Protein AF-A0AA88L7V8-F1 (afdb_monomer_lite)

Foldseek 3Di:
DPDPFKDKDKDKDFDDPVFQQFEAEAEAEFEDCLAPVPDDHDDQDPVRVVLRVLLCLQCPVLPQFGRNVQRDDGRGIGMYMYIYGYRRHAFDPSNQVSNLRSQLVLQLDFAFDWDDDPPDIDTDPVVGGLTHHTDGPWRKGKWKWFADDQRPDIDTGDTPVSVVPGQWMWIWIAILVLDTSDIDIGHDGDYDPVVVVVVSVVVNVVSVVSVVVSVVVSVVVCLVVCSPPQPPVRDDQEDWAWWDWDAAQAFLWIWIDRPQWIKIKHKDKDKDFDDPVFQQFEAEAEAEFEDCLQPVPDDHPDQDPVRVVLSVLLCLQCPVVPQFGRNVQRDDGRGIGMYMYMYMYTRYAFAPVNQRRNLNRQLSLQRHFAFDWDDDPPDIDTDPVVGGPTHHTDGPWRKGKWKWFADPQALGIGTGDTPVSCVHGQWMWIWIAILVLDTRDTDTGHDGDHDPVVVVVVSVVVNVVSVVSVVVSVVNSVVCVVCVVVVHGDHPVVVPDDDDDDPDDDDDDPDPPDPPPPDPDDSPPDDDDDDDDDDDDDDDDDDDDDDDDDDDDDDDDDDDDDDDDDDDDDDDDDDDDDDDDDDDDDDDDDDDDDDDDDDDDDDDDDDDDDDDDDDDDDDDDDDDDDDDDDDDDDDDDDDDDDDDDDDPDDDPPDDPDPQPPPDQCPHPPDDDDDDDDDDDDDDDDDDDDDDYDDDD

Sequence (696 aa):
MSPSGIQVSWEIVKPRSFRPNEGDLFINVELTPIAAPHYEVGRLGEFGTELNRLVERCLKESKSVDVESLCIIRGEMAFRIRCDVHVLNDDGNLVDACCLAAHTALCHFRRPDFTVAGKDVTIHPIDEGNPVPLCIFHHPLAVTYAFFNNGKQAILDPTYLEQAFCDGQLVVGMNTYKEICTWHLGGRMSISKAKLIRLTDMTYSIVTSLVNLMEKALSKDAEIRGYLRKRVDGRTSFEFRKISIHFGISFGSCHVSFGHTRVFAQVSWEIVKPRSFRPNEGDLFINVELTPIAAPHYEVGRLGEFGTELNRLVERCLKESKSVDVESLCIIRGEMAFRIRCDVHVLNDDGNLVDACCLAAHSALCHFRRPDFTVAGKDVTIHPIDEGNPVPLCIFHHPLAVTYAFFNNGKQAILDPTYLEQAFCDGQLVVGMNTYKEICTWHLGGRMSISKAKLIRLTDMTYSIVTSLVNLMEKALSKDAEIRASGDVPGLLSIVRPPALKSGSVESDLDMAGLKIQMEGEDKDEEGEVEEIESAAVEEAEDEESESESESSEVEMVTEISAEEKRKLAEVELSGDSEEEETVQLQSEMTSGTTWANHKLQRGSDEVSCWPASVAGLDAVIATTPGLDLIKNKRKRKPRKRWNRLPKNYDPKYVPDPERWIPKRERAGYKKRKDRKARGGIGKGTQGSAEGSQVL

pLDDT: mean 71.33, std 26.36, range [20.59, 96.06]

InterPro domains:
  IPR001247 Exoribonuclease, phosphorolytic domain 1 [PF01138] (8-112)
  IPR001247 Exoribonuclease, phosphorolytic domain 1 [PF01138] (239-371)
  IPR013699 Signal recognition particle, SRP72 subunit, RNA-binding [PF08492] (624-672)
  IPR015847 Exoribonuclease, phosphorolytic domain 2 [PF03725] (140-202)
  IPR015847 Exoribonuclease, phosphorolytic domain 2 [PF03725] (399-461)
  IPR020568 Ribosomal protein uS5 domain 2-type superfamily [SSF54211] (7-163)
  IPR020568 Ribosomal protein uS5 domain 2-type superfamily [SSF54211] (230-422)
  IPR027408 PNPase/RNase PH domain superfamily [G3DSA:3.30.230.70] (6-227)
  IPR027408 PNPase/RNase PH domain superfamily [G3DSA:3.30.230.70] (228-488)
  IPR033100 Exosome complex component RRP45 [cd11368] (7-213)
  IPR033100 Exosome complex component RRP45 [cd11368] (230-472)
  IPR036345 Exoribonuclease, PH domain 2 superfamily [SSF55666] (134-225)
  IPR036345 Exoribonuclease, PH domain 2 superfamily [SSF55666] (393-497)
  IPR050590 Exosome complex component Rrp42 subfamily [PTHR11097] (230-480)

Secondary structure (DSSP, 8-state):
----SEEEEEEEEPPPTT-TT--EEEEEEE--TTT-TTPPSSS--HHHHHHHHHHHIIIIITT-B-SSTTEEETTTEEEEEEEEEE----SB-HHHHHHHHHHHHHHH-EEPPEEEETTEEEEPPTTTS-PEEP-B----EEEEEEEETTTTEEEES-BHHHHHH-SEEEEEEE-TTS-EEEEEEEES----HHHHHHHHHHHHHHHHHHHHHHHHHHHHHHHHHTTTT--TTS--TT-PPPEEEEE-SSTTEEEEEETTEEEEEEEEEEEEPPPTT-TT--EEEEEEEE-TTT-TTPPSS---HHHHHHHHHHHIIIIITT-B-SSTTEEETTTEEEEEEEEEEEEE-SS-HHHHHHHHHHHHHHH-EEPPEEEETTEEEEPPTTTSPPEEP-B----EEEEEEEETTTTEEEES--HHHHHT-SEEEEEEE-TTS-EEEEEEEES----HHHHHHHHHHHHHHHHHHHHHHHHHHHHHHHHHHTT----HHHHS------SS-----------------------------------------------------------------------------------------------------------------------------------PPPPPPPPPPPPTT--TTSPPPGGGGS-TTSSTT-PPPPP---------------------

Radius of gyration: 41.2 Å; chains: 1; bounding box: 127×121×117 Å

Organism: Artemia franciscana (NCBI:txid6661)

Structure (mmCIF, N/CA/C/O backbone):
data_AF-A0AA88L7V8-F1
#
_entry.id   AF-A0AA88L7V8-F1
#
loop_
_atom_site.group_PDB
_atom_site.id
_atom_site.type_symbol
_atom_site.label_atom_id
_atom_site.label_alt_id
_atom_site.label_comp_id
_atom_site.label_asym_id
_atom_site.label_entity_id
_atom_site.label_seq_id
_atom_site.pdbx_PDB_ins_code
_atom_site.Cartn_x
_atom_site.Cartn_y
_atom_site.Cartn_z
_atom_site.occupancy
_atom_site.B_iso_or_equiv
_atom_site.auth_seq_id
_atom_site.auth_comp_id
_atom_site.auth_asym_id
_atom_site.auth_atom_id
_atom_site.pdbx_PDB_model_num
ATOM 1 N N . MET A 1 1 ? -22.735 -26.214 22.120 1.00 34.53 1 MET A N 1
ATOM 2 C CA . MET A 1 1 ? -21.720 -25.628 23.010 1.00 34.53 1 MET A CA 1
ATOM 3 C C . MET A 1 1 ? -22.201 -24.222 23.266 1.00 34.53 1 MET A C 1
ATOM 5 O O . MET A 1 1 ? -22.284 -23.470 22.303 1.00 34.53 1 MET A O 1
ATOM 9 N N . SER A 1 2 ? -22.682 -23.931 24.474 1.00 34.38 2 SER A N 1
ATOM 10 C CA . SER A 1 2 ? -22.898 -22.542 24.883 1.00 34.38 2 SER A CA 1
ATOM 11 C C . SER A 1 2 ? -21.563 -21.808 24.711 1.00 34.38 2 SER A C 1
ATOM 13 O O . SER A 1 2 ? -20.527 -22.395 25.040 1.00 34.38 2 SER A O 1
ATOM 15 N N . PRO A 1 3 ? -21.543 -20.616 24.104 1.00 45.62 3 PRO A N 1
ATOM 16 C CA . PRO A 1 3 ? -20.309 -19.858 23.975 1.00 45.62 3 PRO A CA 1
ATOM 17 C C . PRO A 1 3 ? -19.786 -19.548 25.384 1.00 45.62 3 PRO A C 1
ATOM 19 O O . PRO A 1 3 ? -20.482 -18.957 26.199 1.00 45.62 3 PRO A O 1
ATOM 22 N N . SER A 1 4 ? -18.588 -20.031 25.698 1.00 48.28 4 SER A N 1
ATOM 23 C CA . SER A 1 4 ? -17.892 -19.760 26.955 1.00 48.28 4 SER A CA 1
ATOM 24 C C . SER A 1 4 ? -17.159 -18.422 26.829 1.00 48.28 4 SER A C 1
ATOM 26 O O . SER A 1 4 ? -16.191 -18.349 26.071 1.00 48.28 4 SER A O 1
ATOM 28 N N . GLY A 1 5 ? -17.619 -17.373 27.517 1.00 72.56 5 GLY A N 1
ATOM 29 C CA . GLY A 1 5 ? -16.989 -16.045 27.506 1.00 72.56 5 GLY A CA 1
ATOM 30 C C . GLY A 1 5 ? -17.996 -14.907 27.674 1.00 72.56 5 GLY A C 1
ATOM 31 O O . GLY A 1 5 ? -19.009 -15.081 28.334 1.00 7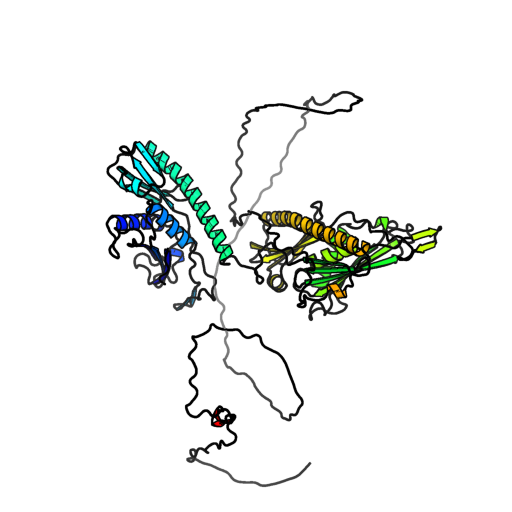2.56 5 GLY A O 1
ATOM 32 N N . ILE A 1 6 ? -17.731 -13.750 27.068 1.00 81.25 6 ILE A N 1
ATOM 33 C CA . ILE A 1 6 ? -18.681 -12.627 27.019 1.00 81.25 6 ILE A CA 1
ATOM 34 C C . ILE A 1 6 ? -19.528 -12.729 25.759 1.00 81.25 6 ILE A C 1
ATOM 36 O O . ILE A 1 6 ? -19.000 -12.947 24.665 1.00 81.25 6 ILE A O 1
ATOM 40 N N . GLN A 1 7 ? -20.835 -12.535 25.904 1.00 85.69 7 GLN A N 1
ATOM 41 C CA . GLN A 1 7 ? -21.774 -12.547 24.796 1.00 85.69 7 GLN A CA 1
ATOM 42 C C . GLN A 1 7 ? -22.508 -11.210 24.704 1.00 85.69 7 GLN A C 1
ATOM 44 O O . GLN A 1 7 ? -23.238 -10.821 25.608 1.00 85.69 7 GLN A O 1
ATOM 49 N N . VAL A 1 8 ? -22.368 -10.535 23.562 1.00 88.62 8 VAL A N 1
ATOM 50 C CA . VAL A 1 8 ? -23.197 -9.374 23.224 1.00 88.62 8 VAL A CA 1
ATOM 51 C C . VAL A 1 8 ? -24.283 -9.818 22.251 1.00 88.62 8 VAL A C 1
ATOM 53 O O . VAL A 1 8 ? -23.997 -10.336 21.170 1.00 88.62 8 VAL A O 1
ATOM 56 N N . SER A 1 9 ? -25.538 -9.648 22.649 1.00 89.88 9 SER A N 1
ATOM 57 C CA . SER A 1 9 ? -26.722 -9.955 21.849 1.00 89.88 9 SER A CA 1
ATOM 58 C C . SER A 1 9 ? -27.584 -8.712 21.663 1.00 89.88 9 SER A C 1
ATOM 60 O O . SER A 1 9 ? -27.474 -7.740 22.411 1.00 89.88 9 SER A O 1
ATOM 62 N N . TRP A 1 10 ? -28.436 -8.726 20.642 1.00 90.31 10 TRP A N 1
ATOM 63 C CA . TRP A 1 10 ? -29.341 -7.624 20.348 1.00 90.31 10 TRP A CA 1
ATOM 64 C C . TRP A 1 10 ? -30.761 -8.136 20.111 1.00 90.31 10 TRP A C 1
ATOM 66 O O . TRP A 1 10 ? -30.965 -9.222 19.568 1.00 90.31 10 TRP A O 1
ATOM 76 N N . GLU A 1 11 ? -31.742 -7.340 20.520 1.00 90.56 11 GLU A N 1
ATOM 77 C CA . GLU A 1 11 ? -33.167 -7.561 20.271 1.00 90.56 11 GLU A CA 1
ATOM 78 C C . GLU A 1 11 ? -33.835 -6.224 19.909 1.00 90.56 11 GLU A C 1
ATOM 80 O O . GLU A 1 11 ? -33.398 -5.165 20.358 1.00 90.56 11 GLU A O 1
ATOM 85 N N . ILE A 1 12 ? -34.881 -6.246 19.079 1.00 90.00 12 ILE A N 1
ATOM 86 C CA . ILE A 1 12 ? -35.681 -5.044 18.794 1.00 90.00 12 ILE A CA 1
ATOM 87 C C . ILE A 1 12 ? -36.823 -4.988 19.790 1.00 90.00 12 ILE A C 1
ATOM 89 O O . ILE A 1 12 ? -37.589 -5.946 19.926 1.00 90.00 12 ILE A O 1
ATOM 93 N N . VAL A 1 13 ? -36.942 -3.859 20.480 1.00 90.31 13 VAL A N 1
ATOM 94 C CA . VAL A 1 13 ? -37.951 -3.672 21.520 1.00 90.31 13 VAL A CA 1
ATOM 95 C C . VAL A 1 13 ? -38.557 -2.285 21.407 1.00 90.31 13 VAL A C 1
ATOM 97 O O . VAL A 1 13 ? -37.961 -1.355 20.865 1.00 90.31 13 VAL A O 1
ATOM 100 N N . LYS A 1 14 ? -39.769 -2.142 21.941 1.00 88.62 14 LYS A N 1
ATOM 101 C CA . LYS A 1 14 ? -40.380 -0.833 22.110 1.00 88.62 14 LYS A CA 1
ATOM 102 C C . LYS A 1 14 ? -39.580 -0.019 23.143 1.00 88.62 14 LYS A C 1
ATOM 104 O O . LYS A 1 14 ? -39.372 -0.526 24.252 1.00 88.62 14 LYS A O 1
ATOM 109 N N . PRO A 1 15 ? -39.151 1.214 22.816 1.00 88.69 15 PRO A N 1
ATOM 110 C CA . PRO A 1 15 ? -38.430 2.069 23.754 1.00 88.69 15 PRO A CA 1
ATOM 111 C C . PRO A 1 15 ? -39.303 2.429 24.965 1.00 88.69 15 PRO A C 1
ATOM 113 O O . PRO A 1 15 ? -40.537 2.332 24.935 1.00 88.69 15 PRO A O 1
ATOM 116 N N . ARG A 1 16 ? -38.660 2.831 26.067 1.00 85.38 16 ARG A N 1
ATOM 117 C CA . ARG A 1 16 ? -39.357 3.162 27.321 1.00 85.38 16 ARG A CA 1
ATOM 118 C C . ARG A 1 16 ? -40.244 4.393 27.115 1.00 85.38 16 ARG A C 1
ATOM 120 O O . ARG A 1 16 ? -39.835 5.357 26.479 1.00 85.38 16 ARG A O 1
ATOM 127 N N . SER A 1 17 ? -41.437 4.404 27.715 1.00 81.62 17 SER A N 1
ATOM 128 C CA . SER A 1 17 ? -42.412 5.498 27.540 1.00 81.62 17 SER A CA 1
ATOM 129 C C . SER A 1 17 ? -41.870 6.876 27.934 1.00 81.62 17 SER A C 1
ATOM 131 O O . SER A 1 17 ? -42.233 7.871 27.318 1.00 81.62 17 SER A O 1
ATOM 133 N N . PHE A 1 18 ? -40.986 6.934 28.932 1.00 85.94 18 PHE A N 1
ATOM 134 C CA . PHE A 1 18 ? -40.359 8.171 29.401 1.00 85.94 18 PHE A CA 1
ATOM 135 C C . PHE A 1 18 ? -39.208 8.658 28.499 1.00 85.94 18 PHE A C 1
ATOM 137 O O . PHE A 1 18 ? -38.859 9.833 28.545 1.00 85.94 18 PHE A O 1
ATOM 144 N N . ARG A 1 19 ? -38.624 7.777 27.674 1.00 85.31 19 ARG A N 1
ATOM 145 C CA . ARG A 1 19 ? -37.494 8.085 26.783 1.00 85.31 19 ARG A CA 1
ATOM 146 C C . ARG A 1 19 ? -37.700 7.436 25.407 1.00 85.31 19 ARG A C 1
ATOM 148 O O . ARG A 1 19 ? -37.144 6.376 25.134 1.00 85.31 19 ARG A O 1
ATOM 155 N N . PRO A 1 20 ? -38.521 8.048 24.533 1.00 87.50 20 PRO A N 1
ATOM 156 C CA . PRO A 1 20 ? -38.888 7.460 23.243 1.00 87.50 20 PRO A CA 1
ATOM 157 C C . PRO A 1 20 ? -37.778 7.527 22.182 1.00 87.50 20 PRO A C 1
ATOM 159 O O . PRO A 1 20 ? -37.925 6.904 21.132 1.00 87.50 20 PRO A O 1
ATOM 162 N N . ASN A 1 21 ? -36.716 8.300 22.429 1.00 87.75 21 ASN A N 1
ATOM 163 C CA . ASN A 1 21 ? -35.610 8.521 21.492 1.00 87.75 21 ASN A CA 1
ATOM 164 C C . ASN A 1 21 ? -34.389 7.635 21.780 1.00 87.75 21 ASN A C 1
ATOM 166 O O . ASN A 1 21 ? -33.424 7.701 21.034 1.00 87.75 21 ASN A O 1
ATOM 170 N N . GLU A 1 22 ? -34.410 6.838 22.847 1.00 87.56 22 GLU A N 1
ATOM 171 C CA . GLU A 1 22 ? -33.251 6.068 23.298 1.00 87.56 22 GLU A CA 1
ATOM 172 C C . GLU A 1 22 ? -33.496 4.564 23.115 1.00 87.56 22 GLU A C 1
ATOM 174 O O . GLU A 1 22 ? -34.598 4.056 23.358 1.00 87.56 22 GLU A O 1
ATOM 179 N N . GLY A 1 23 ? -32.450 3.845 22.709 1.00 88.12 23 GLY A N 1
ATOM 180 C CA . GLY A 1 23 ? -32.341 2.399 22.875 1.00 88.12 23 GLY A CA 1
ATOM 181 C C . GLY A 1 23 ? -32.093 2.001 24.329 1.00 88.12 23 GLY A C 1
ATOM 182 O O . GLY A 1 23 ? -32.133 2.824 25.243 1.00 88.12 23 GLY A O 1
ATOM 183 N N . ASP A 1 24 ? -31.853 0.712 24.563 1.00 89.06 24 ASP A N 1
ATOM 184 C CA . ASP A 1 24 ? -31.627 0.190 25.917 1.00 89.06 24 ASP A CA 1
ATOM 185 C C . ASP A 1 24 ? -30.348 -0.654 25.952 1.00 89.06 24 ASP A C 1
ATOM 187 O O . ASP A 1 24 ? -30.158 -1.545 25.123 1.00 89.06 24 ASP A O 1
ATOM 191 N N . LEU A 1 25 ? -29.473 -0.377 26.917 1.00 90.88 25 LEU A N 1
ATOM 192 C CA . LEU A 1 25 ? -28.253 -1.141 27.167 1.00 90.88 25 LEU A CA 1
ATOM 193 C C . LEU A 1 25 ? -28.402 -1.883 28.498 1.00 90.88 25 LEU A C 1
ATOM 195 O O . LEU A 1 25 ? -28.607 -1.274 29.557 1.00 90.88 25 LEU A O 1
ATOM 199 N N . PHE A 1 26 ? -28.292 -3.206 28.434 1.00 90.75 26 PHE A N 1
ATOM 200 C CA . PHE A 1 26 ? -28.260 -4.090 29.592 1.00 90.75 26 PHE A CA 1
ATOM 201 C C . PHE A 1 26 ? -26.894 -4.745 29.696 1.00 90.75 26 PHE A C 1
ATOM 203 O O . PHE A 1 26 ? -26.406 -5.322 28.728 1.00 90.75 26 PHE A O 1
ATOM 210 N N . ILE A 1 27 ? -26.306 -4.673 30.883 1.00 90.88 27 ILE A N 1
ATOM 211 C CA . ILE A 1 27 ? -25.080 -5.380 31.226 1.00 90.88 27 ILE A CA 1
ATOM 212 C C . ILE A 1 27 ? -25.429 -6.317 32.371 1.00 90.88 27 ILE A C 1
ATOM 214 O O . ILE A 1 27 ? -26.122 -5.915 33.307 1.00 90.88 27 ILE A O 1
ATOM 218 N N . ASN A 1 28 ? -25.014 -7.569 32.257 1.00 90.75 28 ASN A N 1
ATOM 219 C CA . ASN A 1 28 ? -25.278 -8.589 33.252 1.00 90.75 28 ASN A CA 1
ATOM 220 C C . ASN A 1 28 ? -23.998 -9.374 33.507 1.00 90.75 28 ASN A C 1
ATOM 222 O O . ASN A 1 28 ? -23.416 -9.927 32.578 1.00 90.75 28 ASN A O 1
ATOM 226 N N . VAL A 1 29 ? -23.567 -9.426 34.762 1.00 89.56 29 VAL A N 1
ATOM 227 C CA . VAL A 1 29 ? -22.421 -10.236 35.179 1.00 89.56 29 VAL A CA 1
ATOM 228 C C . VAL A 1 29 ? -22.932 -11.508 35.837 1.00 89.56 29 VAL A C 1
ATOM 230 O O . VAL A 1 29 ? -23.610 -11.455 36.862 1.00 89.56 29 VAL A O 1
ATOM 233 N N . GLU A 1 30 ? -22.598 -12.656 35.256 1.00 86.44 30 GLU A N 1
ATOM 234 C CA . GLU A 1 30 ? -22.955 -13.968 35.780 1.00 86.44 30 GLU A CA 1
ATOM 235 C C . GLU A 1 30 ? -21.745 -14.645 36.425 1.00 86.44 30 GLU A C 1
ATOM 237 O O . GLU A 1 30 ? -20.745 -14.961 35.773 1.00 86.44 30 GLU A O 1
ATOM 242 N N . LEU A 1 31 ? -21.876 -14.912 37.724 1.00 85.25 31 LEU A N 1
ATOM 243 C CA . LEU A 1 31 ? -20.937 -15.720 38.491 1.00 85.25 31 LEU A CA 1
ATOM 244 C C . LEU A 1 31 ? -21.406 -17.171 38.449 1.00 85.25 31 LEU A C 1
ATOM 246 O O . LEU A 1 31 ? -22.539 -17.482 38.817 1.00 85.25 31 LEU A O 1
ATOM 250 N N . THR A 1 32 ? -20.541 -18.064 37.977 1.00 81.06 32 THR A N 1
ATOM 251 C CA . THR A 1 32 ? -20.847 -19.494 37.875 1.00 81.06 32 THR A CA 1
ATOM 252 C C . THR A 1 32 ? -19.898 -20.306 38.760 1.00 81.06 32 THR A C 1
ATOM 254 O O . THR A 1 32 ? -18.772 -19.864 38.989 1.00 81.06 32 THR A O 1
ATOM 257 N N . PRO A 1 33 ? -20.279 -21.522 39.205 1.00 81.38 33 PRO A N 1
ATOM 258 C CA . PRO A 1 33 ? -19.388 -22.415 39.951 1.00 81.38 33 PRO A CA 1
ATOM 259 C C . PRO A 1 33 ? -18.106 -22.798 39.196 1.00 81.38 33 PRO A C 1
ATOM 261 O O . PRO A 1 33 ? -17.198 -23.379 39.781 1.00 81.38 33 PRO A O 1
ATOM 264 N N . ILE A 1 34 ? -18.052 -22.518 37.886 1.00 82.75 34 ILE A N 1
ATOM 265 C CA . ILE A 1 34 ? -16.851 -22.682 37.062 1.00 82.75 34 ILE A CA 1
ATOM 266 C C . ILE A 1 34 ? -15.776 -21.679 37.499 1.00 82.75 34 ILE A C 1
ATOM 268 O O . ILE A 1 34 ? -14.613 -22.057 37.557 1.00 82.75 34 ILE A O 1
ATOM 272 N N . ALA A 1 35 ? -16.170 -20.448 37.850 1.00 80.88 35 ALA A N 1
ATOM 273 C CA . ALA A 1 35 ? -15.254 -19.412 38.317 1.00 80.88 35 ALA A CA 1
ATOM 274 C C . ALA A 1 35 ? -14.659 -19.739 39.687 1.00 80.88 35 ALA A C 1
ATOM 276 O O . ALA A 1 35 ? -13.450 -19.652 39.868 1.00 80.88 35 ALA A O 1
ATOM 277 N N . ALA A 1 36 ? -15.505 -20.141 40.637 1.00 80.56 36 ALA A N 1
ATOM 278 C CA . ALA A 1 36 ? -15.077 -20.628 41.938 1.00 80.56 36 ALA A CA 1
ATOM 279 C C . ALA A 1 36 ? -16.159 -21.519 42.576 1.00 80.56 36 ALA A C 1
ATOM 281 O O . ALA A 1 36 ? -17.351 -21.261 42.386 1.00 80.56 36 ALA A O 1
ATOM 282 N N . PRO A 1 37 ? -15.789 -22.522 43.400 1.00 80.88 37 PRO A N 1
ATOM 283 C CA . PRO A 1 37 ? -16.742 -23.485 43.968 1.00 80.88 37 PRO A CA 1
ATOM 284 C C . PRO A 1 37 ? -17.813 -22.878 44.884 1.00 80.88 37 PRO A C 1
ATOM 286 O O . PRO A 1 37 ? -18.822 -23.524 45.151 1.00 80.88 37 PRO A O 1
ATOM 289 N N . HIS A 1 38 ? -17.573 -21.674 45.408 1.00 80.62 38 HIS A N 1
ATOM 290 C CA . HIS A 1 38 ? -18.462 -20.992 46.346 1.00 80.62 38 HIS A CA 1
ATOM 291 C C . HIS A 1 38 ? -19.547 -20.150 45.654 1.00 80.62 38 HIS A C 1
ATOM 293 O O . HIS A 1 38 ? -20.435 -19.636 46.332 1.00 80.62 38 HIS A O 1
ATOM 299 N N . TYR A 1 39 ? -19.504 -20.011 44.324 1.00 82.81 39 TYR A N 1
ATOM 300 C CA . TYR A 1 39 ? -20.548 -19.326 43.568 1.00 82.81 39 TYR A CA 1
ATOM 301 C C . TYR A 1 39 ? -21.720 -20.260 43.267 1.00 82.81 39 TYR A C 1
ATOM 303 O O . TYR A 1 39 ? -21.542 -21.371 42.769 1.00 82.81 39 TYR A O 1
ATOM 311 N N . GLU A 1 40 ? -22.938 -19.794 43.537 1.00 75.81 40 GLU A N 1
ATOM 312 C CA . GLU A 1 40 ? -24.170 -20.520 43.233 1.00 75.81 40 GLU A CA 1
ATOM 313 C C . GLU A 1 40 ? -24.709 -20.143 41.848 1.00 75.81 40 GLU A C 1
ATOM 315 O O . GLU A 1 40 ? -24.671 -18.985 41.436 1.00 75.81 40 GLU A O 1
ATOM 320 N N . VAL A 1 41 ? -25.259 -21.122 41.122 1.00 73.12 41 VAL A N 1
ATOM 321 C CA . VAL A 1 41 ? -25.910 -20.865 39.828 1.00 73.12 41 VAL A CA 1
ATOM 322 C C . VAL A 1 41 ? -27.269 -20.209 40.062 1.00 73.12 41 VAL A C 1
ATOM 324 O O . VAL A 1 41 ? -28.162 -20.813 40.657 1.00 73.12 41 VAL A O 1
ATOM 327 N N . GLY A 1 42 ? -27.465 -19.010 39.514 1.00 71.44 42 GLY A N 1
ATOM 328 C CA . GLY A 1 42 ? -28.777 -18.375 39.403 1.00 71.44 42 GLY A CA 1
ATOM 329 C C . GLY A 1 42 ? -28.885 -17.056 40.159 1.00 71.44 42 GLY A C 1
ATOM 330 O O . GLY A 1 42 ? -28.730 -15.994 39.561 1.00 71.44 42 GLY A O 1
ATOM 331 N N . ARG A 1 43 ? -29.233 -17.092 41.453 1.00 71.44 43 ARG A N 1
ATOM 332 C CA . ARG A 1 43 ? -29.409 -15.855 42.229 1.00 71.44 43 ARG A CA 1
ATOM 333 C C . ARG A 1 43 ? -28.036 -15.279 42.572 1.00 71.44 43 ARG A C 1
ATOM 335 O O . ARG A 1 43 ? -27.276 -15.899 43.304 1.00 71.44 43 ARG A O 1
ATOM 342 N N . LEU A 1 44 ? -27.769 -14.068 42.088 1.00 72.19 44 LEU A N 1
ATOM 343 C CA . LEU A 1 44 ? -26.583 -13.310 42.474 1.00 72.19 44 LEU A CA 1
ATOM 344 C C . LEU A 1 44 ? -26.561 -13.133 43.998 1.00 72.19 44 LEU A C 1
ATOM 346 O O . LEU A 1 44 ? -27.532 -12.651 44.587 1.00 72.19 44 LEU A O 1
ATOM 350 N N . GLY A 1 45 ? -25.453 -13.529 44.627 1.00 80.00 45 GLY A N 1
ATOM 351 C CA . GLY A 1 45 ? -25.174 -13.203 46.025 1.00 80.00 45 GLY A CA 1
ATOM 352 C C . GLY A 1 45 ? -25.023 -11.691 46.234 1.00 80.00 45 GLY A C 1
ATOM 353 O O . GLY A 1 45 ? -25.110 -10.902 45.288 1.00 80.00 45 GLY A O 1
ATOM 354 N N . GLU A 1 46 ? -24.765 -11.268 47.472 1.00 82.56 46 GLU A N 1
ATOM 355 C CA . GLU A 1 46 ? -24.557 -9.847 47.798 1.00 82.56 46 GLU A CA 1
ATOM 356 C C . GLU A 1 46 ? -23.392 -9.257 46.993 1.00 82.56 46 GLU A C 1
ATOM 358 O O . GLU A 1 46 ? -23.573 -8.260 46.295 1.00 82.56 46 GLU A O 1
ATOM 363 N N . PHE A 1 47 ? -22.257 -9.960 46.979 1.00 84.00 47 PHE A N 1
ATOM 364 C CA . PHE A 1 47 ? -21.073 -9.596 46.201 1.00 84.00 47 PHE A CA 1
ATOM 365 C C . PHE A 1 47 ? -21.345 -9.539 44.689 1.00 84.00 47 PHE A C 1
ATOM 367 O O . PHE A 1 47 ? -21.002 -8.565 44.030 1.00 84.00 47 PHE A O 1
ATOM 374 N N . GLY A 1 48 ? -22.033 -10.540 44.128 1.00 85.25 48 GLY A N 1
ATOM 375 C CA . GLY A 1 48 ? -22.374 -10.549 42.700 1.00 85.25 48 GLY A CA 1
ATOM 376 C C . GLY A 1 48 ? -23.329 -9.420 42.305 1.00 85.25 48 GLY A C 1
ATOM 377 O O . GLY A 1 48 ? -23.214 -8.845 41.225 1.00 85.25 48 GLY A O 1
ATOM 378 N N . THR A 1 49 ? -24.251 -9.056 43.199 1.00 87.88 49 THR A N 1
ATOM 379 C CA . THR A 1 49 ? -25.161 -7.923 42.988 1.00 87.88 49 THR A CA 1
ATOM 380 C C . THR A 1 49 ? -24.410 -6.592 43.045 1.00 87.88 49 THR A C 1
ATOM 382 O O . THR A 1 49 ? -24.703 -5.687 42.264 1.00 87.88 49 THR A O 1
ATOM 385 N N . GLU A 1 50 ? -23.447 -6.461 43.956 1.00 88.62 50 GLU A N 1
ATOM 386 C CA . GLU A 1 50 ? -22.568 -5.297 44.056 1.00 88.62 50 GLU A CA 1
ATOM 387 C C . GLU A 1 50 ? -21.678 -5.152 42.818 1.00 88.62 50 GLU A C 1
ATOM 389 O O . GLU A 1 50 ? -21.683 -4.091 42.196 1.00 88.62 50 GLU A O 1
ATOM 394 N N . LEU A 1 51 ? -21.026 -6.233 42.386 1.00 89.69 51 LEU A N 1
ATOM 395 C CA . LEU A 1 51 ? -20.232 -6.289 41.159 1.00 89.69 51 LEU A CA 1
ATOM 396 C C . LEU A 1 51 ? -21.046 -5.840 39.939 1.00 89.69 51 LEU A C 1
ATOM 398 O O . LEU A 1 51 ? -20.622 -4.949 39.205 1.00 89.69 51 LEU A O 1
ATOM 402 N N . ASN A 1 52 ? -22.244 -6.400 39.753 1.00 91.62 52 ASN A N 1
ATOM 403 C CA . ASN A 1 52 ? -23.098 -6.056 38.616 1.00 91.62 52 ASN A CA 1
ATOM 404 C C . ASN A 1 52 ? -23.508 -4.572 38.639 1.00 91.62 52 ASN A C 1
ATOM 406 O O . ASN A 1 52 ? -23.472 -3.898 37.611 1.00 91.62 52 ASN A O 1
ATOM 410 N N . ARG A 1 53 ? -23.813 -4.022 39.825 1.00 90.69 53 ARG A N 1
ATOM 411 C CA . ARG A 1 53 ? -24.084 -2.585 39.982 1.00 90.69 53 ARG A CA 1
ATOM 412 C C . ARG A 1 53 ? -22.862 -1.741 39.634 1.00 90.69 53 ARG A C 1
ATOM 414 O O . ARG A 1 53 ? -23.024 -0.735 38.958 1.00 90.69 53 ARG A O 1
ATOM 421 N N . LEU A 1 54 ? -21.661 -2.108 40.078 1.00 91.44 54 LEU A N 1
ATOM 422 C CA . LEU A 1 54 ? -20.447 -1.337 39.786 1.00 91.44 54 LEU A CA 1
ATOM 423 C C . LEU A 1 54 ? -20.146 -1.295 38.286 1.00 91.44 54 LEU A C 1
ATOM 425 O O . LEU A 1 54 ? -19.900 -0.214 37.751 1.00 91.44 54 LEU A O 1
ATOM 429 N N . VAL A 1 55 ? -20.244 -2.438 37.603 1.00 91.81 55 VAL A N 1
ATOM 430 C CA . VAL A 1 55 ? -20.040 -2.519 36.150 1.00 91.81 55 VAL A CA 1
ATOM 431 C C . VAL A 1 55 ? -21.130 -1.744 35.399 1.00 91.81 55 VAL A C 1
ATOM 433 O O . VAL A 1 55 ? -20.815 -0.973 34.490 1.00 91.81 55 VAL A O 1
ATOM 436 N N . GLU A 1 56 ? -22.403 -1.877 35.797 1.00 90.38 56 GLU A N 1
ATOM 437 C CA . GLU A 1 56 ? -23.500 -1.122 35.175 1.00 90.38 56 GLU A CA 1
ATOM 438 C C . GLU A 1 56 ? -23.301 0.388 35.361 1.00 90.38 56 GLU A C 1
ATOM 440 O O . GLU A 1 56 ? -23.417 1.139 34.395 1.00 90.38 56 GLU A O 1
ATOM 445 N N . ARG A 1 57 ? -22.922 0.849 36.558 1.00 90.00 57 ARG A N 1
ATOM 446 C CA . ARG A 1 57 ? -22.623 2.268 36.788 1.00 90.00 57 ARG A CA 1
ATOM 447 C C . ARG A 1 57 ? -21.444 2.747 35.935 1.00 90.00 57 ARG A C 1
ATOM 449 O O . ARG A 1 57 ? -21.520 3.824 35.353 1.00 90.00 57 ARG A O 1
ATOM 456 N N . CYS A 1 58 ? -20.391 1.940 35.805 1.00 89.94 58 CYS A N 1
ATOM 457 C CA . CYS A 1 58 ? -19.185 2.316 35.065 1.00 89.94 58 CYS A CA 1
ATOM 458 C C . CYS A 1 58 ? -19.462 2.532 33.574 1.00 89.94 58 CYS A C 1
ATOM 460 O O . CYS A 1 58 ? -19.010 3.520 33.002 1.00 89.94 58 CYS A O 1
ATOM 462 N N . LEU A 1 59 ? -20.251 1.654 32.951 1.00 89.56 59 LEU A N 1
ATOM 463 C CA . LEU A 1 59 ? -20.478 1.688 31.502 1.00 89.56 59 LEU A CA 1
ATOM 464 C C . LEU A 1 59 ? -21.753 2.444 31.098 1.00 89.56 59 LEU A C 1
ATOM 466 O O . LEU A 1 59 ? -21.767 3.131 30.076 1.00 89.56 59 LEU A O 1
ATOM 470 N N . LYS A 1 60 ? -22.834 2.319 31.876 1.00 87.56 60 LYS A N 1
ATOM 471 C CA . LYS A 1 60 ? -24.154 2.866 31.525 1.00 87.56 60 LYS A CA 1
ATOM 472 C C . LYS A 1 60 ? -24.384 4.263 32.083 1.00 87.56 60 LYS A C 1
ATOM 474 O O . LYS A 1 60 ? -24.889 5.116 31.357 1.00 87.56 60 LYS A O 1
ATOM 479 N N . GLU A 1 61 ? -24.038 4.517 33.348 1.00 85.06 61 GLU A N 1
ATOM 480 C CA . GLU A 1 61 ? -24.226 5.855 33.940 1.00 85.06 61 GLU A CA 1
ATOM 481 C C . GLU A 1 61 ? -23.225 6.872 33.390 1.00 85.06 61 GLU A C 1
ATOM 483 O O . GLU A 1 61 ? -23.569 8.048 33.280 1.00 85.06 61 GLU A O 1
ATOM 488 N N . SER A 1 62 ? -22.043 6.415 32.966 1.00 86.62 62 SER A N 1
ATOM 489 C CA . SER A 1 62 ? -21.069 7.241 32.244 1.00 86.62 62 SER A CA 1
ATOM 490 C C . SER A 1 62 ? -21.579 7.731 30.890 1.00 86.62 62 SER A C 1
ATOM 492 O O . SER A 1 62 ? -21.073 8.724 30.387 1.00 86.62 62 SER A O 1
ATOM 494 N N . LYS A 1 63 ? -22.613 7.096 30.314 1.00 86.75 63 LYS A N 1
ATOM 495 C CA . LYS A 1 63 ? -23.098 7.353 28.945 1.00 86.75 63 LYS A CA 1
ATOM 496 C C . LYS A 1 63 ? -22.011 7.146 27.886 1.00 86.75 63 LYS A C 1
ATOM 498 O O . LYS A 1 63 ? -21.933 7.887 26.912 1.00 86.75 63 LYS A O 1
ATOM 503 N N . SER A 1 64 ? -21.183 6.122 28.075 1.00 87.56 64 SER A N 1
ATOM 504 C CA . SER A 1 64 ? -20.135 5.764 27.113 1.00 87.56 64 SER A CA 1
ATOM 505 C C . SER A 1 64 ? -20.676 5.396 25.731 1.00 87.56 64 SER A C 1
ATOM 507 O O . SER A 1 64 ? -20.055 5.729 24.727 1.00 87.56 64 SER A O 1
ATOM 509 N N . VAL A 1 65 ? -21.844 4.749 25.668 1.00 89.38 65 VAL A N 1
ATOM 510 C CA . VAL A 1 65 ? -22.507 4.335 24.424 1.00 89.38 65 VAL A CA 1
ATOM 511 C C . VAL A 1 65 ? -23.626 5.308 24.066 1.00 89.38 65 VAL A C 1
ATOM 513 O O . VAL A 1 65 ? -24.483 5.609 24.902 1.00 89.38 65 VAL A O 1
ATOM 516 N N . ASP A 1 66 ? -23.670 5.728 22.803 1.00 88.75 66 ASP A N 1
ATOM 517 C CA . ASP A 1 66 ? -24.758 6.541 22.270 1.00 88.75 66 ASP A CA 1
ATOM 518 C C . ASP A 1 66 ? -26.045 5.719 22.112 1.00 88.75 66 ASP A C 1
ATOM 520 O O . ASP A 1 66 ? -26.292 5.060 21.095 1.00 88.75 66 ASP A O 1
ATOM 524 N N . VAL A 1 67 ? -26.890 5.765 23.138 1.00 88.81 67 VAL A N 1
ATOM 525 C CA . VAL A 1 67 ? -28.200 5.113 23.125 1.00 88.81 67 VAL A CA 1
ATOM 526 C C . VAL A 1 67 ? -29.185 5.769 22.155 1.00 88.81 67 VAL A C 1
ATOM 528 O O . VAL A 1 67 ? -30.152 5.113 21.773 1.00 88.81 67 VAL A O 1
ATOM 531 N N . GLU A 1 68 ? -28.973 7.010 21.716 1.00 88.38 68 GLU A N 1
ATOM 532 C CA . GLU A 1 68 ? -29.865 7.666 20.751 1.00 88.38 68 GLU A CA 1
ATOM 533 C C . GLU A 1 68 ? -29.666 7.088 19.346 1.00 88.38 68 GLU A C 1
ATOM 535 O O . GLU A 1 68 ? -30.644 6.795 18.650 1.00 88.38 68 GLU A O 1
ATOM 540 N N . SER A 1 69 ? -28.417 6.777 18.973 1.00 86.31 69 SER A N 1
ATOM 541 C CA . SER A 1 69 ? -28.083 6.095 17.708 1.00 86.31 69 SER A CA 1
ATOM 542 C C . SER A 1 69 ? -28.743 4.715 17.541 1.00 86.31 69 SER A C 1
ATOM 544 O O . SER A 1 69 ? -28.847 4.190 16.424 1.00 86.31 69 SER A O 1
ATOM 546 N N . LEU A 1 70 ? -29.194 4.108 18.645 1.00 88.12 70 LEU A N 1
ATOM 547 C CA . LEU A 1 70 ? -29.882 2.815 18.690 1.00 88.12 70 LEU A CA 1
ATOM 548 C C . LEU A 1 70 ? -31.386 2.916 18.403 1.00 88.12 70 LEU A C 1
ATOM 550 O O . LEU A 1 70 ? -32.049 1.887 18.245 1.00 88.12 70 LEU A O 1
ATOM 554 N N . CYS A 1 71 ? -31.941 4.122 18.332 1.00 88.44 71 CYS A N 1
ATOM 555 C CA . CYS A 1 71 ? -33.331 4.332 17.958 1.00 88.44 71 CYS A CA 1
ATOM 556 C C . CYS A 1 71 ? -33.532 4.072 16.456 1.00 88.44 71 CYS A C 1
ATOM 558 O O . CYS A 1 71 ? -32.775 4.569 15.626 1.00 88.44 71 CYS A O 1
ATOM 560 N N . ILE A 1 72 ? -34.558 3.292 16.105 1.00 87.75 72 ILE A N 1
ATOM 561 C CA . ILE A 1 72 ? -34.918 3.006 14.707 1.00 87.75 72 ILE A CA 1
ATOM 562 C C . ILE A 1 72 ? -36.093 3.899 14.306 1.00 87.75 72 ILE A C 1
ATOM 564 O O . ILE A 1 72 ? -36.003 4.698 13.378 1.00 87.75 72 ILE A O 1
ATOM 568 N N . ILE A 1 73 ? -37.203 3.773 15.039 1.00 87.81 73 ILE A N 1
ATOM 569 C CA . ILE A 1 73 ? -38.406 4.591 14.889 1.00 87.81 73 ILE A CA 1
ATOM 570 C C . ILE A 1 73 ? -38.763 5.129 16.267 1.00 87.81 73 ILE A C 1
ATOM 572 O O . ILE A 1 73 ? -39.078 4.367 17.188 1.00 87.81 73 ILE A O 1
ATOM 576 N N . ARG A 1 74 ? -38.765 6.457 16.385 1.00 86.00 74 ARG A N 1
ATOM 577 C CA . ARG A 1 74 ? -39.074 7.183 17.619 1.00 86.00 74 ARG A CA 1
ATOM 578 C C . ARG A 1 74 ? -40.342 6.645 18.291 1.00 86.00 74 ARG A C 1
ATOM 580 O O . ARG A 1 74 ? -41.427 6.705 17.720 1.00 86.00 74 ARG A O 1
ATOM 587 N N . GLY A 1 75 ? -40.212 6.155 19.524 1.00 84.75 75 GLY A N 1
ATOM 588 C CA . GLY A 1 75 ? -41.330 5.667 20.341 1.00 84.75 75 GLY A CA 1
ATOM 589 C C . GLY A 1 75 ? -41.910 4.296 19.952 1.00 84.75 75 GLY A C 1
ATOM 590 O O . GLY A 1 75 ? -42.711 3.749 20.717 1.00 84.75 75 GLY A O 1
ATOM 591 N N . GLU A 1 76 ? -41.513 3.721 18.814 1.00 88.44 76 GLU A N 1
ATOM 592 C CA . GLU A 1 76 ? -42.039 2.441 18.319 1.00 88.44 76 GLU A CA 1
ATOM 593 C C . GLU A 1 76 ? -40.991 1.326 18.362 1.00 88.44 76 GLU A C 1
ATOM 595 O O . GLU A 1 76 ? -41.274 0.269 18.929 1.00 88.44 76 GLU A O 1
ATOM 600 N N . MET A 1 77 ? -39.791 1.555 17.818 1.00 89.12 77 MET A N 1
ATOM 601 C CA . MET A 1 77 ? -38.750 0.530 17.696 1.00 89.12 77 MET A CA 1
ATOM 602 C C . MET A 1 77 ? -37.364 1.089 18.012 1.00 89.12 77 MET A C 1
ATOM 604 O O . MET A 1 77 ? -36.933 2.081 17.424 1.00 89.12 77 MET A O 1
ATOM 608 N N . ALA A 1 78 ? -36.642 0.408 18.896 1.00 90.88 78 ALA A N 1
ATOM 609 C CA . ALA A 1 78 ? -35.244 0.685 19.188 1.00 90.88 78 ALA A CA 1
ATOM 610 C C . ALA A 1 78 ? -34.471 -0.622 19.407 1.00 90.88 78 ALA A C 1
ATOM 612 O O . ALA A 1 78 ? -35.048 -1.654 19.773 1.00 90.88 78 ALA A O 1
ATOM 613 N N . PHE A 1 79 ? -33.159 -0.576 19.191 1.00 91.06 79 PHE A N 1
ATOM 614 C CA . PHE A 1 79 ? -32.278 -1.676 19.550 1.00 91.06 79 PHE A CA 1
ATOM 615 C C . PHE A 1 79 ? -32.100 -1.735 21.065 1.00 91.06 79 PHE A C 1
ATOM 617 O O . PHE A 1 79 ? -31.815 -0.735 21.730 1.00 91.06 79 PHE A O 1
ATOM 624 N N . ARG A 1 80 ? -32.224 -2.946 21.598 1.00 92.12 80 ARG A N 1
ATOM 625 C CA . ARG A 1 80 ? -31.768 -3.291 22.933 1.00 92.12 80 ARG A CA 1
ATOM 626 C C . ARG A 1 80 ? -30.548 -4.186 22.819 1.00 92.12 80 ARG A C 1
ATOM 628 O O . ARG A 1 80 ? -30.625 -5.259 22.226 1.00 92.12 80 ARG A O 1
ATOM 635 N N . ILE A 1 81 ? -29.449 -3.747 23.413 1.00 92.44 81 ILE A N 1
ATOM 636 C CA . ILE A 1 81 ? -28.180 -4.472 23.446 1.00 92.44 81 ILE A CA 1
ATOM 637 C C . ILE A 1 81 ? -28.029 -5.092 24.833 1.00 92.44 81 ILE A C 1
ATOM 639 O O . ILE A 1 81 ? -28.178 -4.402 25.842 1.00 92.44 81 ILE A O 1
ATOM 643 N N . ARG A 1 82 ? -27.756 -6.396 24.887 1.00 92.69 82 ARG A N 1
ATOM 644 C CA . ARG A 1 82 ? -27.484 -7.142 26.120 1.00 92.69 82 ARG A CA 1
ATOM 645 C C . ARG A 1 82 ? -26.050 -7.659 26.081 1.00 92.69 82 ARG A C 1
ATOM 647 O O . ARG A 1 82 ? -25.712 -8.419 25.178 1.00 92.69 82 ARG A O 1
ATOM 654 N N . CYS A 1 83 ? -25.232 -7.233 27.036 1.00 92.88 83 CYS A N 1
ATOM 655 C CA . CYS A 1 83 ? -23.873 -7.710 27.264 1.00 92.88 83 CYS A CA 1
ATOM 656 C C . CYS A 1 83 ? -23.876 -8.626 28.492 1.00 92.88 83 CYS A C 1
ATOM 658 O O . CYS A 1 83 ? -24.008 -8.150 29.619 1.00 92.88 83 CYS A O 1
ATOM 660 N N . ASP A 1 84 ? -23.764 -9.929 28.257 1.00 91.50 84 ASP A N 1
ATOM 661 C CA . ASP A 1 84 ? -23.697 -10.950 29.297 1.00 91.50 84 ASP A CA 1
ATOM 662 C C . ASP A 1 84 ? -22.225 -11.342 29.513 1.00 91.50 84 ASP A C 1
ATOM 664 O O . ASP A 1 84 ? -21.558 -11.850 28.606 1.00 91.50 84 ASP A O 1
ATOM 668 N N . VAL A 1 85 ? -21.699 -11.067 30.706 1.00 90.44 85 VAL A N 1
ATOM 669 C CA . VAL A 1 85 ? -20.321 -11.354 31.119 1.00 90.44 85 VAL A CA 1
ATOM 670 C C . VAL A 1 85 ? -20.318 -12.612 31.975 1.00 90.44 85 VAL A C 1
ATOM 672 O O . VAL A 1 85 ? -20.757 -12.581 33.122 1.00 90.44 85 VAL A O 1
ATOM 675 N N . HIS A 1 86 ? -19.802 -13.719 31.440 1.00 89.50 86 HIS A N 1
ATOM 676 C CA . HIS A 1 86 ? -19.642 -14.955 32.204 1.00 89.50 86 HIS A CA 1
ATOM 677 C C . HIS A 1 86 ? -18.219 -15.054 32.762 1.00 89.50 86 HIS A C 1
ATOM 679 O O . HIS A 1 86 ? -17.251 -15.173 32.004 1.00 89.50 86 HIS A O 1
ATOM 685 N N . VAL A 1 87 ? -18.087 -15.033 34.091 1.00 88.06 87 VAL A N 1
ATOM 686 C CA . VAL A 1 87 ? -16.786 -15.203 34.755 1.00 88.06 87 VAL A CA 1
ATOM 687 C C . VAL A 1 87 ? -16.371 -16.675 34.680 1.00 88.06 87 VAL A C 1
ATOM 689 O O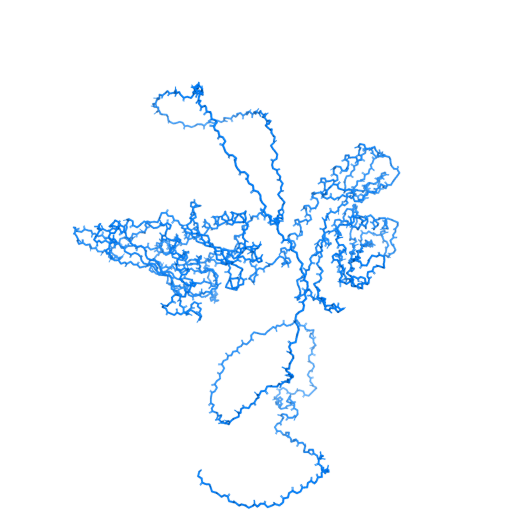 . VAL A 1 87 ? -17.149 -17.567 35.026 1.00 88.06 87 VAL A O 1
ATOM 692 N N . LEU A 1 88 ? -15.151 -16.925 34.192 1.00 87.56 88 LEU A N 1
ATOM 693 C CA . LEU A 1 88 ? -14.611 -18.275 33.974 1.00 87.56 88 LEU A CA 1
ATOM 694 C C . LEU A 1 88 ? -13.641 -18.726 35.065 1.00 87.56 88 LEU A C 1
ATOM 696 O O . LEU A 1 88 ? -13.576 -19.914 35.351 1.00 87.56 88 LEU A O 1
ATOM 700 N N . ASN A 1 89 ? -12.881 -17.796 35.635 1.00 87.88 89 ASN A N 1
ATOM 701 C CA . ASN A 1 89 ? -11.964 -18.028 36.741 1.00 87.88 89 ASN A CA 1
ATOM 702 C C . ASN A 1 89 ? -11.923 -16.761 37.594 1.00 87.88 89 ASN A C 1
ATOM 704 O O . ASN A 1 89 ? -11.970 -15.660 37.040 1.00 87.88 89 ASN A O 1
ATOM 708 N N . ASP A 1 90 ? -11.840 -16.931 38.904 1.00 87.44 90 ASP A N 1
ATOM 709 C CA . ASP A 1 90 ? -11.725 -15.842 39.865 1.00 87.44 90 ASP A CA 1
ATOM 710 C C . ASP A 1 90 ? -10.393 -15.956 40.614 1.00 87.44 90 ASP A C 1
ATOM 712 O O . ASP A 1 90 ? -10.218 -16.838 41.454 1.00 87.44 90 ASP A O 1
ATOM 716 N N . ASP A 1 91 ? -9.454 -15.071 40.275 1.00 86.38 91 ASP A N 1
ATOM 717 C CA . ASP A 1 91 ? -8.147 -14.936 40.937 1.00 86.38 91 ASP A CA 1
ATOM 718 C C . ASP A 1 91 ? -8.012 -13.575 41.649 1.00 86.38 91 ASP A C 1
ATOM 720 O O . ASP A 1 91 ? -6.922 -13.151 42.037 1.00 86.38 91 ASP A O 1
ATOM 724 N N . GLY A 1 92 ? -9.135 -12.877 41.847 1.00 85.25 92 GLY A N 1
ATOM 725 C CA . GLY A 1 92 ? -9.167 -11.484 42.280 1.00 85.25 92 GLY A CA 1
ATOM 726 C C . GLY A 1 92 ? -9.411 -10.501 41.133 1.00 85.25 92 GLY A C 1
ATOM 727 O O . GLY A 1 92 ? -9.583 -10.864 39.971 1.00 85.25 92 GLY A O 1
ATOM 728 N N . ASN A 1 93 ? -9.512 -9.230 41.512 1.00 89.00 93 ASN A N 1
ATOM 729 C CA . ASN A 1 93 ? -9.793 -8.069 40.667 1.00 89.00 93 ASN A CA 1
ATOM 730 C C . ASN A 1 93 ? -10.933 -8.215 39.628 1.00 89.00 93 ASN A C 1
ATOM 732 O O . ASN A 1 93 ? -10.858 -7.744 38.490 1.00 89.00 93 ASN A O 1
ATOM 736 N N . LEU A 1 94 ? -12.04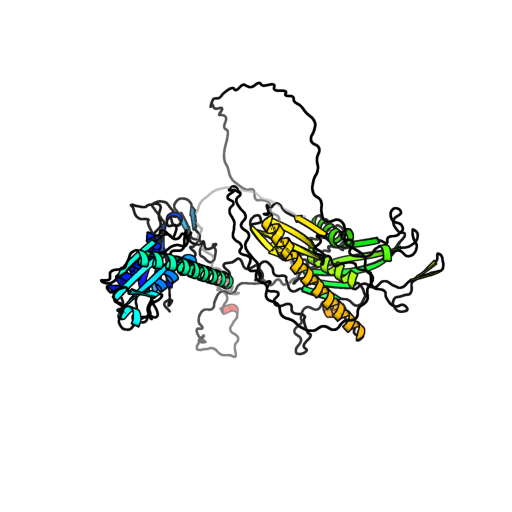1 -8.845 40.031 1.00 89.19 94 LEU A N 1
ATOM 737 C CA . LEU A 1 94 ? -13.176 -9.098 39.138 1.00 89.19 94 LEU A CA 1
ATOM 738 C C . LEU A 1 94 ? -13.814 -7.829 38.554 1.00 89.19 94 LEU A C 1
ATOM 740 O O . LEU A 1 94 ? -14.314 -7.876 37.432 1.00 89.19 94 LEU A O 1
ATOM 744 N N . VAL A 1 95 ? -13.826 -6.713 39.290 1.00 91.12 95 VAL A N 1
ATOM 745 C CA . VAL A 1 95 ? -14.482 -5.471 38.845 1.00 91.12 95 VAL A CA 1
ATOM 746 C C . VAL A 1 95 ? -13.788 -4.902 37.610 1.00 91.12 95 VAL A C 1
ATOM 748 O O . VAL A 1 95 ? -14.453 -4.643 36.603 1.00 91.12 95 VAL A O 1
ATOM 751 N N . ASP A 1 96 ? -12.464 -4.762 37.664 1.00 92.38 96 ASP A N 1
ATOM 752 C CA . ASP A 1 96 ? -11.655 -4.218 36.573 1.00 92.38 96 ASP A CA 1
ATOM 753 C C . ASP A 1 96 ? -11.714 -5.148 35.358 1.00 92.38 96 ASP A C 1
ATOM 755 O O . ASP A 1 96 ? -11.985 -4.701 34.239 1.00 92.38 96 ASP A O 1
ATOM 759 N N . ALA A 1 97 ? -11.559 -6.458 35.590 1.00 91.38 97 ALA A N 1
ATOM 760 C CA . ALA A 1 97 ? -11.638 -7.473 34.546 1.00 91.38 97 ALA A CA 1
ATOM 761 C C . ALA A 1 97 ? -13.005 -7.463 33.846 1.00 91.38 97 ALA A C 1
ATOM 763 O O . ALA A 1 97 ? -13.065 -7.445 32.616 1.00 91.38 97 ALA A O 1
ATOM 764 N N . CYS A 1 98 ? -14.110 -7.414 34.599 1.00 92.19 98 CYS A N 1
ATOM 765 C CA . CYS A 1 98 ? -15.455 -7.358 34.025 1.00 92.19 98 CYS A CA 1
ATOM 766 C C . CYS A 1 98 ? -15.703 -6.049 33.268 1.00 92.19 98 CYS A C 1
ATOM 768 O O . CYS A 1 98 ? -16.307 -6.090 32.197 1.00 92.19 98 CYS A O 1
ATOM 770 N N . CYS A 1 99 ? -15.234 -4.904 33.779 1.00 92.69 99 CYS A N 1
ATOM 771 C CA . CYS A 1 99 ? -15.392 -3.614 33.102 1.00 92.69 99 CYS A CA 1
ATOM 772 C C . CYS A 1 99 ? -14.618 -3.577 31.781 1.00 92.69 99 CYS A C 1
ATOM 774 O O . CYS A 1 99 ? -15.200 -3.262 30.744 1.00 92.69 99 CYS A O 1
ATOM 776 N N . LEU A 1 100 ? -13.335 -3.954 31.799 1.00 92.88 100 LEU A N 1
ATOM 777 C CA . LEU A 1 100 ? -12.498 -4.005 30.600 1.00 92.88 100 LEU A CA 1
ATOM 778 C C . LEU A 1 100 ? -13.075 -4.978 29.569 1.00 92.88 100 LEU A C 1
ATOM 780 O O . LEU A 1 100 ? -13.175 -4.668 28.382 1.00 92.88 100 LEU A O 1
ATOM 784 N N . ALA A 1 101 ? -13.502 -6.153 30.018 1.00 92.25 101 ALA A N 1
ATOM 785 C CA . ALA A 1 101 ? -13.991 -7.186 29.128 1.00 92.25 101 ALA A CA 1
ATOM 786 C C . ALA A 1 101 ? -15.391 -6.845 28.557 1.00 92.25 101 ALA A C 1
ATOM 788 O O . ALA A 1 101 ? -15.630 -7.017 27.362 1.00 92.25 101 ALA A O 1
ATOM 789 N N . ALA A 1 102 ? -16.294 -6.258 29.347 1.00 92.88 102 ALA A N 1
ATOM 790 C CA . ALA A 1 102 ? -17.573 -5.754 28.842 1.00 92.88 102 ALA A CA 1
ATOM 791 C C . ALA A 1 102 ? -17.389 -4.585 27.860 1.00 92.88 102 ALA A C 1
ATOM 793 O O . ALA A 1 102 ? -18.033 -4.563 26.809 1.00 92.88 102 ALA A O 1
ATOM 794 N N . HIS A 1 103 ? -16.492 -3.643 28.165 1.00 92.81 103 HIS A N 1
ATOM 795 C CA . HIS A 1 103 ? -16.222 -2.487 27.308 1.00 92.81 103 HIS A CA 1
ATOM 796 C C . HIS A 1 103 ? -15.577 -2.892 25.978 1.00 92.81 103 HIS A C 1
ATOM 798 O O . HIS A 1 103 ? -16.072 -2.528 24.913 1.00 92.81 103 HIS A O 1
ATOM 804 N N . THR A 1 104 ? -14.549 -3.746 26.012 1.00 92.06 104 THR A N 1
ATOM 805 C CA . THR A 1 104 ? -13.932 -4.320 24.798 1.00 92.06 104 THR A CA 1
ATOM 806 C C . THR A 1 104 ? -14.963 -5.051 23.931 1.00 92.06 104 THR A C 1
ATOM 808 O O . THR A 1 104 ? -14.958 -4.904 22.706 1.00 92.06 104 THR A O 1
ATOM 811 N N . ALA A 1 105 ? -15.887 -5.800 24.544 1.00 92.06 105 ALA A N 1
ATOM 812 C CA . ALA A 1 105 ? -16.947 -6.501 23.828 1.00 92.06 105 ALA A CA 1
ATOM 813 C C . ALA A 1 105 ? -17.946 -5.538 23.163 1.00 92.06 105 ALA A C 1
ATOM 815 O O . ALA A 1 105 ? -18.364 -5.794 22.031 1.00 92.06 105 ALA A O 1
ATOM 816 N N . LEU A 1 106 ? -18.290 -4.421 23.816 1.00 91.69 106 LEU A N 1
ATOM 817 C CA . LEU A 1 106 ? -19.126 -3.365 23.232 1.00 91.69 106 LEU A CA 1
ATOM 818 C C . LEU A 1 106 ? -18.418 -2.657 22.067 1.00 91.69 106 LEU A C 1
ATOM 820 O O . LEU A 1 106 ? -19.030 -2.484 21.014 1.00 91.69 106 LEU A O 1
ATOM 824 N N . CYS A 1 107 ? -17.127 -2.338 22.203 1.00 90.12 107 CYS A N 1
ATOM 825 C CA . CYS A 1 107 ? -16.311 -1.767 21.124 1.00 90.12 107 CYS A CA 1
ATOM 826 C C . CYS A 1 107 ? -16.176 -2.714 19.921 1.00 90.12 107 CYS A C 1
ATOM 828 O O . CYS A 1 107 ? -16.158 -2.277 18.767 1.00 90.12 107 CYS A O 1
ATOM 830 N N . HIS A 1 108 ? -16.085 -4.021 20.171 1.00 87.88 108 HIS A N 1
ATOM 831 C CA . HIS A 1 108 ? -16.002 -5.035 19.122 1.00 87.88 108 HIS A CA 1
ATOM 832 C C . HIS A 1 108 ? -17.365 -5.303 18.454 1.00 87.88 108 HIS A C 1
ATOM 834 O O . HIS A 1 108 ? -17.424 -5.650 17.272 1.00 87.88 108 HIS A O 1
ATOM 840 N N . PHE A 1 109 ? -18.474 -5.160 19.181 1.00 88.44 109 PHE A N 1
ATOM 841 C CA . PHE A 1 109 ? -19.802 -5.467 18.661 1.00 88.44 109 PHE A CA 1
ATOM 842 C C . PHE A 1 109 ? -20.146 -4.615 17.427 1.00 88.44 109 PHE A C 1
ATOM 844 O O . PHE A 1 109 ? -19.828 -3.426 17.328 1.00 88.44 109 PHE A O 1
ATOM 851 N N . ARG A 1 110 ? -20.798 -5.249 16.451 1.00 83.62 110 ARG A N 1
ATOM 852 C CA . ARG A 1 110 ? -21.328 -4.594 15.258 1.00 83.62 110 ARG A CA 1
ATOM 853 C C . ARG A 1 110 ? -22.803 -4.944 15.130 1.00 83.62 110 ARG A C 1
ATOM 855 O O . ARG A 1 110 ? -23.161 -6.124 15.123 1.00 83.62 110 ARG A O 1
ATOM 862 N N . ARG A 1 111 ? -23.653 -3.926 15.039 1.00 84.94 111 ARG A N 1
ATOM 863 C CA . ARG A 1 111 ? -25.092 -4.103 14.827 1.00 84.94 111 ARG A CA 1
ATOM 864 C C . ARG A 1 111 ? -25.390 -4.345 13.340 1.00 84.94 111 ARG A C 1
ATOM 866 O O . ARG A 1 111 ? -24.626 -3.882 12.489 1.00 84.94 111 ARG A O 1
ATOM 873 N N . PRO A 1 112 ? -26.481 -5.051 13.006 1.00 83.88 112 PRO A N 1
ATOM 874 C CA . PRO A 1 112 ? -26.913 -5.179 11.620 1.00 83.88 112 PRO A CA 1
ATOM 875 C C . PRO A 1 112 ? -27.404 -3.836 11.069 1.00 83.88 112 PRO A C 1
ATOM 877 O O . PRO A 1 112 ? -27.948 -3.012 11.809 1.00 83.88 112 PRO A O 1
ATOM 880 N N . ASP A 1 113 ? -27.231 -3.650 9.764 1.00 80.94 113 ASP A N 1
ATOM 881 C CA . ASP A 1 113 ? -27.768 -2.495 9.051 1.00 80.94 113 ASP A CA 1
ATOM 882 C C . ASP A 1 113 ? -29.283 -2.639 8.844 1.00 80.94 113 ASP A C 1
ATOM 884 O O . ASP A 1 113 ? -29.816 -3.755 8.757 1.00 80.94 113 ASP A O 1
ATOM 888 N N . PHE A 1 114 ? -29.993 -1.518 8.781 1.00 83.88 114 PHE A N 1
ATOM 889 C CA . PHE A 1 114 ? -31.445 -1.505 8.655 1.00 83.88 114 PHE A CA 1
ATOM 890 C C . PHE A 1 114 ? -31.916 -0.416 7.699 1.00 83.88 114 PHE A C 1
ATOM 892 O O . PHE A 1 114 ? -31.412 0.702 7.676 1.00 83.88 114 PHE A O 1
ATOM 899 N N . THR A 1 115 ? -32.950 -0.740 6.935 1.00 81.25 115 THR A N 1
ATOM 900 C CA . THR A 1 115 ? -33.635 0.196 6.047 1.00 81.25 115 THR A CA 1
ATOM 901 C C . THR A 1 115 ? -35.068 0.389 6.525 1.00 81.25 115 THR A C 1
ATOM 903 O O . THR A 1 115 ? -35.754 -0.564 6.898 1.00 81.25 115 THR A O 1
ATOM 906 N N . VAL A 1 116 ? -35.513 1.646 6.563 1.00 85.50 116 VAL A N 1
ATOM 907 C CA . VAL A 1 116 ? -36.851 2.022 7.038 1.00 85.50 116 VAL A CA 1
ATOM 908 C C . VAL A 1 116 ? -37.700 2.451 5.845 1.00 85.50 116 VAL A C 1
ATOM 910 O O . VAL A 1 116 ? -37.409 3.460 5.203 1.00 85.50 116 VAL A O 1
ATOM 913 N N . ALA A 1 117 ? -38.767 1.704 5.557 1.00 82.12 117 ALA A N 1
ATOM 914 C CA . ALA A 1 117 ? -39.764 2.036 4.542 1.00 82.12 117 ALA A CA 1
ATOM 915 C C . ALA A 1 117 ? -41.102 2.361 5.229 1.00 82.12 117 ALA A C 1
ATOM 917 O O . ALA A 1 117 ? -41.977 1.514 5.406 1.00 82.12 117 ALA A O 1
ATOM 918 N N . GLY A 1 118 ? -41.261 3.613 5.664 1.00 79.38 118 GLY A N 1
ATOM 919 C CA . GLY A 1 118 ? -42.445 4.045 6.411 1.00 79.38 118 GLY A CA 1
ATOM 920 C C . GLY A 1 118 ? -42.476 3.458 7.824 1.00 79.38 118 GLY A C 1
ATOM 921 O O . GLY A 1 118 ? -41.775 3.955 8.699 1.00 79.38 118 GLY A O 1
ATOM 922 N N . LYS A 1 119 ? -43.309 2.431 8.049 1.00 75.94 119 LYS A N 1
ATOM 923 C CA . LYS A 1 119 ? -43.407 1.704 9.334 1.00 75.94 119 LYS A CA 1
ATOM 924 C C . LYS A 1 119 ? -42.728 0.334 9.321 1.00 75.94 119 LYS A C 1
ATOM 926 O O . LYS A 1 119 ? -42.551 -0.260 10.383 1.00 75.94 119 LYS A O 1
ATOM 931 N N . ASP A 1 120 ? -42.353 -0.154 8.142 1.00 76.44 120 ASP A N 1
ATOM 932 C CA . ASP A 1 120 ? -41.715 -1.454 7.993 1.00 76.44 120 ASP A CA 1
ATOM 933 C C . ASP A 1 120 ? -40.192 -1.283 8.034 1.00 76.44 120 ASP A C 1
ATOM 935 O O . ASP A 1 120 ? -39.619 -0.455 7.320 1.00 76.44 120 ASP A O 1
ATOM 939 N N . VAL A 1 121 ? -39.541 -2.060 8.903 1.00 81.69 121 VAL A N 1
ATOM 940 C CA . VAL A 1 121 ? -38.086 -2.064 9.094 1.00 81.69 121 VAL A CA 1
ATOM 941 C C . VAL A 1 121 ? -37.531 -3.361 8.524 1.00 81.69 121 VAL A C 1
ATOM 943 O O . VAL A 1 121 ? -37.846 -4.449 9.013 1.00 81.69 121 VAL A O 1
ATOM 946 N N . THR A 1 122 ? -36.688 -3.255 7.502 1.00 80.50 122 THR A N 1
ATOM 947 C CA . THR A 1 122 ? -35.966 -4.389 6.922 1.00 80.50 122 THR A CA 1
ATOM 948 C C . THR A 1 122 ? -34.544 -4.421 7.459 1.00 80.50 122 THR A C 1
ATOM 950 O O . THR A 1 122 ? -33.752 -3.516 7.217 1.00 80.50 122 THR A O 1
ATOM 953 N N . ILE A 1 123 ? -34.223 -5.473 8.213 1.00 81.44 123 ILE A N 1
ATOM 954 C CA . ILE A 1 123 ? -32.882 -5.702 8.758 1.00 81.44 123 ILE A CA 1
ATOM 955 C C . ILE A 1 123 ? -32.090 -6.494 7.728 1.00 81.44 123 ILE A C 1
ATOM 957 O O . ILE A 1 123 ? -32.491 -7.600 7.351 1.00 81.44 123 ILE A O 1
ATOM 961 N N . HIS A 1 124 ? -30.959 -5.952 7.300 1.00 78.19 124 HIS A N 1
ATOM 962 C CA . HIS A 1 124 ? -30.047 -6.671 6.430 1.00 78.19 124 HIS A CA 1
ATOM 963 C C . HIS A 1 124 ? -29.246 -7.671 7.276 1.00 78.19 124 HIS A C 1
ATOM 965 O O . HIS A 1 124 ? -28.644 -7.284 8.284 1.00 78.19 124 HIS A O 1
ATOM 971 N N . PRO A 1 125 ? -29.251 -8.973 6.932 1.00 67.69 125 PRO A N 1
ATOM 972 C CA . PRO A 1 125 ? -28.431 -9.944 7.641 1.00 67.69 125 PRO A CA 1
ATOM 973 C C . PRO A 1 125 ? -26.950 -9.566 7.509 1.00 67.69 125 PRO A C 1
ATOM 975 O O . PRO A 1 125 ? -26.537 -9.008 6.496 1.00 67.69 125 PRO A O 1
ATOM 978 N N . ILE A 1 126 ? -26.147 -9.902 8.522 1.00 65.31 126 ILE A N 1
ATOM 979 C CA . ILE A 1 126 ? -24.714 -9.544 8.616 1.00 65.31 126 ILE A CA 1
ATOM 980 C C . ILE A 1 126 ? -23.909 -10.024 7.390 1.00 65.31 126 ILE A C 1
ATOM 982 O O . ILE A 1 126 ? -22.882 -9.446 7.062 1.00 65.31 126 ILE A O 1
ATOM 986 N N . ASP A 1 127 ? -24.392 -11.059 6.696 1.00 58.75 127 ASP A N 1
ATOM 987 C CA . ASP A 1 127 ? -23.767 -11.606 5.487 1.00 58.75 127 ASP A CA 1
ATOM 988 C C . ASP A 1 127 ? -24.027 -10.766 4.215 1.00 58.75 127 ASP A C 1
ATOM 990 O O . ASP A 1 127 ? -23.281 -10.887 3.245 1.00 58.75 127 ASP A O 1
ATOM 994 N N . GLU A 1 128 ? -25.097 -9.960 4.186 1.00 56.53 128 GLU A N 1
ATOM 995 C CA . GLU A 1 128 ? -25.518 -9.157 3.020 1.00 56.53 128 GLU A CA 1
ATOM 996 C C . GLU A 1 128 ? -25.362 -7.644 3.244 1.00 56.53 128 GLU A C 1
ATOM 998 O O . GLU A 1 128 ? -25.199 -6.903 2.276 1.00 56.53 128 GLU A O 1
ATOM 1003 N N . GLY A 1 129 ? -25.416 -7.182 4.497 1.00 57.44 129 GLY A N 1
ATOM 1004 C CA . GLY A 1 129 ? -25.250 -5.777 4.879 1.00 57.44 129 GLY A CA 1
ATOM 1005 C C . GLY A 1 129 ? -23.875 -5.477 5.474 1.00 57.44 129 GLY A C 1
ATOM 1006 O O . GLY A 1 129 ? -23.205 -6.363 5.998 1.00 57.44 129 GLY A O 1
ATOM 1007 N N . ASN A 1 130 ? -23.466 -4.207 5.441 1.00 61.72 130 ASN A N 1
ATOM 1008 C CA . ASN A 1 130 ? -22.258 -3.760 6.133 1.00 61.72 130 ASN A CA 1
ATOM 1009 C C . ASN A 1 130 ? -22.556 -3.636 7.637 1.00 61.72 130 ASN A C 1
ATOM 1011 O O . ASN A 1 130 ? -23.370 -2.795 8.017 1.00 61.72 130 ASN A O 1
ATOM 1015 N N . PRO A 1 131 ? -21.935 -4.442 8.512 1.00 71.81 131 PRO A N 1
ATOM 1016 C CA . PRO A 1 131 ? -22.217 -4.385 9.938 1.00 71.81 131 PRO A CA 1
ATOM 1017 C C . PRO A 1 131 ? -21.676 -3.072 10.535 1.00 71.81 131 PRO A C 1
ATOM 1019 O O . PRO A 1 131 ? -20.510 -2.721 10.346 1.00 71.81 131 PRO A O 1
ATOM 1022 N N . VAL A 1 132 ? -22.527 -2.337 11.254 1.00 79.44 132 VAL A N 1
ATOM 1023 C CA . VAL A 1 132 ? -22.245 -0.971 11.728 1.00 79.44 132 VAL A CA 1
ATOM 1024 C C . VAL A 1 132 ? -21.701 -1.012 13.165 1.00 79.44 132 VAL A C 1
ATOM 1026 O O . VAL A 1 132 ? -22.292 -1.689 14.011 1.00 79.44 132 VAL A O 1
ATOM 1029 N N . PRO A 1 133 ? -20.586 -0.328 13.487 1.00 85.94 133 PRO A N 1
ATOM 1030 C CA . PRO A 1 133 ? -20.117 -0.189 14.867 1.00 85.94 133 PRO A CA 1
ATOM 1031 C C . PRO A 1 133 ? -21.095 0.581 15.749 1.00 85.94 133 PRO A C 1
ATOM 1033 O O . PRO A 1 133 ? -21.916 1.360 15.271 1.00 85.94 133 PRO A O 1
ATOM 1036 N N . LEU A 1 134 ? -21.007 0.340 17.056 1.00 87.44 134 LEU A N 1
ATOM 1037 C CA . LEU A 1 134 ? -21.660 1.204 18.031 1.00 87.44 134 LEU A CA 1
ATOM 1038 C C . LEU A 1 134 ? -20.912 2.532 18.111 1.00 87.44 134 LEU A C 1
ATOM 1040 O O . LEU A 1 134 ? -19.682 2.551 18.104 1.00 87.44 134 LEU A O 1
ATOM 1044 N N . CYS A 1 135 ? -21.658 3.626 18.227 1.00 86.62 135 CYS A N 1
ATOM 1045 C CA . CYS A 1 135 ? -21.087 4.926 18.537 1.00 86.62 135 CYS A CA 1
ATOM 1046 C C . CYS A 1 135 ? -20.746 4.956 20.032 1.00 86.62 135 CYS A C 1
ATOM 1048 O O . CYS A 1 135 ? -21.638 4.907 20.883 1.00 86.62 135 CYS A O 1
ATOM 1050 N N . ILE A 1 136 ? -19.452 4.978 20.342 1.00 89.38 136 ILE A N 1
ATOM 1051 C CA . ILE A 1 136 ? -18.925 5.051 21.705 1.00 89.38 136 ILE A CA 1
ATOM 1052 C C . ILE A 1 136 ? -18.235 6.403 21.837 1.00 89.38 136 ILE A C 1
ATOM 1054 O O . ILE A 1 136 ? -17.297 6.680 21.098 1.00 89.38 136 ILE A O 1
ATOM 1058 N N . PHE A 1 137 ? -18.716 7.245 22.749 1.00 87.62 137 PHE A N 1
ATOM 1059 C CA . PHE A 1 137 ? -18.176 8.589 22.953 1.00 87.62 137 PHE A CA 1
ATOM 1060 C C . PHE A 1 137 ? -16.845 8.567 23.690 1.00 87.62 137 PHE A C 1
ATOM 1062 O O . PHE A 1 137 ? -16.003 9.428 23.470 1.00 87.62 137 PHE A O 1
ATOM 1069 N N . HIS A 1 138 ? -16.683 7.619 24.611 1.00 89.75 138 HIS A N 1
ATOM 1070 C CA . HIS A 1 138 ? -15.532 7.585 25.491 1.00 89.75 138 HIS A CA 1
ATOM 1071 C C . HIS A 1 138 ? -15.317 6.208 26.131 1.00 89.75 138 HIS A C 1
ATOM 1073 O O . HIS A 1 138 ? -16.153 5.308 26.000 1.00 89.75 138 HIS A O 1
ATOM 1079 N N . HIS A 1 139 ? -14.182 6.019 26.805 1.00 91.62 139 HIS A N 1
ATOM 1080 C CA . HIS A 1 139 ? -13.725 4.710 27.272 1.00 91.62 139 HIS A CA 1
ATOM 1081 C C . HIS A 1 139 ? -13.592 4.660 28.800 1.00 91.62 139 HIS A C 1
ATOM 1083 O O . HIS A 1 139 ? -12.501 4.875 29.329 1.00 91.62 139 HIS A O 1
ATOM 1089 N N . PRO A 1 140 ? -14.692 4.376 29.524 1.00 92.69 140 PRO A N 1
ATOM 1090 C CA . PRO A 1 140 ? -14.650 4.247 30.972 1.00 92.69 140 PRO A CA 1
ATOM 1091 C C . PRO A 1 140 ? -14.072 2.887 31.377 1.00 92.69 140 PRO A C 1
ATOM 1093 O O . PRO A 1 140 ? -14.579 1.837 30.980 1.00 92.69 140 PRO A O 1
ATOM 1096 N N . LEU A 1 141 ? -13.034 2.897 32.209 1.00 94.06 141 LEU A N 1
ATOM 1097 C CA . LEU A 1 141 ? -12.479 1.691 32.823 1.00 94.06 141 LEU A CA 1
ATOM 1098 C C . LEU A 1 141 ? -12.399 1.861 34.339 1.00 94.06 141 LEU A C 1
ATOM 1100 O O . LEU A 1 141 ? -12.094 2.944 34.842 1.00 94.06 141 LEU A O 1
ATOM 1104 N N . ALA A 1 142 ? -12.685 0.777 35.059 1.00 92.56 142 ALA A N 1
ATOM 1105 C CA . ALA A 1 142 ? -12.548 0.701 36.507 1.00 92.56 142 ALA A CA 1
ATOM 1106 C C . ALA A 1 142 ? -11.166 0.174 36.896 1.00 92.56 142 ALA A C 1
ATOM 1108 O O . ALA A 1 142 ? -10.637 -0.717 36.234 1.00 92.56 142 ALA A O 1
ATOM 1109 N N . VAL A 1 143 ? -10.616 0.752 37.963 1.00 94.06 143 VAL A N 1
ATOM 1110 C CA . VAL A 1 143 ? -9.380 0.324 38.613 1.00 94.06 143 VAL A CA 1
ATOM 1111 C C . VAL A 1 143 ? -9.634 0.136 40.105 1.00 94.06 143 VAL A C 1
ATOM 1113 O O . VAL A 1 143 ? -10.167 1.033 40.773 1.00 94.06 143 VAL A O 1
ATOM 1116 N N . THR A 1 144 ? -9.223 -1.011 40.633 1.00 93.69 144 THR A N 1
ATOM 1117 C CA . THR A 1 144 ? -9.451 -1.414 42.019 1.00 93.69 144 THR A CA 1
ATOM 1118 C C . THR A 1 144 ? -8.165 -1.347 42.842 1.00 93.69 144 THR A C 1
ATOM 1120 O O . THR A 1 144 ? -7.107 -1.843 42.452 1.00 93.69 144 THR A O 1
ATOM 1123 N N . TYR A 1 145 ? -8.280 -0.761 44.034 1.00 93.44 145 TYR A N 1
ATOM 1124 C CA . TYR A 1 145 ? -7.230 -0.688 45.044 1.00 93.44 145 TYR A CA 1
ATOM 1125 C C . TYR A 1 145 ? -7.663 -1.410 46.320 1.00 93.44 145 TYR A C 1
ATOM 1127 O O . TYR A 1 145 ? -8.699 -1.072 46.897 1.00 93.44 145 TYR A O 1
ATOM 1135 N N . ALA A 1 146 ? -6.852 -2.343 46.815 1.00 92.06 146 ALA A N 1
ATOM 1136 C CA . ALA A 1 146 ? -7.018 -2.909 48.154 1.00 92.06 146 ALA A CA 1
ATOM 1137 C C . ALA A 1 146 ? -6.199 -2.125 49.175 1.00 92.06 146 ALA A C 1
ATOM 1139 O O . ALA A 1 146 ? -5.086 -1.676 48.891 1.00 92.06 146 ALA A O 1
ATOM 1140 N N . PHE A 1 147 ? -6.725 -1.985 50.387 1.00 91.62 147 PHE A N 1
ATOM 1141 C CA . PHE A 1 147 ? -6.034 -1.291 51.462 1.00 91.62 147 PHE A CA 1
ATOM 1142 C C . PHE A 1 147 ? -5.695 -2.201 52.626 1.00 91.62 147 PHE A C 1
ATOM 1144 O O . PHE A 1 147 ? -6.481 -3.052 53.034 1.00 91.62 147 PHE A O 1
ATOM 1151 N N . PHE A 1 148 ? -4.535 -1.920 53.209 1.00 89.56 148 PHE A N 1
ATOM 1152 C CA . PHE A 1 148 ? -4.009 -2.618 54.371 1.00 89.56 148 PHE A CA 1
ATOM 1153 C C . PHE A 1 148 ? -3.562 -1.623 55.440 1.00 89.56 148 PHE A C 1
ATOM 1155 O O . PHE A 1 148 ? -3.219 -0.462 55.153 1.00 89.56 148 PHE A O 1
ATOM 1162 N N . ASN A 1 149 ? -3.500 -2.111 56.677 1.00 86.94 149 ASN A N 1
ATOM 1163 C CA . ASN A 1 149 ? -3.047 -1.372 57.849 1.00 86.94 149 ASN A CA 1
ATOM 1164 C C . ASN A 1 149 ? -3.894 -0.115 58.121 1.00 86.94 149 ASN A C 1
ATOM 1166 O O . ASN A 1 149 ? -3.345 0.980 58.299 1.00 86.94 149 ASN A O 1
ATOM 1170 N N . ASN A 1 150 ? -5.223 -0.261 58.136 1.00 82.75 150 ASN A N 1
ATOM 1171 C CA . ASN A 1 150 ? -6.208 0.816 58.287 1.00 82.75 150 ASN A CA 1
ATOM 1172 C C . ASN A 1 150 ? -5.997 1.951 57.270 1.00 82.75 150 ASN A C 1
ATOM 1174 O O . ASN A 1 150 ? -5.946 3.130 57.627 1.00 82.75 150 ASN A O 1
ATOM 1178 N N . GLY A 1 151 ? -5.809 1.603 55.997 1.00 78.81 151 GLY A N 1
ATOM 1179 C CA . GLY A 1 151 ? -5.717 2.584 54.912 1.00 78.81 151 GLY A CA 1
ATOM 1180 C C . GLY A 1 151 ? -4.357 3.246 54.733 1.00 78.81 151 GLY A C 1
ATOM 1181 O O . GLY A 1 151 ? -4.224 4.149 53.900 1.00 78.81 151 GLY A O 1
ATOM 1182 N N . LYS A 1 152 ? -3.316 2.799 55.448 1.00 83.25 152 LYS A N 1
ATOM 1183 C CA . LYS A 1 152 ? -1.946 3.320 55.288 1.00 83.25 152 LYS A CA 1
ATOM 1184 C C . LYS A 1 152 ? -1.302 2.871 53.983 1.00 83.25 152 LYS A C 1
ATOM 1186 O O . LYS A 1 152 ? -0.712 3.703 53.294 1.00 83.25 152 LYS A O 1
ATOM 1191 N N . GLN A 1 153 ? -1.491 1.619 53.584 1.00 87.25 153 GLN A N 1
ATOM 1192 C CA . GLN A 1 153 ? -0.967 1.066 52.330 1.00 87.25 153 GLN A CA 1
ATOM 1193 C C . GLN A 1 153 ? -2.116 0.792 51.359 1.00 87.25 153 GLN A C 1
ATOM 1195 O O . GLN A 1 153 ? -3.214 0.459 51.793 1.00 87.25 153 GLN A O 1
ATOM 1200 N N . ALA A 1 154 ? -1.884 1.048 50.071 1.00 90.12 154 ALA A N 1
ATOM 1201 C CA . ALA A 1 154 ? -2.824 0.761 48.992 1.00 90.12 154 ALA A CA 1
ATOM 1202 C C . ALA A 1 154 ? -2.086 -0.059 47.931 1.00 90.12 154 ALA A C 1
ATOM 1204 O O . ALA A 1 154 ? -0.982 0.325 47.544 1.00 90.12 154 ALA A O 1
ATOM 1205 N N . ILE A 1 155 ? -2.681 -1.169 47.513 1.00 91.31 155 ILE A N 1
ATOM 1206 C CA . ILE A 1 155 ? -2.161 -2.088 46.500 1.00 91.31 155 ILE A CA 1
ATOM 1207 C C . ILE A 1 155 ? -3.108 -2.029 45.303 1.00 91.31 155 ILE A C 1
ATOM 1209 O O . ILE A 1 155 ? -4.324 -2.035 45.481 1.00 91.31 155 ILE A O 1
ATOM 1213 N N . LEU A 1 156 ? -2.538 -1.905 44.109 1.00 91.81 156 LEU A N 1
ATOM 1214 C CA . LEU A 1 156 ? -3.246 -1.962 42.832 1.00 91.81 156 LEU A CA 1
ATOM 1215 C C . LEU A 1 156 ? -3.385 -3.425 42.396 1.00 91.81 156 LEU A C 1
ATOM 1217 O O . LEU A 1 156 ? -2.443 -4.181 42.607 1.00 91.81 156 LEU A O 1
ATOM 1221 N N . ASP A 1 157 ? -4.499 -3.774 41.750 1.00 89.00 157 ASP A N 1
ATOM 1222 C CA . ASP A 1 157 ? -4.747 -5.118 41.197 1.00 89.00 157 ASP A CA 1
ATOM 1223 C C . ASP A 1 157 ? -4.626 -6.236 42.253 1.00 89.00 157 ASP A C 1
ATOM 1225 O O . ASP A 1 157 ? -3.741 -7.090 42.186 1.00 89.00 157 ASP A O 1
ATOM 1229 N N . PRO A 1 158 ? -5.473 -6.200 43.298 1.00 91.31 158 PRO A N 1
ATOM 1230 C CA . PRO A 1 158 ? -5.354 -7.138 44.399 1.00 91.31 158 PRO A CA 1
ATOM 1231 C C . PRO A 1 158 ? -5.786 -8.548 43.991 1.00 91.31 158 PRO A C 1
ATOM 1233 O O . PRO A 1 158 ? -6.893 -8.760 43.482 1.00 91.31 158 PRO A O 1
ATOM 1236 N N . THR A 1 159 ? -4.935 -9.513 44.324 1.00 90.94 159 THR A N 1
ATOM 1237 C CA . THR A 1 159 ? -5.208 -10.949 44.186 1.00 90.94 159 THR A CA 1
ATOM 1238 C C . THR A 1 159 ? -6.351 -11.399 45.097 1.00 90.94 159 THR A C 1
ATOM 1240 O O . THR A 1 159 ? -6.701 -10.724 46.070 1.00 90.94 159 THR A O 1
ATOM 1243 N N . TYR A 1 160 ? -6.917 -12.580 44.840 1.00 87.81 160 TYR A N 1
ATOM 1244 C CA . TYR A 1 160 ? -8.008 -13.145 45.644 1.00 87.81 160 TYR A CA 1
ATOM 1245 C C . TYR A 1 160 ? -7.697 -13.163 47.154 1.00 87.81 160 TYR A C 1
ATOM 1247 O O . TYR A 1 160 ? -8.533 -12.797 47.982 1.00 87.81 160 TYR A O 1
ATOM 1255 N N . LEU A 1 161 ? -6.468 -13.541 47.527 1.00 89.19 161 LEU A N 1
ATOM 1256 C CA . LEU A 1 161 ? -6.038 -13.552 48.928 1.00 89.19 161 LEU A CA 1
ATOM 1257 C C . LEU A 1 161 ? -5.932 -12.134 49.498 1.00 89.19 161 LEU A C 1
ATOM 1259 O O . LEU A 1 161 ? -6.405 -11.880 50.604 1.00 89.19 161 LEU A O 1
ATOM 1263 N N . GLU A 1 162 ? -5.354 -11.197 48.751 1.00 90.38 162 GLU A N 1
ATOM 1264 C CA . GLU A 1 162 ? -5.241 -9.803 49.187 1.00 90.38 162 GLU A CA 1
ATOM 1265 C C . GLU A 1 162 ? -6.615 -9.157 49.372 1.00 90.38 162 GLU A C 1
ATOM 1267 O O . GLU A 1 162 ? -6.832 -8.456 50.359 1.00 90.38 162 GLU A O 1
ATOM 1272 N N . GLN A 1 163 ? -7.571 -9.447 48.488 1.00 87.25 163 GLN A N 1
ATOM 1273 C CA . GLN A 1 163 ? -8.952 -8.990 48.625 1.00 87.25 163 GLN A CA 1
ATOM 1274 C C . GLN A 1 163 ? -9.640 -9.563 49.865 1.00 87.25 163 GLN A C 1
ATOM 1276 O O . GLN A 1 163 ? -10.359 -8.833 50.547 1.00 87.25 163 GLN A O 1
ATOM 1281 N N . ALA A 1 164 ? -9.404 -10.837 50.185 1.00 86.19 164 ALA A N 1
ATOM 1282 C CA . ALA A 1 164 ? -10.008 -11.487 51.346 1.00 86.19 164 ALA A CA 1
ATOM 1283 C C . ALA A 1 164 ? -9.491 -10.933 52.689 1.00 86.19 164 ALA A C 1
ATOM 1285 O O . ALA A 1 164 ? -10.237 -10.917 53.668 1.00 86.19 164 ALA A O 1
ATOM 1286 N N . PHE A 1 165 ? -8.232 -10.482 52.741 1.00 88.56 165 PHE A N 1
ATOM 1287 C CA . PHE A 1 165 ? -7.587 -9.980 53.964 1.00 88.56 165 PHE A CA 1
ATOM 1288 C C . PHE A 1 165 ? -7.483 -8.449 54.050 1.00 88.56 165 PHE A C 1
ATOM 1290 O O . PHE A 1 165 ? -6.936 -7.938 55.029 1.00 88.56 165 PHE A O 1
ATOM 1297 N N . CYS A 1 166 ? -7.967 -7.707 53.053 1.00 87.88 166 CYS A N 1
ATOM 1298 C CA . CYS A 1 166 ? -7.900 -6.247 53.066 1.00 87.88 166 CYS A CA 1
ATOM 1299 C C . CYS A 1 166 ? -8.871 -5.614 54.081 1.00 87.88 166 CYS A C 1
ATOM 1301 O O . CYS A 1 166 ? -9.944 -6.143 54.371 1.00 87.88 166 CYS A O 1
ATOM 1303 N N . ASP A 1 167 ? -8.511 -4.430 54.584 1.00 88.31 167 ASP A N 1
ATOM 1304 C CA . ASP A 1 167 ? -9.364 -3.643 55.492 1.00 88.31 167 ASP A CA 1
ATOM 1305 C C . ASP A 1 167 ? -10.521 -2.951 54.740 1.00 88.31 167 ASP A C 1
ATOM 1307 O O . ASP A 1 167 ? -11.542 -2.568 55.322 1.00 88.31 167 ASP A O 1
ATOM 1311 N N . GLY A 1 168 ? -10.339 -2.751 53.433 1.00 88.94 168 GLY A N 1
ATOM 1312 C CA . GLY A 1 168 ? -11.290 -2.114 52.536 1.00 88.94 168 GLY A CA 1
ATOM 1313 C C . GLY A 1 168 ? -10.769 -2.036 51.103 1.00 88.94 168 GLY A C 1
ATOM 1314 O O . GLY A 1 168 ? -9.573 -2.201 50.847 1.00 88.94 168 GLY A O 1
ATOM 1315 N N . GLN A 1 169 ? -11.677 -1.756 50.173 1.00 90.69 169 GLN A N 1
ATOM 1316 C CA . GLN A 1 169 ? -11.400 -1.682 48.737 1.00 90.69 169 GLN A CA 1
ATOM 1317 C C . GLN A 1 169 ? -11.908 -0.353 48.179 1.00 90.69 169 GLN A C 1
ATOM 1319 O O . GLN A 1 169 ? -12.991 0.099 48.542 1.00 90.69 169 GLN A O 1
ATOM 1324 N N . LEU A 1 170 ? -11.142 0.280 47.296 1.00 91.44 170 LEU A N 1
ATOM 1325 C CA . LEU A 1 170 ? -11.575 1.450 46.533 1.00 91.44 170 LEU A CA 1
ATOM 1326 C C . LEU A 1 170 ? -11.586 1.088 45.056 1.00 91.44 170 LEU A C 1
ATOM 1328 O O . LEU A 1 170 ? -10.535 0.818 44.486 1.00 91.44 170 LEU A O 1
ATOM 1332 N N . VAL A 1 171 ? -12.755 1.154 44.439 1.00 92.75 171 VAL A N 1
ATOM 1333 C CA . VAL A 1 171 ? -12.910 1.071 42.987 1.00 92.75 171 VAL A CA 1
ATOM 1334 C C . VAL A 1 171 ? -13.079 2.485 42.460 1.00 92.75 171 VAL A C 1
ATOM 1336 O O . VAL A 1 171 ? -13.947 3.221 42.939 1.00 92.75 171 VAL A O 1
ATOM 1339 N N . VAL A 1 172 ? -12.278 2.866 41.471 1.00 93.62 172 VAL A N 1
ATOM 1340 C CA . VAL A 1 172 ? -12.390 4.149 40.772 1.00 93.62 172 VAL A CA 1
ATOM 1341 C C . VAL A 1 172 ? -12.542 3.874 39.282 1.00 93.62 172 VAL A C 1
ATOM 1343 O O . VAL A 1 172 ? -11.663 3.296 38.659 1.00 93.62 172 VAL A O 1
ATOM 1346 N N . GLY A 1 173 ? -13.672 4.284 38.714 1.00 92.94 173 GLY A N 1
ATOM 1347 C CA . GLY A 1 173 ? -13.929 4.273 37.279 1.00 92.94 173 GLY A CA 1
ATOM 1348 C C . GLY A 1 173 ? -13.631 5.635 36.692 1.00 92.94 173 GLY A C 1
ATOM 1349 O O . GLY A 1 173 ? -14.253 6.619 37.100 1.00 92.94 173 GLY A O 1
ATOM 1350 N N . MET A 1 174 ? -12.700 5.692 35.747 1.00 92.50 174 MET A N 1
ATOM 1351 C CA . MET A 1 174 ? -12.341 6.917 35.043 1.00 92.50 174 MET A CA 1
ATOM 1352 C C . MET A 1 174 ? -12.439 6.745 33.544 1.00 92.50 174 MET A C 1
ATOM 1354 O O . MET A 1 174 ? -12.319 5.645 33.010 1.00 92.50 174 MET A O 1
ATOM 1358 N N . ASN A 1 175 ? -12.627 7.875 32.888 1.00 90.12 175 ASN A N 1
ATOM 1359 C CA . ASN A 1 175 ? -12.564 8.001 31.451 1.00 90.12 175 ASN A CA 1
ATOM 1360 C C . ASN A 1 175 ? -11.196 8.551 30.994 1.00 90.12 175 ASN A C 1
ATOM 1362 O O . ASN A 1 175 ? -10.437 9.103 31.796 1.00 90.12 175 ASN A O 1
ATOM 1366 N N . THR A 1 176 ? -10.913 8.480 29.695 1.00 86.81 176 THR A N 1
ATOM 1367 C CA . THR A 1 176 ? -9.732 9.082 29.050 1.00 86.81 176 THR A CA 1
ATOM 1368 C C . THR A 1 176 ? -9.683 10.608 29.176 1.00 86.81 176 THR A C 1
ATOM 1370 O O . THR A 1 176 ? -8.609 11.186 29.083 1.00 86.81 176 THR A O 1
ATOM 1373 N N . TYR A 1 177 ? -10.808 11.268 29.474 1.00 90.19 177 TYR A N 1
ATOM 1374 C CA . TYR A 1 177 ? -10.874 12.708 29.767 1.00 90.19 177 TYR A CA 1
ATOM 1375 C C . TYR A 1 177 ? -10.649 13.058 31.249 1.00 90.19 177 TYR A C 1
ATOM 1377 O O . TYR A 1 177 ? -10.938 14.174 31.673 1.00 90.19 177 TYR A O 1
ATOM 1385 N N . LYS A 1 178 ? -10.161 12.112 32.068 1.00 90.19 178 LYS A N 1
ATOM 1386 C CA . LYS A 1 178 ? -9.949 12.285 33.522 1.00 90.19 178 LYS A CA 1
ATOM 1387 C C . LYS A 1 178 ? -11.241 12.549 34.322 1.00 90.19 178 LYS A C 1
ATOM 1389 O O . LYS A 1 178 ? -11.209 12.989 35.470 1.00 90.19 178 LYS A O 1
ATOM 1394 N N . GLU A 1 179 ? -12.394 12.227 33.748 1.00 91.44 179 GLU A N 1
ATOM 1395 C CA . GLU A 1 179 ? -13.690 12.311 34.421 1.00 91.44 179 GLU A CA 1
ATOM 1396 C C . GLU A 1 179 ? -13.958 11.046 35.242 1.00 91.44 179 GLU A C 1
ATOM 1398 O O . GLU A 1 179 ? -13.792 9.922 34.758 1.00 91.44 179 GLU A O 1
ATOM 1403 N N . ILE A 1 180 ? -14.398 11.220 36.490 1.00 91.69 180 ILE A N 1
ATOM 1404 C CA . ILE A 1 180 ? -14.751 10.103 37.371 1.00 91.69 180 ILE A CA 1
ATOM 1405 C C . ILE A 1 180 ? -16.166 9.641 37.031 1.00 91.69 180 ILE A C 1
ATOM 1407 O O . ILE A 1 180 ? -17.144 10.323 37.330 1.00 91.69 180 ILE A O 1
ATOM 1411 N N . CYS A 1 181 ? -16.267 8.452 36.447 1.00 86.94 181 CYS A N 1
ATOM 1412 C CA . CYS A 1 181 ? -17.531 7.806 36.111 1.00 86.94 181 CYS A CA 1
ATOM 1413 C C . CYS A 1 181 ? -18.145 7.143 37.345 1.00 86.94 181 CYS A C 1
ATOM 1415 O O . CYS A 1 181 ? -19.322 7.320 37.657 1.00 86.94 181 CYS A O 1
ATOM 1417 N N . THR A 1 182 ? -17.325 6.388 38.079 1.00 90.25 182 THR A N 1
ATOM 1418 C CA . THR A 1 182 ? -17.762 5.656 39.267 1.00 90.25 182 THR A CA 1
ATOM 1419 C C . THR A 1 182 ? -16.733 5.715 40.360 1.00 90.25 182 THR A C 1
ATOM 1421 O O . THR A 1 182 ? -15.533 5.754 40.119 1.00 90.25 182 THR A O 1
ATOM 1424 N N . TRP A 1 183 ? -17.207 5.642 41.589 1.00 90.75 183 TRP A N 1
ATOM 1425 C CA . TRP A 1 183 ? -16.349 5.400 42.725 1.00 90.75 183 TRP A CA 1
ATOM 1426 C C . TRP A 1 183 ? -17.115 4.565 43.739 1.00 90.75 183 TRP A C 1
ATOM 1428 O O . TRP A 1 183 ? -18.328 4.732 43.918 1.00 90.75 183 TRP A O 1
ATOM 1438 N N . HIS A 1 184 ? -16.415 3.648 44.385 1.00 91.06 184 HIS A N 1
ATOM 1439 C CA . HIS A 1 184 ? -16.984 2.815 45.425 1.00 91.06 184 HIS A CA 1
ATOM 1440 C C . HIS A 1 184 ? -15.922 2.529 46.472 1.00 91.06 184 HIS A C 1
ATOM 1442 O O . HIS A 1 184 ? -14.843 2.046 46.147 1.00 91.06 184 HIS A O 1
ATOM 1448 N N . LEU A 1 185 ? -16.238 2.850 47.723 1.00 90.00 185 LEU A N 1
ATOM 1449 C CA . LEU A 1 185 ? -15.396 2.552 48.868 1.00 90.00 185 LEU A CA 1
ATOM 1450 C C . LEU A 1 185 ? -16.074 1.459 49.696 1.00 90.00 185 LEU A C 1
ATOM 1452 O O . LEU A 1 185 ? -17.048 1.728 50.401 1.00 90.00 185 LEU A O 1
ATOM 1456 N N . GLY A 1 186 ? -15.547 0.247 49.588 1.00 84.75 186 GLY A N 1
ATOM 1457 C CA . GLY A 1 186 ? -15.934 -0.911 50.379 1.00 84.75 186 GLY A CA 1
ATOM 1458 C C . GLY A 1 186 ? -15.130 -0.998 51.678 1.00 84.75 186 GLY A C 1
ATOM 1459 O O . GLY A 1 186 ? -13.951 -0.642 51.729 1.00 84.75 186 GLY A O 1
ATOM 1460 N N . GLY A 1 187 ? -15.765 -1.500 52.738 1.00 81.75 187 GLY A N 1
ATOM 1461 C CA . GLY A 1 187 ? -15.155 -1.667 54.061 1.00 81.75 187 GLY A CA 1
ATOM 1462 C C . GLY A 1 187 ? -15.335 -0.468 55.003 1.00 81.75 187 GLY A C 1
ATOM 1463 O O . GLY A 1 187 ? -15.873 0.580 54.646 1.00 81.75 187 GLY A O 1
ATOM 1464 N N . ARG A 1 188 ? -14.909 -0.630 56.262 1.00 74.00 188 ARG A N 1
ATOM 1465 C CA . ARG A 1 188 ? -14.994 0.410 57.308 1.00 74.00 188 ARG A CA 1
ATOM 1466 C C . ARG A 1 188 ? -13.636 1.075 57.504 1.00 74.00 188 ARG A C 1
ATOM 1468 O O . ARG A 1 188 ? -13.017 0.936 58.554 1.00 74.00 188 ARG A O 1
ATOM 1475 N N . MET A 1 189 ? -13.178 1.800 56.490 1.00 78.25 189 MET A N 1
ATOM 1476 C CA . MET A 1 189 ? -11.853 2.418 56.481 1.00 78.25 189 MET A CA 1
ATOM 1477 C C . MET A 1 189 ? -11.926 3.935 56.277 1.00 78.25 189 MET A C 1
ATOM 1479 O O . MET A 1 189 ? -12.762 4.440 55.529 1.00 78.25 189 MET A O 1
ATOM 1483 N N . SER A 1 190 ? -11.020 4.670 56.926 1.00 80.62 190 SER A N 1
ATOM 1484 C CA . SER A 1 190 ? -10.822 6.104 56.712 1.00 80.62 190 SER A CA 1
ATOM 1485 C C . SER A 1 190 ? -9.623 6.360 55.792 1.00 80.62 190 SER A C 1
ATOM 1487 O O . SER A 1 190 ? -8.516 5.882 56.029 1.00 80.62 190 SER A O 1
ATOM 1489 N N . ILE A 1 191 ? -9.837 7.134 54.725 1.00 85.12 191 ILE A N 1
ATOM 1490 C CA . ILE A 1 191 ? -8.797 7.522 53.760 1.00 85.12 191 ILE A CA 1
ATOM 1491 C C . ILE A 1 191 ? -8.563 9.032 53.868 1.00 85.12 191 ILE A C 1
ATOM 1493 O O . ILE A 1 191 ? -9.511 9.817 53.935 1.00 85.12 191 ILE A O 1
ATOM 1497 N N . SER A 1 192 ? -7.298 9.464 53.872 1.00 87.75 192 SER A N 1
ATOM 1498 C CA . SER A 1 192 ? -6.966 10.891 53.827 1.00 87.75 192 SER A CA 1
ATOM 1499 C C . SER A 1 192 ? -7.236 11.477 52.436 1.00 87.75 192 SER A C 1
ATOM 1501 O O . SER A 1 192 ? -6.944 10.854 51.415 1.00 87.75 192 SER A O 1
ATOM 1503 N N . LYS A 1 193 ? -7.744 12.714 52.376 1.00 89.38 193 LYS A N 1
ATOM 1504 C CA . LYS A 1 193 ? -8.071 13.388 51.102 1.00 89.38 193 LYS A CA 1
ATOM 1505 C C . LYS A 1 193 ? -6.876 13.451 50.143 1.00 89.38 193 LYS A C 1
ATOM 1507 O O . LYS A 1 193 ? -7.023 13.167 48.963 1.00 89.38 193 LYS A O 1
ATOM 1512 N N . ALA A 1 194 ? -5.684 13.754 50.662 1.00 90.44 194 ALA A N 1
ATOM 1513 C CA . ALA A 1 194 ? -4.460 13.807 49.863 1.00 90.44 194 ALA A CA 1
ATOM 1514 C C . ALA A 1 194 ? -4.107 12.448 49.236 1.00 90.44 194 ALA A C 1
ATOM 1516 O O . ALA A 1 194 ? -3.639 12.393 48.103 1.00 90.44 194 ALA A O 1
ATOM 1517 N N . LYS A 1 195 ? -4.350 11.343 49.953 1.00 89.75 195 LYS A N 1
ATOM 1518 C CA . LYS A 1 195 ? -4.114 9.999 49.422 1.00 89.75 195 LYS A CA 1
ATOM 1519 C C . LYS A 1 195 ? -5.136 9.634 48.349 1.00 89.75 195 LYS A C 1
ATOM 1521 O O . LYS A 1 195 ? -4.750 9.045 47.349 1.00 89.75 195 LYS A O 1
ATOM 1526 N N . LEU A 1 196 ? -6.398 10.024 48.530 1.00 90.19 196 LEU A N 1
ATOM 1527 C CA . LEU A 1 196 ? -7.443 9.823 47.526 1.00 90.19 196 LEU A CA 1
ATOM 1528 C C . LEU A 1 196 ? -7.073 10.498 46.194 1.00 90.19 196 LEU A C 1
ATOM 1530 O O . LEU A 1 196 ? -7.115 9.841 45.164 1.00 90.19 196 LEU A O 1
ATOM 1534 N N . ILE A 1 197 ? -6.630 11.761 46.236 1.00 91.69 197 ILE A N 1
ATOM 1535 C CA . ILE A 1 197 ? -6.231 12.520 45.037 1.00 91.69 197 ILE A CA 1
ATOM 1536 C C . ILE A 1 197 ? -5.052 11.842 44.318 1.00 91.69 197 ILE A C 1
ATOM 1538 O O . ILE A 1 197 ? -5.081 11.641 43.106 1.00 91.69 197 ILE A O 1
ATOM 1542 N N . ARG A 1 198 ? -4.040 11.397 45.075 1.00 92.12 198 ARG A N 1
ATOM 1543 C CA . ARG A 1 198 ? -2.903 10.655 44.504 1.00 92.12 198 ARG A CA 1
ATOM 1544 C C . ARG A 1 198 ? -3.336 9.354 43.833 1.00 92.12 198 ARG A C 1
ATOM 1546 O O . ARG A 1 198 ? -2.830 9.027 42.767 1.00 92.12 198 ARG A O 1
ATOM 1553 N N . LEU A 1 199 ? -4.256 8.610 44.452 1.00 91.81 199 LEU A N 1
ATOM 1554 C CA . LEU A 1 199 ? -4.787 7.378 43.868 1.00 91.81 199 LEU A CA 1
ATOM 1555 C C . LEU A 1 199 ? -5.545 7.674 42.576 1.00 91.81 199 LEU A C 1
ATOM 1557 O O . LEU A 1 199 ? -5.309 6.988 41.591 1.00 91.81 199 LEU A O 1
ATOM 1561 N N . THR A 1 200 ? -6.364 8.729 42.547 1.00 92.31 200 THR A N 1
ATOM 1562 C CA . THR A 1 200 ? -7.103 9.114 41.341 1.00 92.31 200 THR A CA 1
ATOM 1563 C C . THR A 1 200 ? -6.194 9.531 40.183 1.00 92.31 200 THR A C 1
ATOM 1565 O O . THR A 1 200 ? -6.450 9.148 39.046 1.00 92.31 200 THR A O 1
ATOM 1568 N N . ASP A 1 201 ? -5.101 10.252 40.450 1.00 92.44 201 ASP A N 1
ATOM 1569 C CA . ASP A 1 201 ? -4.133 10.609 39.402 1.00 92.44 201 ASP A CA 1
ATOM 1570 C C . ASP A 1 201 ? -3.397 9.372 38.860 1.00 92.44 201 ASP A C 1
ATOM 1572 O O . ASP A 1 201 ? -3.193 9.248 37.652 1.00 92.44 201 ASP A O 1
ATOM 1576 N N . MET A 1 202 ? -3.051 8.415 39.731 1.00 92.31 202 MET A N 1
ATOM 1577 C CA . MET A 1 202 ? -2.482 7.135 39.293 1.00 92.31 202 MET A CA 1
ATOM 1578 C C . MET A 1 202 ? -3.486 6.313 38.478 1.00 92.31 202 MET A C 1
ATOM 1580 O O . MET A 1 202 ? -3.098 5.717 37.474 1.00 92.31 202 MET A O 1
ATOM 1584 N N . THR A 1 203 ? -4.767 6.307 38.867 1.00 93.81 203 THR A N 1
ATOM 1585 C CA . THR A 1 203 ? -5.841 5.631 38.121 1.00 93.81 203 THR A CA 1
ATOM 1586 C C . THR A 1 203 ? -5.902 6.118 36.681 1.00 93.81 203 THR A C 1
ATOM 1588 O O . THR A 1 203 ? -5.952 5.295 35.775 1.00 93.81 203 THR A O 1
ATOM 1591 N N . TYR A 1 204 ? -5.833 7.432 36.458 1.00 94.00 204 TYR A N 1
ATOM 1592 C CA . TYR A 1 204 ? -5.857 8.006 35.114 1.00 94.00 204 TYR A CA 1
ATOM 1593 C C . TYR A 1 204 ? -4.740 7.445 34.217 1.00 94.00 204 TYR A C 1
ATOM 1595 O O . TYR A 1 204 ? -5.012 6.977 33.114 1.00 94.00 204 TYR A O 1
ATOM 1603 N N . SER A 1 205 ? -3.497 7.409 34.710 1.00 93.19 205 SER A N 1
ATOM 1604 C CA . SER A 1 205 ? -2.355 6.865 33.953 1.00 93.19 205 SER A CA 1
ATOM 1605 C C . SER A 1 205 ? -2.546 5.385 33.577 1.00 93.19 205 SER A C 1
ATOM 1607 O O . SER A 1 205 ? -2.270 4.966 32.446 1.00 93.19 205 SER A O 1
ATOM 1609 N N . ILE A 1 206 ? -3.082 4.594 34.511 1.00 93.81 206 ILE A N 1
ATOM 1610 C CA . ILE A 1 206 ? -3.361 3.167 34.306 1.00 93.81 206 ILE A CA 1
ATOM 1611 C C . ILE A 1 206 ? -4.490 2.979 33.290 1.00 93.81 206 ILE A C 1
ATOM 1613 O O . ILE A 1 206 ? -4.343 2.187 32.362 1.00 93.81 206 ILE A O 1
ATOM 1617 N N . VAL A 1 207 ? -5.588 3.728 33.423 1.00 94.19 207 VAL A N 1
ATOM 1618 C CA . VAL A 1 207 ? -6.731 3.666 32.502 1.00 94.19 207 VAL A CA 1
ATOM 1619 C C . VAL A 1 207 ? -6.295 4.000 31.081 1.00 94.19 207 VAL A C 1
ATOM 1621 O O . VAL A 1 207 ? -6.577 3.219 30.178 1.00 94.19 207 VAL A O 1
ATOM 1624 N N . THR A 1 208 ? -5.536 5.077 30.871 1.00 92.94 208 THR A N 1
ATOM 1625 C CA . THR A 1 208 ? -5.011 5.430 29.541 1.00 92.94 208 THR A CA 1
ATOM 1626 C C . THR A 1 208 ? -4.148 4.308 28.960 1.00 92.94 208 THR A C 1
ATOM 1628 O O . THR A 1 208 ? -4.285 3.948 27.791 1.00 92.94 208 THR A O 1
ATOM 1631 N N . SER A 1 209 ? -3.304 3.685 29.786 1.00 93.88 209 SER A N 1
ATOM 1632 C CA . SER A 1 209 ? -2.478 2.547 29.365 1.00 93.88 209 SER A CA 1
ATOM 1633 C C . SER A 1 209 ? -3.320 1.320 28.978 1.00 93.88 209 SER A C 1
ATOM 1635 O O . SER A 1 209 ? -3.030 0.663 27.975 1.00 93.88 209 SER A O 1
ATOM 1637 N N . LEU A 1 210 ? -4.383 1.027 29.733 1.00 94.12 210 LEU A N 1
ATOM 1638 C CA . LEU A 1 210 ? -5.312 -0.074 29.453 1.00 94.12 210 LEU A CA 1
ATOM 1639 C C . LEU A 1 210 ? -6.163 0.180 28.203 1.00 94.12 210 LEU A C 1
ATOM 1641 O O . LEU A 1 210 ? -6.356 -0.743 27.411 1.00 94.12 210 LEU A O 1
ATOM 1645 N N . VAL A 1 211 ? -6.629 1.414 27.987 1.00 93.19 211 VAL A N 1
ATOM 1646 C CA . VAL A 1 211 ? -7.361 1.804 26.770 1.00 93.19 211 VAL A CA 1
ATOM 1647 C C . VAL A 1 211 ? -6.473 1.628 25.540 1.00 93.19 211 VAL A C 1
ATOM 1649 O O . VAL A 1 211 ? -6.881 0.960 24.593 1.00 93.19 211 VAL A O 1
ATOM 1652 N N . ASN A 1 212 ? -5.222 2.093 25.593 1.00 93.06 212 ASN A N 1
ATOM 1653 C CA . ASN A 1 212 ? -4.263 1.904 24.500 1.00 93.06 212 ASN A CA 1
ATOM 1654 C C . ASN A 1 212 ? -4.014 0.415 24.193 1.00 93.06 212 ASN A C 1
ATOM 1656 O O . ASN A 1 212 ? -3.867 0.019 23.035 1.00 93.06 212 ASN A O 1
ATOM 1660 N N . LEU A 1 213 ? -3.957 -0.437 25.223 1.00 94.00 213 LEU A N 1
ATOM 1661 C CA . LEU A 1 213 ? -3.832 -1.887 25.047 1.00 94.00 213 LEU A CA 1
ATOM 1662 C C . LEU A 1 213 ? -5.082 -2.469 24.374 1.00 94.00 213 LEU A C 1
ATOM 1664 O O . LEU A 1 213 ? -4.958 -3.245 23.421 1.00 94.00 213 LEU A O 1
ATOM 1668 N N . MET A 1 214 ? -6.271 -2.076 24.837 1.00 92.88 214 MET A N 1
ATOM 1669 C CA . MET A 1 214 ? -7.551 -2.480 24.255 1.00 92.88 214 MET A CA 1
ATOM 1670 C C . MET A 1 214 ? -7.648 -2.092 22.776 1.00 92.88 214 MET A C 1
ATOM 1672 O O . MET A 1 214 ? -7.983 -2.944 21.953 1.00 92.88 214 MET A O 1
ATOM 1676 N N . GLU A 1 215 ? -7.338 -0.846 22.421 1.00 89.00 215 GLU A N 1
ATOM 1677 C CA . GLU A 1 215 ? -7.384 -0.364 21.036 1.00 89.00 215 GLU A CA 1
ATOM 1678 C C . GLU A 1 215 ? -6.433 -1.160 20.140 1.00 89.00 215 GLU A C 1
ATOM 1680 O O . GLU A 1 215 ? -6.841 -1.662 19.092 1.00 89.00 215 GLU A O 1
ATOM 1685 N N . LYS A 1 216 ? -5.196 -1.404 20.594 1.00 88.94 216 LYS A N 1
ATOM 1686 C CA . LYS A 1 216 ? -4.237 -2.258 19.872 1.00 88.94 216 LYS A CA 1
ATOM 1687 C C . LYS A 1 216 ? -4.761 -3.681 19.667 1.00 88.94 216 LYS A C 1
ATOM 1689 O O . LYS A 1 216 ? -4.521 -4.277 18.615 1.00 88.94 216 LYS A O 1
ATOM 1694 N N . ALA A 1 217 ? -5.446 -4.252 20.657 1.00 88.25 217 ALA A N 1
ATOM 1695 C CA . ALA A 1 217 ? -6.039 -5.583 20.543 1.00 88.25 217 ALA A CA 1
ATOM 1696 C C . ALA A 1 217 ? -7.213 -5.606 19.548 1.00 88.25 217 ALA A C 1
ATOM 1698 O O . ALA A 1 217 ? -7.300 -6.528 18.734 1.00 88.25 217 ALA A O 1
ATOM 1699 N N . LEU A 1 218 ? -8.070 -4.580 19.569 1.00 85.81 218 LEU A N 1
ATOM 1700 C CA . LEU A 1 218 ? -9.186 -4.428 18.633 1.00 85.81 218 LEU A CA 1
ATOM 1701 C C . LEU A 1 218 ? -8.701 -4.246 17.191 1.00 85.81 218 LEU A C 1
ATOM 1703 O O . LEU A 1 218 ? -9.249 -4.888 16.296 1.00 85.81 218 LEU A O 1
ATOM 1707 N N . SER A 1 219 ? -7.651 -3.454 16.963 1.00 80.31 219 SER A N 1
ATOM 1708 C CA . SER A 1 219 ? -7.055 -3.275 15.632 1.00 80.31 219 SER A CA 1
ATOM 1709 C C . SER A 1 219 ? -6.508 -4.592 15.074 1.00 80.31 219 SER A C 1
ATOM 1711 O O . SER A 1 219 ? -6.842 -4.977 13.953 1.00 80.31 219 SER A O 1
ATOM 1713 N N . LYS A 1 220 ? -5.770 -5.360 15.888 1.00 79.69 220 LYS A N 1
ATOM 1714 C CA . LYS A 1 220 ? -5.273 -6.692 15.497 1.00 79.69 220 LYS A CA 1
ATOM 1715 C C . LYS A 1 220 ? -6.408 -7.666 15.170 1.00 79.69 220 LYS A C 1
ATOM 1717 O O . LYS A 1 220 ? -6.327 -8.412 14.197 1.00 79.69 220 LYS A O 1
ATOM 1722 N N . ASP A 1 221 ? -7.473 -7.684 15.969 1.00 75.12 221 ASP A N 1
ATOM 1723 C CA . ASP A 1 221 ? -8.622 -8.559 15.712 1.00 75.12 221 ASP A CA 1
ATOM 1724 C C . ASP A 1 221 ? -9.406 -8.125 14.458 1.00 75.12 221 ASP A C 1
ATOM 1726 O O . ASP A 1 221 ? -9.826 -8.978 13.670 1.00 75.12 221 ASP A O 1
ATOM 1730 N N . ALA A 1 222 ? -9.522 -6.816 14.205 1.00 67.00 222 ALA A N 1
ATOM 1731 C CA . ALA A 1 222 ? -10.123 -6.270 12.988 1.00 67.00 222 ALA A CA 1
ATOM 1732 C C . ALA A 1 222 ? -9.358 -6.689 11.717 1.00 67.00 222 ALA A C 1
ATOM 1734 O O . ALA A 1 222 ? -9.988 -7.047 10.712 1.00 67.00 222 ALA A O 1
ATOM 1735 N N . GLU A 1 223 ? -8.023 -6.726 11.770 1.00 62.38 223 GLU A N 1
ATOM 1736 C CA . GLU A 1 223 ? -7.166 -7.250 10.695 1.00 62.38 223 GLU A CA 1
ATOM 1737 C C . GLU A 1 223 ? -7.390 -8.756 10.460 1.00 62.38 223 GLU A C 1
ATOM 1739 O O . GLU A 1 223 ? -7.559 -9.218 9.320 1.00 62.38 223 GLU A O 1
ATOM 1744 N N . ILE A 1 224 ? -7.438 -9.544 11.542 1.00 65.88 224 ILE A N 1
ATOM 1745 C CA . ILE A 1 224 ? -7.618 -11.002 11.479 1.00 65.88 224 ILE A CA 1
ATOM 1746 C C . ILE A 1 224 ? -8.985 -11.342 10.877 1.00 65.88 224 ILE A C 1
ATOM 1748 O O . ILE A 1 224 ? -9.061 -12.095 9.896 1.00 65.88 224 ILE A O 1
ATOM 1752 N N . ARG A 1 225 ? -10.059 -10.757 11.420 1.00 59.72 225 ARG A N 1
ATOM 1753 C CA . ARG A 1 225 ? -11.446 -11.025 11.003 1.00 59.72 225 ARG A CA 1
ATOM 1754 C C . ARG A 1 225 ? -11.800 -10.407 9.650 1.00 59.72 225 ARG A C 1
ATOM 1756 O O . ARG A 1 225 ? -12.800 -10.801 9.062 1.00 59.72 225 ARG A O 1
ATOM 1763 N N . GLY A 1 226 ? -10.957 -9.518 9.116 1.00 50.75 226 GLY A N 1
ATOM 1764 C CA . GLY A 1 226 ? -11.127 -8.937 7.781 1.00 50.75 226 GLY A CA 1
ATOM 1765 C C . GLY A 1 226 ? -12.278 -7.936 7.681 1.00 50.75 226 GLY A C 1
ATOM 1766 O O . GLY A 1 226 ? -12.751 -7.677 6.579 1.00 50.75 226 GLY A O 1
ATOM 1767 N N . TYR A 1 227 ? -12.727 -7.382 8.815 1.00 46.97 227 TYR A N 1
ATOM 1768 C CA . TYR A 1 227 ? -13.675 -6.262 8.836 1.00 46.97 227 TYR A CA 1
ATOM 1769 C C . TYR A 1 227 ? -13.014 -4.952 8.385 1.00 46.97 227 TYR A C 1
ATOM 1771 O O . TYR A 1 227 ? -13.694 -4.050 7.899 1.00 46.97 227 TYR A O 1
ATOM 1779 N N . LEU A 1 228 ? -11.682 -4.872 8.464 1.00 45.31 228 LEU A N 1
ATOM 1780 C CA . LEU A 1 228 ? -10.898 -3.970 7.630 1.00 45.31 228 LEU A CA 1
ATOM 1781 C C . LEU A 1 228 ? -10.841 -4.567 6.225 1.00 45.31 228 LEU A C 1
ATOM 1783 O O . LEU A 1 228 ? -10.281 -5.647 6.039 1.00 45.31 228 LEU A O 1
ATOM 1787 N N . ARG A 1 229 ? -11.487 -3.868 5.283 1.00 54.84 229 ARG A N 1
ATOM 1788 C CA . ARG A 1 229 ? -11.621 -4.162 3.846 1.00 54.84 229 ARG A CA 1
ATOM 1789 C C . ARG A 1 229 ? -10.379 -4.859 3.278 1.00 54.84 229 ARG A C 1
ATOM 1791 O O . ARG A 1 229 ? -9.470 -4.208 2.770 1.00 54.84 229 ARG A O 1
ATOM 1798 N N . LYS A 1 230 ? -10.349 -6.193 3.336 1.00 56.25 230 LYS A N 1
ATOM 1799 C CA . LYS A 1 230 ? -9.373 -6.983 2.584 1.00 56.25 230 LYS A CA 1
ATOM 1800 C C . LYS A 1 230 ? -9.666 -6.756 1.107 1.00 56.25 230 LYS A C 1
ATOM 1802 O O . LYS A 1 230 ? -10.829 -6.795 0.696 1.00 56.25 230 LYS A O 1
ATOM 1807 N N . ARG A 1 231 ? -8.614 -6.488 0.333 1.00 70.69 231 ARG A N 1
ATOM 1808 C CA . ARG A 1 231 ? -8.701 -6.355 -1.125 1.00 70.69 231 ARG A CA 1
ATOM 1809 C C . ARG A 1 231 ? -9.331 -7.609 -1.728 1.00 70.69 231 ARG A C 1
ATOM 1811 O O . ARG A 1 231 ? -9.355 -8.669 -1.098 1.00 70.69 231 ARG A O 1
ATOM 1818 N N . VAL A 1 232 ? -9.823 -7.506 -2.962 1.00 70.50 232 VAL A N 1
ATOM 1819 C CA . VAL A 1 232 ? -10.492 -8.619 -3.671 1.00 70.50 232 VAL A CA 1
ATOM 1820 C C . VAL A 1 232 ? -9.603 -9.874 -3.743 1.00 70.50 232 VAL A C 1
ATOM 1822 O O . VAL A 1 232 ? -10.103 -10.998 -3.775 1.00 70.50 232 VAL A O 1
ATOM 1825 N N . ASP A 1 233 ? -8.286 -9.681 -3.712 1.00 72.31 233 ASP A N 1
ATOM 1826 C CA . ASP A 1 233 ? -7.240 -10.704 -3.758 1.00 72.31 233 ASP A CA 1
ATOM 1827 C C . ASP A 1 233 ? -6.649 -11.084 -2.383 1.00 72.31 233 ASP A C 1
ATOM 1829 O O . ASP A 1 233 ? -5.825 -11.995 -2.301 1.00 72.31 233 ASP A O 1
ATOM 1833 N N . GLY A 1 234 ? -7.082 -10.435 -1.298 1.00 75.00 234 GLY A N 1
ATOM 1834 C CA . GLY A 1 234 ? -6.611 -10.683 0.065 1.00 75.00 234 GLY A CA 1
ATOM 1835 C C . GLY A 1 234 ? -5.315 -9.967 0.464 1.00 75.00 234 GLY A C 1
ATOM 1836 O O . GLY A 1 234 ? -4.843 -10.210 1.577 1.00 75.00 234 GLY A O 1
ATOM 1837 N N . ARG A 1 235 ? -4.756 -9.093 -0.389 1.00 79.94 235 ARG A N 1
ATOM 1838 C CA . ARG A 1 235 ? -3.574 -8.269 -0.066 1.00 79.94 235 ARG A CA 1
ATOM 1839 C C . ARG A 1 235 ? -3.895 -7.125 0.897 1.00 79.94 235 ARG A C 1
ATOM 1841 O O . ARG A 1 235 ? -5.051 -6.711 1.045 1.00 79.94 235 ARG A O 1
ATOM 1848 N N . THR A 1 236 ? -2.847 -6.589 1.521 1.00 81.44 236 THR A N 1
ATOM 1849 C CA . THR A 1 236 ? -2.915 -5.324 2.272 1.00 81.44 236 THR A CA 1
ATOM 1850 C C . THR A 1 236 ? -2.963 -4.106 1.331 1.00 81.44 236 THR A C 1
ATOM 1852 O O . THR A 1 236 ? -2.721 -4.217 0.125 1.00 81.44 236 THR A O 1
ATOM 1855 N N . SER A 1 237 ? -3.315 -2.925 1.855 1.00 81.19 237 SER A N 1
ATOM 1856 C CA . SER A 1 237 ? -3.500 -1.705 1.047 1.00 81.19 237 SER A CA 1
ATOM 1857 C C . SER A 1 237 ? -2.229 -1.242 0.325 1.00 81.19 237 SER A C 1
ATOM 1859 O O . SER A 1 237 ? -2.331 -0.705 -0.772 1.00 81.19 237 SER A O 1
ATOM 1861 N N . PHE A 1 238 ? -1.041 -1.478 0.893 1.00 86.38 238 PHE A N 1
ATOM 1862 C CA . PHE A 1 238 ? 0.250 -1.008 0.365 1.00 86.38 238 PHE A CA 1
ATOM 1863 C C . PHE A 1 238 ? 1.185 -2.156 -0.043 1.00 86.38 238 PHE A C 1
ATOM 1865 O O . PHE A 1 238 ? 2.386 -2.119 0.207 1.00 86.38 238 PHE A O 1
ATOM 1872 N N . GLU A 1 239 ? 0.634 -3.192 -0.672 1.00 86.06 239 GLU A N 1
ATOM 1873 C CA . GLU A 1 239 ? 1.376 -4.394 -1.066 1.00 86.06 239 GLU A CA 1
ATOM 1874 C C . GLU A 1 239 ? 1.277 -4.659 -2.572 1.00 86.06 239 GLU A C 1
ATOM 1876 O O . GLU A 1 239 ? 0.184 -4.705 -3.144 1.00 86.06 239 GLU A O 1
ATOM 1881 N N . PHE A 1 240 ? 2.428 -4.870 -3.216 1.00 87.06 240 PHE A N 1
ATOM 1882 C CA . PHE A 1 240 ? 2.512 -5.230 -4.633 1.00 87.06 240 PHE A CA 1
ATOM 1883 C C . PHE A 1 240 ? 2.104 -6.679 -4.897 1.00 87.06 240 PHE A C 1
ATOM 1885 O O . PHE A 1 240 ? 2.243 -7.560 -4.047 1.00 87.06 240 PHE A O 1
ATOM 1892 N N . ARG A 1 241 ? 1.656 -6.947 -6.128 1.00 89.31 241 ARG A N 1
ATOM 1893 C CA . ARG A 1 241 ? 1.600 -8.312 -6.671 1.00 89.31 241 ARG A CA 1
ATOM 1894 C C . ARG A 1 241 ? 3.002 -8.914 -6.754 1.00 89.31 241 ARG A C 1
ATOM 1896 O O . ARG A 1 241 ? 3.999 -8.202 -6.732 1.00 89.31 241 ARG A O 1
ATOM 1903 N N . LYS A 1 242 ? 3.087 -10.239 -6.915 1.00 89.00 242 LYS A N 1
ATOM 1904 C CA . LYS A 1 242 ? 4.360 -10.906 -7.225 1.00 89.00 242 LYS A CA 1
ATOM 1905 C C . LYS A 1 242 ? 4.944 -10.301 -8.510 1.00 89.00 242 LYS A C 1
ATOM 1907 O O . LYS A 1 242 ? 4.305 -10.384 -9.560 1.00 89.00 242 LYS A O 1
ATOM 1912 N N . ILE A 1 243 ? 6.133 -9.709 -8.398 1.00 91.50 243 ILE A N 1
ATOM 1913 C CA . ILE A 1 243 ? 6.877 -9.104 -9.508 1.00 91.50 243 ILE A CA 1
ATOM 1914 C C . ILE A 1 243 ? 7.947 -10.090 -9.967 1.00 91.50 243 ILE A C 1
ATOM 1916 O O . ILE A 1 243 ? 8.735 -10.572 -9.155 1.00 91.50 243 ILE A O 1
ATOM 1920 N N . SER A 1 244 ? 7.991 -10.377 -11.265 1.00 90.75 244 SER A N 1
ATOM 1921 C CA . SER A 1 244 ? 9.051 -11.183 -11.876 1.00 90.75 244 SER A CA 1
ATOM 1922 C C . SER A 1 244 ? 9.598 -10.485 -13.115 1.00 90.75 244 SER A C 1
ATOM 1924 O O . SER A 1 244 ? 8.824 -10.120 -14.002 1.00 90.75 244 SER A O 1
ATOM 1926 N N . ILE A 1 245 ? 10.920 -10.332 -13.179 1.00 91.25 245 ILE A N 1
ATOM 1927 C CA . ILE A 1 245 ? 11.646 -9.743 -14.307 1.00 91.25 245 ILE A CA 1
ATOM 1928 C C . ILE A 1 245 ? 12.468 -10.848 -14.959 1.00 91.25 245 ILE A C 1
ATOM 1930 O O . ILE A 1 245 ? 13.198 -11.565 -14.274 1.00 91.25 245 ILE A O 1
ATOM 1934 N N . HIS A 1 246 ? 12.353 -10.972 -16.274 1.00 90.25 246 HIS A N 1
ATOM 1935 C CA . HIS A 1 246 ? 13.104 -11.941 -17.053 1.00 90.25 246 HIS A CA 1
ATOM 1936 C C . HIS A 1 246 ? 13.636 -11.306 -18.331 1.00 90.25 246 HIS A C 1
ATOM 1938 O O . HIS A 1 246 ? 12.939 -10.525 -18.974 1.00 90.25 246 HIS A O 1
ATOM 1944 N N . PHE A 1 247 ? 14.838 -11.691 -18.738 1.00 89.81 247 PHE A N 1
ATOM 1945 C CA . PHE A 1 247 ? 15.455 -11.209 -19.968 1.00 89.81 247 PHE A CA 1
ATOM 1946 C C . PHE A 1 247 ? 15.396 -12.289 -21.051 1.00 89.81 247 PHE A C 1
ATOM 1948 O O . PHE A 1 247 ? 15.363 -13.483 -20.754 1.00 89.81 247 PHE A O 1
ATOM 1955 N N . GLY A 1 248 ? 15.295 -11.871 -22.312 1.00 83.88 248 GLY A N 1
ATOM 1956 C CA . GLY A 1 248 ? 15.268 -12.788 -23.453 1.00 83.88 248 GLY A CA 1
ATOM 1957 C C . GLY A 1 248 ? 16.659 -13.051 -24.031 1.00 83.88 248 GLY A C 1
ATOM 1958 O O . GLY A 1 248 ? 17.673 -12.622 -23.494 1.00 83.88 248 GLY A O 1
ATOM 1959 N N . ILE A 1 249 ? 16.713 -13.737 -25.175 1.00 83.25 249 ILE A N 1
ATOM 1960 C CA . ILE A 1 249 ? 17.975 -14.163 -25.806 1.00 83.25 249 ILE A CA 1
ATOM 1961 C C . ILE A 1 249 ? 18.816 -12.953 -26.228 1.00 83.25 249 ILE A C 1
ATOM 1963 O O . ILE A 1 249 ? 20.006 -12.879 -25.926 1.00 83.25 249 ILE A O 1
ATOM 1967 N N . SER A 1 250 ? 18.189 -11.990 -26.905 1.00 84.56 250 SER A N 1
ATOM 1968 C CA . SER A 1 250 ? 18.836 -10.768 -27.373 1.00 84.56 250 SER A CA 1
ATOM 1969 C C . SER A 1 250 ? 18.965 -9.733 -26.256 1.00 84.56 250 SER A C 1
ATOM 1971 O O . SER A 1 250 ? 18.022 -9.513 -25.486 1.00 84.56 250 SER A O 1
ATOM 1973 N N . PHE A 1 251 ? 20.097 -9.029 -26.227 1.00 86.94 251 PHE A N 1
ATOM 1974 C CA . PHE A 1 251 ? 20.271 -7.852 -25.378 1.00 86.94 251 PHE A CA 1
ATOM 1975 C C . PHE A 1 251 ? 19.177 -6.815 -25.655 1.00 86.94 251 PHE A C 1
ATOM 1977 O O . PHE A 1 251 ? 18.794 -6.586 -26.802 1.00 86.94 251 PHE A O 1
ATOM 1984 N N . GLY A 1 252 ? 18.646 -6.212 -24.592 1.00 87.81 252 GLY A N 1
ATOM 1985 C CA . GLY A 1 252 ? 17.550 -5.243 -24.683 1.00 87.81 252 GLY A CA 1
ATOM 1986 C C . GLY A 1 252 ? 16.148 -5.836 -24.817 1.00 87.81 252 GLY A C 1
ATOM 1987 O O . GLY A 1 252 ? 15.214 -5.095 -25.100 1.00 87.81 252 GLY A O 1
ATOM 1988 N N . SER A 1 253 ? 15.981 -7.145 -24.610 1.00 91.62 253 SER A N 1
ATOM 1989 C CA . SER A 1 253 ? 14.662 -7.768 -24.440 1.00 91.62 253 SER A CA 1
ATOM 1990 C C . SER A 1 253 ? 14.363 -8.001 -22.957 1.00 91.62 253 SER A C 1
ATOM 1992 O O . SER A 1 253 ? 15.209 -8.541 -22.237 1.00 91.62 253 SER A O 1
ATOM 1994 N N . CYS A 1 254 ? 13.180 -7.594 -22.493 1.00 92.81 254 CYS A N 1
ATOM 1995 C CA . CYS A 1 254 ? 12.730 -7.795 -21.116 1.00 92.81 254 CYS A CA 1
ATOM 1996 C C . CYS A 1 254 ? 11.244 -8.163 -21.058 1.00 92.81 254 CYS A C 1
ATOM 1998 O O . CYS A 1 254 ? 10.411 -7.554 -21.723 1.00 92.81 254 CYS A O 1
ATOM 2000 N N . HIS A 1 255 ? 10.904 -9.145 -20.232 1.00 92.56 255 HIS A N 1
ATOM 2001 C CA . HIS A 1 255 ? 9.545 -9.534 -19.892 1.00 92.56 255 HIS A CA 1
ATOM 2002 C C . HIS A 1 255 ? 9.317 -9.320 -18.395 1.00 92.56 255 HIS A C 1
ATOM 2004 O O . HIS A 1 255 ? 9.986 -9.932 -17.558 1.00 92.56 255 HIS A O 1
ATOM 2010 N N . VAL A 1 256 ? 8.325 -8.499 -18.058 1.00 93.00 256 VAL A N 1
ATOM 2011 C CA . VAL A 1 256 ? 7.944 -8.204 -16.676 1.00 93.00 256 VAL A CA 1
ATOM 2012 C C . VAL A 1 256 ? 6.519 -8.678 -16.424 1.00 93.00 256 VAL A C 1
ATOM 2014 O O . VAL A 1 256 ? 5.613 -8.428 -17.221 1.00 93.00 256 VAL A O 1
ATOM 2017 N N . SER A 1 257 ? 6.320 -9.362 -15.298 1.00 91.56 257 SER A N 1
ATOM 2018 C CA . SER A 1 257 ? 5.001 -9.778 -14.816 1.00 91.56 257 SER A CA 1
ATOM 2019 C C . SER A 1 257 ? 4.720 -9.124 -13.470 1.00 91.56 257 SER A C 1
ATOM 2021 O O . SER A 1 257 ? 5.478 -9.324 -12.524 1.00 91.56 257 SER A O 1
ATOM 2023 N N . PHE A 1 258 ? 3.610 -8.397 -13.380 1.00 90.75 258 PHE A N 1
ATOM 2024 C CA . PHE A 1 258 ? 2.996 -7.932 -12.138 1.00 90.75 258 PHE A CA 1
ATOM 2025 C C . PHE A 1 258 ? 1.765 -8.795 -11.870 1.00 90.75 258 PHE A C 1
ATOM 2027 O O . PHE A 1 258 ? 0.665 -8.508 -12.343 1.00 90.75 258 PHE A O 1
ATOM 2034 N N . GLY A 1 259 ? 1.944 -9.914 -11.167 1.00 88.62 259 GLY A N 1
ATOM 2035 C CA . GLY A 1 259 ? 0.888 -10.918 -11.030 1.00 88.62 259 GLY A CA 1
ATOM 2036 C C . GLY A 1 259 ? 0.422 -11.417 -12.403 1.00 88.62 259 GLY A C 1
ATOM 2037 O O . GLY A 1 259 ? 1.153 -12.155 -13.067 1.00 88.62 259 GLY A O 1
ATOM 2038 N N . HIS A 1 260 ? -0.776 -11.009 -12.832 1.00 88.38 260 HIS A N 1
ATOM 2039 C CA . HIS A 1 260 ? -1.318 -11.337 -14.153 1.00 88.38 260 HIS A CA 1
ATOM 2040 C C . HIS A 1 260 ? -1.040 -10.284 -15.232 1.00 88.38 260 HIS A C 1
ATOM 2042 O O . HIS A 1 260 ? -1.093 -10.641 -16.409 1.00 88.38 260 HIS A O 1
ATOM 2048 N N . THR A 1 261 ? -0.700 -9.044 -14.879 1.00 92.12 261 THR A N 1
ATOM 2049 C CA . THR A 1 261 ? -0.318 -8.018 -15.858 1.00 92.12 261 THR A CA 1
ATOM 2050 C C . THR A 1 261 ? 1.046 -8.368 -16.435 1.00 92.12 261 THR A C 1
ATOM 2052 O O . THR A 1 261 ? 2.004 -8.561 -15.685 1.00 92.12 261 THR A O 1
ATOM 2055 N N . ARG A 1 262 ? 1.145 -8.483 -17.761 1.00 92.69 262 ARG A N 1
ATOM 2056 C CA . ARG A 1 262 ? 2.377 -8.899 -18.449 1.00 92.69 262 ARG A CA 1
ATOM 2057 C C . ARG A 1 262 ? 2.741 -7.914 -19.536 1.00 92.69 262 ARG A C 1
ATOM 2059 O O . ARG A 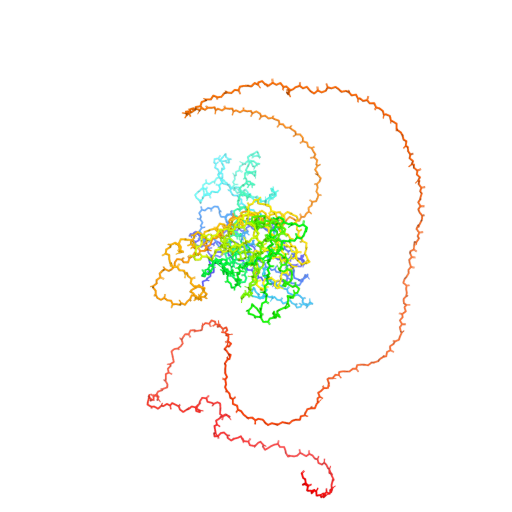1 262 ? 1.912 -7.595 -20.389 1.00 92.69 262 ARG A O 1
ATOM 2066 N N . VAL A 1 263 ? 3.997 -7.492 -19.526 1.00 94.12 263 VAL A N 1
ATOM 2067 C CA . VAL A 1 263 ? 4.541 -6.516 -20.466 1.00 94.12 263 VAL A CA 1
ATOM 2068 C C . VAL A 1 263 ? 5.869 -7.029 -21.005 1.00 94.12 263 VAL A C 1
ATOM 2070 O O . VAL A 1 263 ? 6.691 -7.567 -20.261 1.00 94.12 263 VAL A O 1
ATOM 2073 N N . PHE A 1 264 ? 6.068 -6.870 -22.307 1.00 94.31 264 PHE A N 1
ATOM 2074 C CA . PHE A 1 264 ? 7.306 -7.198 -22.995 1.00 94.31 264 PHE A CA 1
ATOM 2075 C C . PHE A 1 264 ? 7.895 -5.934 -23.613 1.00 94.31 264 PHE A C 1
ATOM 2077 O O . PHE A 1 264 ? 7.227 -5.262 -24.387 1.00 94.31 264 PHE A O 1
ATOM 2084 N N . ALA A 1 265 ? 9.138 -5.612 -23.283 1.00 95.56 265 ALA A N 1
ATOM 2085 C CA . ALA A 1 265 ? 9.862 -4.481 -23.839 1.00 95.56 265 ALA A CA 1
ATOM 2086 C C . ALA A 1 265 ? 11.011 -4.972 -24.720 1.00 95.56 265 ALA A C 1
ATOM 2088 O O . ALA A 1 265 ? 11.771 -5.865 -24.333 1.00 95.56 265 ALA A O 1
ATOM 2089 N N . GLN A 1 266 ? 11.143 -4.359 -25.892 1.00 94.69 266 GLN A N 1
ATOM 2090 C CA . GLN A 1 266 ? 12.201 -4.628 -26.850 1.00 94.69 266 GLN A CA 1
ATOM 2091 C C . GLN A 1 266 ? 12.903 -3.326 -27.218 1.00 94.69 266 GLN A C 1
ATOM 2093 O O . GLN A 1 266 ? 12.280 -2.359 -27.653 1.00 94.69 266 GLN A O 1
ATOM 2098 N N . VAL A 1 267 ? 14.224 -3.319 -27.080 1.00 95.44 267 VAL A N 1
ATOM 2099 C CA . VAL A 1 267 ? 15.072 -2.213 -27.515 1.00 95.44 267 VAL A CA 1
ATOM 2100 C C . VAL A 1 267 ? 15.707 -2.560 -28.858 1.00 95.44 267 VAL A C 1
ATOM 2102 O O . VAL A 1 267 ? 16.240 -3.654 -29.057 1.00 95.44 267 VAL A O 1
ATOM 2105 N N . SER A 1 268 ? 15.629 -1.618 -29.787 1.00 93.81 268 SER A N 1
ATOM 2106 C CA . SER A 1 268 ? 16.264 -1.630 -31.100 1.00 93.81 268 SER A CA 1
ATOM 2107 C C . SER A 1 268 ? 17.032 -0.323 -31.307 1.00 93.81 268 SER A C 1
ATOM 2109 O O . SER A 1 268 ? 16.871 0.641 -30.553 1.00 93.81 268 SER A O 1
ATOM 2111 N N . TRP A 1 269 ? 17.913 -0.291 -32.301 1.00 92.62 269 TRP A N 1
ATOM 2112 C CA . TRP A 1 269 ? 18.737 0.876 -32.593 1.00 92.62 269 TRP A CA 1
ATOM 2113 C C . TRP A 1 269 ? 18.838 1.104 -34.099 1.00 92.62 269 TRP A C 1
ATOM 2115 O O . TRP A 1 269 ? 18.842 0.160 -34.886 1.00 92.62 269 TRP A O 1
ATOM 2125 N N . GLU A 1 270 ? 18.941 2.370 -34.487 1.00 92.88 270 GLU A N 1
ATOM 2126 C CA . GLU A 1 270 ? 19.126 2.817 -35.868 1.00 92.88 270 GLU A CA 1
ATOM 2127 C C . GLU A 1 270 ? 20.130 3.977 -35.893 1.00 92.88 270 GLU A C 1
ATOM 2129 O O . GLU A 1 270 ? 20.250 4.723 -34.920 1.00 92.88 270 GLU A O 1
ATOM 2134 N N . ILE A 1 271 ? 20.849 4.167 -37.002 1.00 91.69 271 ILE A N 1
ATOM 2135 C CA . ILE A 1 271 ? 21.677 5.366 -37.201 1.00 91.69 271 ILE A CA 1
ATOM 2136 C C . ILE A 1 271 ? 20.844 6.404 -37.935 1.00 91.69 271 ILE A C 1
ATOM 2138 O O . ILE A 1 271 ? 20.345 6.159 -39.034 1.00 91.69 271 ILE A O 1
ATOM 2142 N N . VAL A 1 272 ? 20.701 7.576 -37.324 1.00 92.38 272 VAL A N 1
ATOM 2143 C CA . VAL A 1 272 ? 19.901 8.672 -37.864 1.00 92.38 272 VAL A CA 1
ATOM 2144 C C . VAL A 1 272 ? 20.678 9.975 -37.747 1.00 92.38 272 VAL A C 1
ATOM 2146 O O . VAL A 1 272 ? 21.518 10.158 -36.867 1.00 92.38 272 VAL A O 1
ATOM 2149 N N . LYS A 1 273 ? 20.381 10.919 -38.641 1.00 91.88 273 LYS A N 1
ATOM 2150 C CA . LYS A 1 273 ? 20.892 12.279 -38.519 1.00 91.88 273 LYS A CA 1
ATOM 2151 C C . LYS A 1 273 ? 20.326 12.942 -37.250 1.00 91.88 273 LYS A C 1
ATOM 2153 O O . LYS A 1 273 ? 19.099 12.969 -37.097 1.00 91.88 273 LYS A O 1
ATOM 2158 N N . PRO A 1 274 ? 21.172 13.503 -36.363 1.00 91.94 274 PRO A N 1
ATOM 2159 C CA . PRO A 1 274 ? 20.701 14.177 -35.157 1.00 91.94 274 PRO A CA 1
ATOM 2160 C C . PRO A 1 274 ? 19.849 15.405 -35.500 1.00 91.94 274 PRO A C 1
ATOM 2162 O O . PRO A 1 274 ? 19.901 15.953 -36.609 1.00 91.94 274 PRO A O 1
ATOM 2165 N N . ARG A 1 275 ? 19.037 15.854 -34.537 1.00 88.50 275 ARG A N 1
ATOM 2166 C CA . ARG A 1 275 ? 18.138 17.002 -34.734 1.00 88.50 275 ARG A CA 1
ATOM 2167 C C . ARG A 1 275 ? 18.958 18.268 -34.991 1.00 88.50 275 ARG A C 1
ATOM 2169 O O . ARG A 1 275 ? 19.939 18.527 -34.304 1.00 88.50 275 ARG A O 1
ATOM 2176 N N . SER A 1 276 ? 18.516 19.110 -35.926 1.00 87.62 276 SER A N 1
ATOM 2177 C CA . SER A 1 276 ? 19.237 20.341 -36.298 1.00 87.62 276 SER A CA 1
ATOM 2178 C C . SER A 1 276 ? 19.435 21.316 -35.132 1.00 87.62 276 SER A C 1
ATOM 2180 O O . SER A 1 276 ? 20.453 21.997 -35.078 1.00 87.62 276 SER A O 1
ATOM 2182 N N . PHE A 1 277 ? 18.492 21.361 -34.185 1.00 91.75 277 PHE A N 1
ATOM 2183 C CA . PHE A 1 277 ? 18.587 22.195 -32.983 1.00 91.75 277 PHE A CA 1
ATOM 2184 C C . PHE A 1 277 ? 19.584 21.651 -31.944 1.00 91.75 277 PHE A C 1
ATOM 2186 O O . PHE A 1 277 ? 20.126 22.422 -31.157 1.00 91.75 277 PHE A O 1
ATOM 2193 N N . ARG A 1 278 ? 19.846 20.336 -31.940 1.00 89.44 278 ARG A N 1
ATOM 2194 C CA . ARG A 1 278 ? 20.762 19.671 -31.001 1.00 89.44 278 ARG A CA 1
ATOM 2195 C C . ARG A 1 278 ? 21.641 18.656 -31.737 1.00 89.44 278 ARG A C 1
ATOM 2197 O O . ARG A 1 278 ? 21.370 17.459 -31.698 1.00 89.44 278 ARG A O 1
ATOM 2204 N N . PRO A 1 279 ? 22.699 19.127 -32.421 1.00 90.69 279 PRO A N 1
ATOM 2205 C CA . PRO A 1 279 ? 23.544 18.275 -33.256 1.00 90.69 279 PRO A CA 1
ATOM 2206 C C . PRO A 1 279 ? 24.480 17.345 -32.466 1.00 90.69 279 PRO A C 1
ATOM 2208 O O . PRO A 1 279 ? 25.138 16.515 -33.088 1.00 90.69 279 PRO A O 1
ATOM 2211 N N . ASN A 1 280 ? 24.571 17.504 -31.140 1.00 91.75 280 ASN A N 1
ATOM 2212 C CA . ASN A 1 280 ? 25.454 16.732 -30.255 1.00 91.75 280 ASN A CA 1
ATOM 2213 C C . ASN A 1 280 ? 24.724 15.593 -29.525 1.00 91.75 280 ASN A C 1
ATOM 2215 O O . ASN A 1 280 ? 25.349 14.883 -28.749 1.00 91.75 280 ASN A O 1
ATOM 2219 N N . GLU A 1 281 ? 23.415 15.446 -29.724 1.00 90.81 281 GLU A N 1
ATOM 2220 C CA . GLU A 1 281 ? 22.589 14.480 -28.998 1.00 90.81 281 GLU A CA 1
ATOM 2221 C C . GLU A 1 281 ? 22.061 13.408 -29.962 1.00 90.81 281 GLU A C 1
ATOM 2223 O O . GLU A 1 281 ? 21.667 13.706 -31.096 1.00 90.81 281 GLU A O 1
ATOM 2228 N N . GLY A 1 282 ? 22.027 12.160 -29.495 1.00 91.00 282 GLY A N 1
ATOM 2229 C CA . GLY A 1 282 ? 21.224 11.093 -30.086 1.00 91.00 282 GLY A CA 1
ATOM 2230 C C . GLY A 1 282 ? 19.730 11.256 -29.794 1.00 91.00 282 GLY A C 1
ATOM 2231 O O . GLY A 1 282 ? 19.275 12.268 -29.260 1.00 91.00 282 GLY A O 1
ATOM 2232 N N . ASP A 1 283 ? 18.936 10.252 -30.162 1.00 91.88 283 ASP A N 1
ATOM 2233 C CA . ASP A 1 283 ? 17.474 10.297 -30.018 1.00 91.88 283 ASP A CA 1
ATOM 2234 C C . ASP A 1 283 ? 16.983 9.043 -29.288 1.00 91.88 283 ASP A C 1
ATOM 2236 O O . ASP A 1 283 ? 17.222 7.924 -29.734 1.00 91.88 283 ASP A O 1
ATOM 2240 N N . LEU A 1 284 ? 16.285 9.227 -28.168 1.00 93.06 284 LEU A N 1
ATOM 2241 C CA . LEU A 1 284 ? 15.580 8.151 -27.471 1.00 93.06 284 LEU A CA 1
ATOM 2242 C C . LEU A 1 284 ? 14.097 8.210 -27.841 1.00 93.06 284 LEU A C 1
ATOM 2244 O O . LEU A 1 284 ? 13.421 9.220 -27.601 1.00 93.06 284 LEU A O 1
ATOM 2248 N N . PHE A 1 285 ? 13.589 7.133 -28.425 1.00 94.31 285 PHE A N 1
ATOM 2249 C CA . PHE A 1 285 ? 12.189 6.969 -28.790 1.00 94.31 285 PHE A CA 1
ATOM 2250 C C . PHE A 1 285 ? 11.582 5.835 -27.965 1.00 94.31 285 PHE A C 1
ATOM 2252 O O . PHE A 1 285 ? 12.134 4.740 -27.930 1.00 94.31 285 PHE A O 1
ATOM 2259 N N . ILE A 1 286 ? 10.472 6.106 -27.284 1.00 94.81 286 ILE A N 1
ATOM 2260 C CA . ILE A 1 286 ? 9.757 5.129 -26.459 1.00 94.81 286 ILE A CA 1
ATOM 2261 C C . ILE A 1 286 ? 8.337 5.066 -26.995 1.00 94.81 286 ILE A C 1
ATOM 2263 O O . ILE A 1 286 ? 7.737 6.107 -27.243 1.00 94.81 286 ILE A O 1
ATOM 2267 N N . ASN A 1 287 ? 7.831 3.860 -27.206 1.00 93.88 287 ASN A N 1
ATOM 2268 C CA . ASN A 1 287 ? 6.507 3.643 -27.761 1.00 93.88 287 ASN A CA 1
ATOM 2269 C C . ASN A 1 287 ? 5.837 2.490 -27.027 1.00 93.88 287 ASN A C 1
ATOM 2271 O O . ASN A 1 287 ? 6.395 1.397 -26.955 1.00 93.88 287 ASN A O 1
ATOM 2275 N N . VAL A 1 288 ? 4.643 2.727 -26.491 1.00 93.56 288 VAL A N 1
ATOM 2276 C CA . VAL A 1 288 ? 3.829 1.677 -25.882 1.00 93.56 288 VAL A CA 1
ATOM 2277 C C . VAL A 1 288 ? 2.719 1.258 -26.833 1.00 93.56 288 VAL A C 1
ATOM 2279 O O . VAL A 1 288 ? 1.870 2.062 -27.213 1.00 93.56 288 VAL A O 1
ATOM 2282 N N . GLU A 1 289 ? 2.699 -0.023 -27.183 1.00 90.81 289 GLU A N 1
ATOM 2283 C CA . GLU A 1 289 ? 1.702 -0.627 -28.052 1.00 90.81 289 GLU A CA 1
ATOM 2284 C C . GLU A 1 289 ? 0.695 -1.445 -27.243 1.00 90.81 289 GLU A C 1
ATOM 2286 O O . GLU A 1 289 ? 1.020 -2.453 -26.605 1.00 90.81 289 GLU A O 1
ATOM 2291 N N . LEU A 1 290 ? -0.566 -1.022 -27.322 1.00 90.25 290 LEU A N 1
ATOM 2292 C CA . LEU A 1 290 ? -1.708 -1.780 -26.830 1.00 90.25 290 LEU A CA 1
ATOM 2293 C C . LEU A 1 290 ? -2.284 -2.589 -27.987 1.00 90.25 290 LEU A C 1
ATOM 2295 O O . LEU A 1 290 ? -2.692 -2.034 -29.006 1.00 90.25 290 LEU A O 1
ATOM 2299 N N . THR A 1 291 ? -2.304 -3.908 -27.835 1.00 87.56 291 THR A N 1
ATOM 2300 C CA . THR A 1 291 ? -2.849 -4.822 -28.843 1.00 87.56 291 THR A CA 1
ATOM 2301 C C . THR A 1 291 ? -4.059 -5.572 -28.278 1.00 87.56 291 THR A C 1
ATOM 2303 O O . THR A 1 291 ? -4.162 -5.719 -27.058 1.00 87.56 291 THR A O 1
ATOM 2306 N N . PRO A 1 292 ? -4.952 -6.122 -29.128 1.00 87.38 292 PRO A N 1
ATOM 2307 C CA . PRO A 1 292 ? -6.068 -6.963 -28.686 1.00 87.38 292 PRO A CA 1
ATOM 2308 C C . PRO A 1 292 ? -5.648 -8.195 -27.868 1.00 87.38 292 PRO A C 1
ATOM 2310 O O . PRO A 1 292 ? -6.491 -8.837 -27.247 1.00 87.38 292 PRO A O 1
ATOM 2313 N N . ILE A 1 293 ? -4.352 -8.540 -27.884 1.00 87.06 293 ILE A N 1
ATOM 2314 C CA . ILE A 1 293 ? -3.762 -9.589 -27.048 1.00 87.06 293 ILE A CA 1
ATOM 2315 C C . ILE A 1 293 ? -3.855 -9.199 -25.567 1.00 87.06 293 ILE A C 1
ATOM 2317 O O . ILE A 1 293 ? -4.184 -10.050 -24.747 1.00 87.06 293 ILE A O 1
ATOM 2321 N N . ALA A 1 294 ? -3.633 -7.918 -25.243 1.00 85.75 294 ALA A N 1
ATOM 2322 C CA . ALA A 1 294 ? -3.717 -7.403 -23.880 1.00 85.75 294 ALA A CA 1
ATOM 2323 C C . ALA A 1 294 ? -5.145 -7.451 -23.333 1.00 85.75 294 ALA A C 1
ATOM 2325 O O . ALA A 1 294 ? -5.367 -7.908 -22.215 1.00 85.75 294 ALA A O 1
ATOM 2326 N N . ALA A 1 295 ? -6.104 -6.983 -24.134 1.00 85.56 295 ALA A N 1
ATOM 2327 C CA . ALA A 1 295 ? -7.526 -7.097 -23.858 1.00 85.56 295 ALA A CA 1
ATOM 2328 C C . ALA A 1 295 ? -8.345 -6.919 -25.152 1.00 85.56 295 ALA A C 1
ATOM 2330 O O . ALA A 1 295 ? -7.962 -6.118 -26.008 1.00 85.56 295 ALA A O 1
ATOM 2331 N N . PRO A 1 296 ? -9.519 -7.573 -25.288 1.00 85.88 296 PRO A N 1
ATOM 2332 C CA . PRO A 1 296 ? -10.307 -7.548 -26.527 1.00 85.88 296 PRO A CA 1
ATOM 2333 C C . PRO A 1 296 ? -10.829 -6.171 -26.959 1.00 85.88 296 PRO A C 1
ATOM 2335 O O . PRO A 1 296 ? -11.287 -6.025 -28.087 1.00 85.88 296 PRO A O 1
ATOM 2338 N N . HIS A 1 297 ? -10.825 -5.185 -26.059 1.00 84.56 297 HIS A N 1
ATOM 2339 C CA . HIS A 1 297 ? -11.345 -3.841 -26.315 1.00 84.56 297 HIS A CA 1
ATOM 2340 C C . HIS A 1 297 ? -10.291 -2.877 -26.885 1.00 84.56 297 HIS A C 1
ATOM 2342 O O . HIS A 1 297 ? -10.637 -1.753 -27.240 1.00 84.56 297 HIS A O 1
ATOM 2348 N N . TYR A 1 298 ? -9.023 -3.293 -26.976 1.00 87.00 298 TYR A N 1
ATOM 2349 C CA . TYR A 1 298 ? -7.972 -2.491 -27.598 1.00 87.00 298 TYR A CA 1
ATOM 2350 C C . TYR A 1 298 ? -7.980 -2.650 -29.122 1.00 87.00 298 TYR A C 1
ATOM 2352 O O . TYR A 1 298 ? -8.108 -3.756 -29.644 1.00 87.00 298 TYR A O 1
ATOM 2360 N N . GLU A 1 299 ? -7.815 -1.540 -29.841 1.00 82.06 299 GLU A N 1
ATOM 2361 C CA . GLU A 1 299 ? -7.732 -1.514 -31.304 1.00 82.06 299 GLU A CA 1
ATOM 2362 C C . GLU A 1 299 ? -6.272 -1.580 -31.776 1.00 82.06 299 GLU A C 1
ATOM 2364 O O . GLU A 1 299 ? -5.377 -0.993 -31.173 1.00 82.06 299 GLU A O 1
ATOM 2369 N N . VAL A 1 300 ? -6.015 -2.276 -32.888 1.00 79.31 300 VAL A N 1
ATOM 2370 C CA . VAL A 1 300 ? -4.665 -2.371 -33.467 1.00 79.31 300 VAL A CA 1
ATOM 2371 C C . VAL A 1 300 ? -4.317 -1.076 -34.203 1.00 79.31 300 VAL A C 1
ATOM 2373 O O . VAL A 1 300 ? -5.039 -0.653 -35.102 1.00 79.31 300 VAL A O 1
ATOM 2376 N N . GLY A 1 301 ? -3.173 -0.475 -33.868 1.00 74.19 301 GLY A N 1
ATOM 2377 C CA . GLY A 1 301 ? -2.573 0.635 -34.621 1.00 74.19 301 GLY A CA 1
ATOM 2378 C C . GLY A 1 301 ? -3.084 2.034 -34.264 1.00 74.19 301 GLY A C 1
ATOM 2379 O O . GLY A 1 301 ? -2.438 3.017 -34.627 1.00 74.19 301 GLY A O 1
ATOM 2380 N N . ARG A 1 302 ? -4.185 2.154 -33.512 1.00 79.06 302 ARG A N 1
ATOM 2381 C CA . ARG A 1 302 ? -4.630 3.425 -32.929 1.00 79.06 302 ARG A CA 1
ATOM 2382 C C . ARG A 1 302 ? -4.575 3.340 -31.411 1.00 79.06 302 ARG A C 1
ATOM 2384 O O . ARG A 1 302 ? -5.314 2.577 -30.801 1.00 79.06 302 ARG A O 1
ATOM 2391 N N . LEU A 1 303 ? -3.731 4.166 -30.798 1.00 78.50 303 LEU A N 1
ATOM 2392 C CA . LEU A 1 303 ? -3.737 4.328 -29.350 1.00 78.50 303 LEU A CA 1
ATOM 2393 C C . LEU A 1 303 ? -5.007 5.093 -28.961 1.00 78.50 303 LEU A C 1
ATOM 2395 O O . LEU A 1 303 ? -5.214 6.226 -29.398 1.00 78.50 303 LEU A O 1
ATOM 2399 N N . GLY A 1 304 ? -5.875 4.460 -28.169 1.00 83.62 304 GLY A N 1
ATOM 2400 C CA . GLY A 1 304 ? -7.014 5.137 -27.547 1.00 83.62 304 GLY A CA 1
ATOM 2401 C C . GLY A 1 304 ? -6.562 6.265 -26.609 1.00 83.62 304 GLY A C 1
ATOM 2402 O O . GLY A 1 304 ? -5.365 6.501 -26.423 1.00 83.62 304 GLY A O 1
ATOM 2403 N N . GLU A 1 305 ? -7.512 6.953 -25.976 1.00 87.06 305 GLU A N 1
ATOM 2404 C CA . GLU A 1 305 ? -7.207 8.036 -25.025 1.00 87.06 305 GLU A CA 1
ATOM 2405 C C . GLU A 1 305 ? -6.307 7.542 -23.883 1.00 87.06 305 GLU A C 1
ATOM 2407 O O . GLU A 1 305 ? -5.242 8.111 -23.645 1.00 87.06 305 GLU A O 1
ATOM 2412 N N . PHE A 1 306 ? -6.672 6.405 -23.283 1.00 88.25 306 PHE A N 1
ATOM 2413 C CA . PHE A 1 306 ? -5.897 5.742 -22.235 1.00 88.25 306 PHE A CA 1
ATOM 2414 C C . PHE A 1 306 ? -4.496 5.314 -22.702 1.00 88.25 306 PHE A C 1
ATOM 2416 O O . PHE A 1 306 ? -3.510 5.545 -22.011 1.00 88.25 306 PHE A O 1
ATOM 2423 N N . GLY A 1 307 ? -4.373 4.745 -23.908 1.00 90.06 307 GLY A N 1
ATOM 2424 C CA . GLY A 1 307 ? -3.071 4.349 -24.458 1.00 90.06 307 GLY A CA 1
ATOM 2425 C C . GLY A 1 307 ? -2.158 5.540 -24.744 1.00 90.06 307 GLY A C 1
ATOM 2426 O O . GLY A 1 307 ? -0.956 5.480 -24.500 1.00 90.06 307 GLY A O 1
ATOM 2427 N N . THR A 1 308 ? -2.733 6.652 -25.208 1.00 91.94 308 THR A N 1
ATOM 2428 C CA . THR A 1 308 ? -1.992 7.898 -25.443 1.00 91.94 308 THR A CA 1
ATOM 2429 C C . THR A 1 308 ? -1.526 8.523 -24.129 1.00 91.94 308 THR A C 1
ATOM 2431 O O . THR A 1 308 ? -0.402 9.018 -24.044 1.00 91.94 308 THR A O 1
ATOM 2434 N N . GLU A 1 309 ? -2.376 8.507 -23.101 1.00 92.19 309 GLU A N 1
ATOM 2435 C CA . GLU A 1 309 ? -2.023 8.940 -21.749 1.00 92.19 309 GLU A CA 1
ATOM 2436 C C . GLU A 1 309 ? -0.892 8.087 -21.171 1.00 92.19 309 GLU A C 1
ATOM 2438 O O . GLU A 1 309 ? 0.124 8.633 -20.742 1.00 92.19 309 GLU A O 1
ATOM 2443 N N . LEU A 1 310 ? -1.015 6.764 -21.255 1.00 93.31 310 LEU A N 1
ATOM 2444 C CA . LEU A 1 310 ? 0.001 5.833 -20.783 1.00 93.31 310 LEU A CA 1
ATOM 2445 C C . LEU A 1 310 ? 1.342 6.034 -21.501 1.00 93.31 310 LEU A C 1
ATOM 2447 O O . LEU A 1 310 ? 2.372 6.139 -20.836 1.00 93.31 310 LEU A O 1
ATOM 2451 N N . ASN A 1 311 ? 1.341 6.167 -22.831 1.00 94.25 311 ASN A N 1
ATOM 2452 C CA . ASN A 1 311 ? 2.570 6.414 -23.588 1.00 94.25 311 ASN A CA 1
ATOM 2453 C C . ASN A 1 311 ? 3.248 7.721 -23.146 1.00 94.25 311 ASN A C 1
ATOM 2455 O O . ASN A 1 311 ? 4.452 7.746 -22.903 1.00 94.25 311 ASN A O 1
ATOM 2459 N N . ARG A 1 312 ? 2.468 8.793 -22.942 1.00 93.56 312 ARG A N 1
ATOM 2460 C CA . ARG A 1 312 ? 2.991 10.064 -22.415 1.00 93.56 312 ARG A CA 1
ATOM 2461 C C . ARG A 1 312 ? 3.562 9.910 -21.008 1.00 93.56 312 ARG A C 1
ATOM 2463 O O . ARG A 1 312 ? 4.587 10.512 -20.720 1.00 93.56 312 ARG A O 1
ATOM 2470 N N . LEU A 1 313 ? 2.927 9.141 -20.124 1.00 94.31 313 LEU A N 1
ATOM 2471 C CA . LEU A 1 313 ? 3.431 8.931 -18.761 1.00 94.31 313 LEU A CA 1
ATOM 2472 C C . LEU A 1 313 ? 4.770 8.188 -18.754 1.00 94.31 313 LEU A C 1
ATOM 2474 O O . LEU A 1 313 ? 5.689 8.611 -18.050 1.00 94.31 313 LEU A O 1
ATOM 2478 N N . VAL A 1 314 ? 4.904 7.138 -19.567 1.00 94.62 314 VAL A N 1
ATOM 2479 C CA . VAL A 1 314 ? 6.158 6.380 -19.699 1.00 94.62 314 VAL A CA 1
ATOM 2480 C C . VAL A 1 314 ? 7.250 7.243 -20.343 1.00 94.62 314 VAL A C 1
ATOM 2482 O O . VAL A 1 314 ? 8.375 7.285 -19.841 1.00 94.62 314 VAL A O 1
ATOM 2485 N N . GLU A 1 315 ? 6.924 8.001 -21.397 1.00 93.50 315 GLU A N 1
ATOM 2486 C CA . GLU A 1 315 ? 7.854 8.956 -22.014 1.00 93.50 315 GLU A CA 1
ATOM 2487 C C . GLU A 1 315 ? 8.334 10.010 -21.009 1.00 93.50 315 GLU A C 1
ATOM 2489 O O . GLU A 1 315 ? 9.538 10.235 -20.887 1.00 93.50 315 GLU A O 1
ATOM 2494 N N . ARG A 1 316 ? 7.433 10.619 -20.231 1.00 93.12 316 ARG A N 1
ATOM 2495 C CA . ARG A 1 316 ? 7.819 11.580 -19.186 1.00 93.12 316 ARG A CA 1
ATOM 2496 C C . ARG A 1 316 ? 8.727 10.939 -18.133 1.00 93.12 316 ARG A C 1
ATOM 2498 O O . ARG A 1 316 ? 9.713 11.539 -17.717 1.00 93.12 316 ARG A O 1
ATOM 2505 N N . CYS A 1 317 ? 8.438 9.700 -17.739 1.00 93.19 317 CYS A N 1
ATOM 2506 C CA . CYS A 1 317 ? 9.190 9.011 -16.692 1.00 93.19 317 CYS A CA 1
ATOM 2507 C C . CYS A 1 317 ? 10.615 8.661 -17.107 1.00 93.19 317 CYS A C 1
ATOM 2509 O O . CYS A 1 317 ? 11.519 8.765 -16.282 1.00 93.19 317 CYS A O 1
ATOM 2511 N N . LEU A 1 318 ? 10.832 8.260 -18.360 1.00 92.44 318 LEU A N 1
ATOM 2512 C CA . LEU A 1 318 ? 12.132 7.757 -18.816 1.00 92.44 318 LEU A CA 1
ATOM 2513 C C . LEU A 1 318 ? 12.912 8.776 -19.657 1.00 92.44 318 LEU A C 1
ATOM 2515 O O . LEU A 1 318 ? 14.131 8.888 -19.518 1.00 92.44 318 LEU A O 1
ATOM 2519 N N . LYS A 1 319 ? 12.225 9.522 -20.529 1.00 91.69 319 LYS A N 1
ATOM 2520 C CA . LYS A 1 319 ? 12.845 10.461 -21.472 1.00 91.69 319 LYS A CA 1
ATOM 2521 C C . LYS A 1 319 ? 12.979 11.866 -20.894 1.00 91.69 319 LYS A C 1
ATOM 2523 O O . LYS A 1 319 ? 14.051 12.453 -21.013 1.00 91.69 319 LYS A O 1
ATOM 2528 N N . GLU A 1 320 ? 11.929 12.417 -20.280 1.00 90.12 320 GLU A N 1
ATOM 2529 C CA . GLU A 1 320 ? 11.997 13.776 -19.707 1.00 90.12 320 GLU A CA 1
ATOM 2530 C C . GLU A 1 320 ? 12.845 13.834 -18.432 1.00 90.12 320 GLU A C 1
ATOM 2532 O O . GLU A 1 320 ? 13.507 14.843 -18.195 1.00 90.12 320 GLU A O 1
ATOM 2537 N N . SER A 1 321 ? 12.913 12.731 -17.680 1.00 90.06 321 SER A N 1
ATOM 2538 C CA . SER A 1 321 ? 13.840 12.569 -16.552 1.00 90.06 321 SER A CA 1
ATOM 2539 C C . SER A 1 321 ? 15.313 12.586 -16.963 1.00 90.06 321 SER A C 1
ATOM 2541 O O . SER A 1 321 ? 16.165 12.824 -16.119 1.00 90.06 321 SER A O 1
ATOM 2543 N N . LYS A 1 322 ? 15.630 12.394 -18.255 1.00 90.06 322 LYS A N 1
ATOM 2544 C CA . LYS A 1 322 ? 17.002 12.259 -18.778 1.00 90.06 322 LYS A CA 1
ATOM 2545 C C . LYS A 1 322 ? 17.778 11.122 -18.106 1.00 90.06 322 LYS A C 1
ATOM 2547 O O . LYS A 1 322 ? 18.946 11.272 -17.759 1.00 90.06 322 LYS A O 1
ATOM 2552 N N . SER A 1 323 ? 17.123 9.977 -17.938 1.00 90.31 323 SER A N 1
ATOM 2553 C CA . SER A 1 323 ? 17.751 8.782 -17.361 1.00 90.31 323 SER A CA 1
ATOM 2554 C C . SER A 1 323 ? 18.918 8.240 -18.194 1.00 90.31 323 SER A C 1
ATOM 2556 O O . SER A 1 323 ? 19.892 7.747 -17.631 1.00 90.31 323 SER A O 1
ATOM 2558 N N . VAL A 1 324 ? 18.846 8.358 -19.525 1.00 92.00 324 VAL A N 1
ATOM 2559 C CA . VAL A 1 324 ? 19.862 7.875 -20.474 1.00 92.00 324 VAL A CA 1
ATOM 2560 C C . VAL A 1 324 ? 20.714 9.033 -20.987 1.00 92.00 324 VAL A C 1
ATOM 2562 O O . VAL A 1 324 ? 20.185 10.080 -21.369 1.00 92.00 324 VAL A O 1
ATOM 2565 N N . ASP A 1 325 ? 22.025 8.814 -21.071 1.00 91.94 325 ASP A N 1
ATOM 2566 C CA . ASP A 1 325 ? 22.962 9.763 -21.662 1.00 91.94 325 ASP A CA 1
ATOM 2567 C C . ASP A 1 325 ? 22.851 9.792 -23.194 1.00 91.94 325 ASP A C 1
ATOM 2569 O O . ASP A 1 325 ? 23.442 8.979 -23.910 1.00 91.94 325 ASP A O 1
ATOM 2573 N N . VAL A 1 326 ? 22.093 10.761 -23.704 1.00 91.31 326 VAL A N 1
ATOM 2574 C CA . VAL A 1 326 ? 21.916 10.981 -25.144 1.00 91.31 326 VAL A CA 1
ATOM 2575 C C . VAL A 1 326 ? 23.147 11.581 -25.825 1.00 91.31 326 VAL A C 1
ATOM 2577 O O . VAL A 1 326 ? 23.253 11.482 -27.047 1.00 91.31 326 VAL A O 1
ATOM 2580 N N . GLU A 1 327 ? 24.084 12.180 -25.092 1.00 91.06 327 GLU A N 1
ATOM 2581 C CA . GLU A 1 327 ? 25.300 12.758 -25.680 1.00 91.06 327 GLU A CA 1
ATOM 2582 C C . GLU A 1 327 ? 26.278 11.647 -26.079 1.00 91.06 327 GLU A C 1
ATOM 2584 O O . GLU A 1 327 ? 26.838 11.675 -27.178 1.00 91.06 327 GLU A O 1
ATOM 2589 N N . SER A 1 328 ? 26.373 10.590 -25.259 1.00 90.00 328 SER A N 1
ATOM 2590 C CA . SER A 1 328 ? 27.161 9.378 -25.560 1.00 90.00 328 SER A CA 1
ATOM 2591 C C . SER A 1 328 ? 26.733 8.639 -26.842 1.00 90.00 328 SER A C 1
ATOM 2593 O O . SER A 1 328 ? 27.483 7.824 -27.393 1.00 90.00 328 SER A O 1
ATOM 2595 N N . LEU A 1 329 ? 25.521 8.922 -27.329 1.00 90.56 329 LEU A N 1
ATOM 2596 C CA . LEU A 1 329 ? 24.932 8.326 -28.528 1.00 90.56 329 LEU A CA 1
ATOM 2597 C C . LEU A 1 329 ? 25.313 9.063 -29.819 1.00 90.56 329 LEU A C 1
ATOM 2599 O O . LEU A 1 329 ? 25.047 8.555 -30.911 1.00 90.56 329 LEU A O 1
ATOM 2603 N N . CYS A 1 330 ? 25.922 10.244 -29.736 1.00 90.50 330 CYS A N 1
ATOM 2604 C CA . CYS A 1 330 ? 26.378 10.972 -30.914 1.00 90.50 330 CYS A CA 1
ATOM 2605 C C . CYS A 1 330 ? 27.681 10.363 -31.459 1.00 90.50 330 CYS A C 1
ATOM 2607 O O . CYS A 1 330 ? 28.660 10.229 -30.731 1.00 90.50 330 CYS A O 1
ATOM 2609 N N . ILE A 1 331 ? 27.710 10.024 -32.755 1.00 89.88 331 ILE A N 1
ATOM 2610 C CA . ILE A 1 331 ? 28.896 9.460 -33.423 1.00 89.88 331 ILE A CA 1
ATOM 2611 C C . ILE A 1 331 ? 29.700 10.589 -34.075 1.00 89.88 331 ILE A C 1
ATOM 2613 O O . ILE A 1 331 ? 30.841 10.853 -33.705 1.00 89.88 331 ILE A O 1
ATOM 2617 N N . ILE A 1 332 ? 29.074 11.299 -35.021 1.00 90.19 332 ILE A N 1
ATOM 2618 C CA . ILE A 1 332 ? 29.621 12.492 -35.675 1.00 90.19 332 ILE A CA 1
ATOM 2619 C C . ILE A 1 332 ? 28.612 13.618 -35.498 1.00 90.19 332 ILE A C 1
ATOM 2621 O O . ILE A 1 332 ? 27.478 13.547 -35.984 1.00 90.19 332 ILE A O 1
ATOM 2625 N N . ARG A 1 333 ? 29.059 14.690 -34.845 1.00 89.00 333 ARG A N 1
ATOM 2626 C CA . ARG A 1 333 ? 28.268 15.892 -34.583 1.00 89.00 333 ARG A CA 1
ATOM 2627 C C . ARG A 1 333 ? 27.545 16.376 -35.845 1.00 89.00 333 ARG A C 1
ATOM 2629 O O . ARG A 1 333 ? 28.181 16.725 -36.836 1.00 89.00 333 ARG A O 1
ATOM 2636 N N . GLY A 1 334 ? 26.217 16.444 -35.792 1.00 88.00 334 GLY A N 1
ATOM 2637 C CA . GLY A 1 334 ? 25.377 16.970 -36.876 1.00 88.00 334 GLY A CA 1
ATOM 2638 C C . GLY A 1 334 ? 25.188 16.058 -38.099 1.00 88.00 334 GLY A C 1
ATOM 2639 O O . GLY A 1 334 ? 24.334 16.366 -38.935 1.00 88.00 334 GLY A O 1
ATOM 2640 N N . GLU A 1 335 ? 25.928 14.950 -38.210 1.00 89.44 335 GLU A N 1
ATOM 2641 C CA . GLU A 1 335 ? 25.845 14.017 -39.344 1.00 89.44 335 GLU A CA 1
ATOM 2642 C C . GLU A 1 335 ? 25.227 12.672 -38.932 1.00 89.44 335 GLU A C 1
ATOM 2644 O O . GLU A 1 335 ? 24.214 12.288 -39.515 1.00 89.44 335 GLU A O 1
ATOM 2649 N N . MET A 1 336 ? 25.772 11.999 -37.910 1.00 90.31 336 MET A N 1
ATOM 2650 C CA . MET A 1 336 ? 25.382 10.636 -37.519 1.00 90.31 336 MET A CA 1
ATOM 2651 C C . MET A 1 336 ? 25.252 10.498 -35.998 1.00 90.31 336 MET A C 1
ATOM 2653 O O . MET A 1 336 ? 26.194 10.789 -35.259 1.00 90.31 336 MET A O 1
ATOM 2657 N N . ALA A 1 337 ? 24.112 9.996 -35.526 1.00 92.56 337 ALA A N 1
ATOM 2658 C CA . ALA A 1 337 ? 23.887 9.655 -34.125 1.00 92.56 337 ALA A CA 1
ATOM 2659 C C . ALA A 1 337 ? 23.033 8.385 -33.994 1.00 92.56 337 ALA A C 1
ATOM 2661 O O . ALA A 1 337 ? 22.255 8.046 -34.892 1.00 92.56 337 ALA A O 1
ATOM 2662 N N . PHE A 1 338 ? 23.162 7.683 -32.870 1.00 92.69 338 PHE A N 1
ATOM 2663 C CA . PHE A 1 338 ? 22.295 6.554 -32.555 1.00 92.69 338 PHE A CA 1
ATOM 2664 C C . PHE A 1 338 ? 20.901 7.048 -32.155 1.00 92.69 338 PHE A C 1
ATOM 2666 O O . PHE A 1 338 ? 20.737 7.898 -31.272 1.00 92.69 338 PHE A O 1
ATOM 2673 N N . ARG A 1 339 ? 19.887 6.467 -32.791 1.00 93.81 339 ARG A N 1
ATOM 2674 C CA . ARG A 1 339 ? 18.501 6.497 -32.345 1.00 93.81 339 ARG A CA 1
ATOM 2675 C C . ARG A 1 339 ? 18.192 5.173 -31.660 1.00 93.81 339 ARG A C 1
ATOM 2677 O O . ARG A 1 339 ? 18.192 4.134 -32.313 1.00 93.81 339 ARG A O 1
ATOM 2684 N N . ILE A 1 340 ? 17.917 5.216 -30.363 1.00 94.62 340 ILE A N 1
ATOM 2685 C CA . ILE A 1 340 ? 17.491 4.048 -29.590 1.00 94.62 340 ILE A CA 1
ATOM 2686 C C . ILE A 1 340 ? 15.971 4.056 -29.530 1.00 94.62 340 ILE A C 1
ATOM 2688 O O . ILE A 1 340 ? 15.366 5.048 -29.122 1.00 94.62 340 ILE A O 1
ATOM 2692 N N . ARG A 1 341 ? 15.357 2.949 -29.938 1.00 95.06 341 ARG A N 1
ATOM 2693 C CA . ARG A 1 341 ? 13.911 2.754 -29.946 1.00 95.06 341 ARG A CA 1
ATOM 2694 C C . ARG A 1 341 ? 13.536 1.654 -28.958 1.00 95.06 341 ARG A C 1
ATOM 2696 O O . ARG A 1 341 ? 13.953 0.514 -29.121 1.00 95.06 341 ARG A O 1
ATOM 2703 N N . CYS A 1 342 ? 12.757 2.000 -27.940 1.00 95.50 342 CYS A N 1
ATOM 2704 C CA . CYS A 1 342 ? 12.178 1.066 -26.983 1.00 95.50 342 CYS A CA 1
ATOM 2705 C C . CYS A 1 342 ? 10.689 0.898 -27.293 1.00 95.50 342 CYS A C 1
ATOM 2707 O O . CYS A 1 342 ? 9.901 1.819 -27.068 1.00 95.50 342 CYS A O 1
ATOM 2709 N N . ASP A 1 343 ? 10.319 -0.262 -27.826 1.00 94.88 343 ASP A N 1
ATOM 2710 C CA . ASP A 1 343 ? 8.927 -0.638 -28.049 1.00 94.88 343 ASP A CA 1
ATOM 2711 C C . ASP A 1 343 ? 8.457 -1.528 -26.892 1.00 94.88 343 ASP A C 1
ATOM 2713 O O . ASP A 1 343 ? 9.067 -2.551 -26.570 1.00 94.88 343 ASP A O 1
ATOM 2717 N N . VAL A 1 344 ? 7.374 -1.120 -26.240 1.00 95.06 344 VAL A N 1
ATOM 2718 C CA . VAL A 1 344 ? 6.770 -1.807 -25.100 1.00 95.06 344 VAL A CA 1
ATOM 2719 C C . VAL A 1 344 ? 5.441 -2.391 -25.551 1.00 95.06 344 VAL A C 1
ATOM 2721 O O . VAL A 1 344 ? 4.494 -1.663 -25.827 1.00 95.06 344 VAL A O 1
ATOM 2724 N N . HIS A 1 345 ? 5.348 -3.710 -25.605 1.00 92.94 345 HIS A N 1
ATOM 2725 C CA . HIS A 1 345 ? 4.140 -4.436 -25.964 1.00 92.94 345 HIS A CA 1
ATOM 2726 C C . HIS A 1 345 ? 3.449 -4.960 -24.706 1.00 92.94 345 HIS A C 1
ATOM 2728 O O . HIS A 1 345 ? 4.008 -5.759 -23.946 1.00 92.94 345 HIS A O 1
ATOM 2734 N N . VAL A 1 346 ? 2.201 -4.551 -24.497 1.00 93.19 346 VAL A N 1
ATOM 2735 C CA . VAL A 1 346 ? 1.377 -5.111 -23.422 1.00 93.19 346 VAL A CA 1
ATOM 2736 C C . VAL A 1 346 ? 0.810 -6.454 -23.885 1.00 93.19 346 VAL A C 1
ATOM 2738 O O . VAL A 1 346 ? 0.157 -6.537 -24.926 1.00 93.19 346 VAL A O 1
ATOM 2741 N N . LEU A 1 347 ? 1.080 -7.514 -23.119 1.00 91.88 347 LEU A N 1
ATOM 2742 C CA . LEU A 1 347 ? 0.635 -8.879 -23.417 1.00 91.88 347 LEU A CA 1
ATOM 2743 C C . LEU A 1 347 ? -0.650 -9.243 -22.678 1.00 91.88 347 LEU A C 1
ATOM 2745 O O . LEU A 1 347 ? -1.462 -9.987 -23.209 1.00 91.88 347 LEU A O 1
ATOM 2749 N N . ASN A 1 348 ? -0.814 -8.767 -21.446 1.00 92.38 348 ASN A N 1
ATOM 2750 C CA . ASN A 1 348 ? -2.031 -8.970 -20.667 1.00 92.38 348 ASN A CA 1
ATOM 2751 C C . ASN A 1 348 ? -2.244 -7.782 -19.734 1.00 92.38 348 ASN A C 1
ATOM 2753 O O . ASN A 1 348 ? -1.308 -7.388 -19.032 1.00 92.38 348 ASN A O 1
ATOM 2757 N N . ASP A 1 349 ? -3.464 -7.257 -19.710 1.00 91.50 349 ASP A N 1
ATOM 2758 C CA . ASP A 1 349 ? -3.861 -6.143 -18.853 1.00 91.50 349 ASP A CA 1
ATOM 2759 C C . ASP A 1 349 ? -4.735 -6.638 -17.691 1.00 91.50 349 ASP A C 1
ATOM 2761 O O . ASP A 1 349 ? -5.882 -7.036 -17.883 1.00 91.50 349 ASP A O 1
ATOM 2765 N N . ASP A 1 350 ? -4.176 -6.628 -16.478 1.00 89.81 350 ASP A N 1
ATOM 2766 C CA . ASP A 1 350 ? -4.890 -6.881 -15.219 1.00 89.81 350 ASP A CA 1
ATOM 2767 C C . ASP A 1 350 ? -4.752 -5.677 -14.261 1.00 89.81 350 ASP A C 1
ATOM 2769 O O . ASP A 1 350 ? -4.828 -5.803 -13.034 1.00 89.81 350 ASP A O 1
ATOM 2773 N N . GLY A 1 351 ? -4.547 -4.476 -14.809 1.00 89.31 351 GLY A N 1
ATOM 2774 C CA . GLY A 1 351 ? -4.348 -3.239 -14.055 1.00 89.31 351 GLY A CA 1
ATOM 2775 C C . GLY A 1 351 ? -2.887 -2.936 -13.717 1.00 89.31 351 GLY A C 1
ATOM 2776 O O . GLY A 1 351 ? -2.001 -3.786 -13.824 1.00 89.31 351 GLY A O 1
ATOM 2777 N N . ASN A 1 352 ? -2.652 -1.689 -13.308 1.00 92.00 352 ASN A N 1
ATOM 2778 C CA . ASN A 1 352 ? -1.339 -1.082 -13.076 1.00 92.00 352 ASN A CA 1
ATOM 2779 C C . ASN A 1 352 ? -0.347 -1.210 -14.253 1.00 92.00 352 ASN A C 1
ATOM 2781 O O . ASN A 1 352 ? 0.797 -1.645 -14.110 1.00 92.00 352 ASN A O 1
ATOM 2785 N N . LEU A 1 353 ? -0.793 -0.825 -15.450 1.00 93.19 353 LEU A N 1
ATOM 2786 C CA . LEU A 1 353 ? 0.046 -0.888 -16.646 1.00 93.19 353 LEU A CA 1
ATOM 2787 C C . LEU A 1 353 ? 1.205 0.114 -16.640 1.00 93.19 353 LEU A C 1
ATOM 2789 O O . LEU A 1 353 ? 2.243 -0.182 -17.225 1.00 93.19 353 LEU A O 1
ATOM 2793 N N . VAL A 1 354 ? 1.052 1.280 -16.006 1.00 94.56 354 VAL A N 1
ATOM 2794 C CA . VAL A 1 354 ? 2.073 2.341 -16.039 1.00 94.56 354 VAL A CA 1
ATOM 2795 C C . VAL A 1 354 ? 3.353 1.875 -15.350 1.00 94.56 354 VAL A C 1
ATOM 2797 O O . VAL A 1 354 ? 4.418 1.906 -15.965 1.00 94.56 354 VAL A O 1
ATOM 2800 N N . ASP A 1 355 ? 3.244 1.361 -14.124 1.00 94.50 355 ASP A N 1
ATOM 2801 C CA . ASP A 1 355 ? 4.389 0.858 -13.360 1.00 94.50 355 ASP A CA 1
ATOM 2802 C C . ASP A 1 355 ? 5.051 -0.322 -14.088 1.00 94.50 355 ASP A C 1
ATOM 2804 O O . ASP A 1 355 ? 6.278 -0.380 -14.212 1.00 94.50 355 ASP A O 1
ATOM 2808 N N . ALA A 1 356 ? 4.236 -1.231 -14.639 1.00 95.00 356 ALA A N 1
ATOM 2809 C CA . ALA A 1 356 ? 4.718 -2.383 -15.392 1.00 95.00 356 ALA A CA 1
ATOM 2810 C C . ALA A 1 356 ? 5.486 -1.982 -16.659 1.00 95.00 356 ALA A C 1
ATOM 2812 O O . ALA A 1 356 ? 6.554 -2.536 -16.929 1.00 95.00 356 ALA A O 1
ATOM 2813 N N . CYS A 1 357 ? 4.982 -1.000 -17.410 1.00 95.81 357 CYS A N 1
ATOM 2814 C CA . CYS A 1 357 ? 5.640 -0.483 -18.608 1.00 95.81 357 CYS A CA 1
ATOM 2815 C C . CYS A 1 357 ? 6.930 0.266 -18.268 1.00 95.81 357 CYS A C 1
ATOM 2817 O O . CYS A 1 357 ? 7.944 0.030 -18.923 1.00 95.81 357 CYS A O 1
ATOM 2819 N N . CYS A 1 358 ? 6.924 1.115 -17.235 1.00 95.62 358 CYS A N 1
ATOM 2820 C CA . CYS A 1 358 ? 8.121 1.826 -16.785 1.00 95.62 358 CYS A CA 1
ATOM 2821 C C . CYS A 1 358 ? 9.218 0.850 -16.343 1.00 95.62 358 CYS A C 1
ATOM 2823 O O . CYS A 1 358 ? 10.358 0.976 -16.789 1.00 95.62 358 CYS A O 1
ATOM 2825 N N . LEU A 1 359 ? 8.876 -0.161 -15.533 1.00 95.75 359 LEU A N 1
ATOM 2826 C CA . LEU A 1 359 ? 9.842 -1.162 -15.079 1.00 95.75 359 LEU A CA 1
ATOM 2827 C C . LEU A 1 359 ? 10.377 -2.007 -16.244 1.00 95.75 359 LEU A C 1
ATOM 2829 O O . LEU A 1 359 ? 11.584 -2.238 -16.319 1.00 95.75 359 LEU A O 1
ATOM 2833 N N . ALA A 1 360 ? 9.516 -2.442 -17.170 1.00 95.69 360 ALA A N 1
ATOM 2834 C CA . ALA A 1 360 ? 9.921 -3.230 -18.336 1.00 95.69 360 ALA A CA 1
ATOM 2835 C C . ALA A 1 360 ? 10.816 -2.439 -19.299 1.00 95.69 360 ALA A C 1
ATOM 2837 O O . ALA A 1 360 ? 11.866 -2.933 -19.707 1.00 95.69 360 ALA A O 1
ATOM 2838 N N . ALA A 1 361 ? 10.436 -1.206 -19.635 1.00 96.06 361 ALA A N 1
ATOM 2839 C CA . ALA A 1 361 ? 11.210 -0.351 -20.528 1.00 96.06 361 ALA A CA 1
ATOM 2840 C C . ALA A 1 361 ? 12.569 0.014 -19.922 1.00 96.06 361 ALA A C 1
ATOM 2842 O O . ALA A 1 361 ? 13.596 -0.116 -20.587 1.00 96.06 361 ALA A O 1
ATOM 2843 N N . HIS A 1 362 ? 12.598 0.403 -18.644 1.00 95.44 362 HIS A N 1
ATOM 2844 C CA . HIS A 1 362 ? 13.840 0.772 -17.966 1.00 95.44 362 HIS A CA 1
ATOM 2845 C C . HIS A 1 362 ? 14.800 -0.412 -17.826 1.00 95.44 362 HIS A C 1
ATOM 2847 O O . HIS A 1 362 ? 15.970 -0.316 -18.193 1.00 95.44 362 HIS A O 1
ATOM 2853 N N . SER A 1 363 ? 14.299 -1.572 -17.394 1.00 95.00 363 SER A N 1
ATOM 2854 C CA . SER A 1 363 ? 15.117 -2.790 -17.309 1.00 95.00 363 SER A CA 1
ATOM 2855 C C . SER A 1 363 ? 15.620 -3.256 -18.680 1.00 95.00 363 SER A C 1
ATOM 2857 O O . SER A 1 363 ? 16.767 -3.697 -18.786 1.00 95.00 363 SER A O 1
ATOM 2859 N N . ALA A 1 364 ? 14.825 -3.105 -19.745 1.00 94.94 364 ALA A N 1
ATOM 2860 C CA . ALA A 1 364 ? 15.268 -3.378 -21.109 1.00 94.94 364 ALA A CA 1
ATOM 2861 C C . ALA A 1 364 ? 16.383 -2.418 -21.559 1.00 94.94 364 ALA A C 1
ATOM 2863 O O . ALA A 1 364 ? 17.358 -2.868 -22.160 1.00 94.94 364 ALA A O 1
ATOM 2864 N N . LEU A 1 365 ? 16.296 -1.125 -21.224 1.00 94.56 365 LEU A N 1
ATOM 2865 C CA . LEU A 1 365 ? 17.352 -0.145 -21.505 1.00 94.56 365 LEU A CA 1
ATOM 2866 C C . LEU A 1 365 ? 18.649 -0.461 -20.742 1.00 94.56 365 LEU A C 1
ATOM 2868 O O . LEU A 1 365 ? 19.723 -0.417 -21.339 1.00 94.56 365 LEU A O 1
ATOM 2872 N N . CYS A 1 366 ? 18.568 -0.859 -19.467 1.00 93.81 366 CYS A N 1
ATOM 2873 C CA . CYS A 1 366 ? 19.734 -1.303 -18.688 1.00 93.81 366 CYS A CA 1
ATOM 2874 C C . CYS A 1 366 ? 20.374 -2.588 -19.247 1.00 93.81 366 CYS A C 1
ATOM 2876 O O . CYS A 1 366 ? 21.598 -2.755 -19.211 1.00 93.81 366 CYS A O 1
ATOM 2878 N N . HIS A 1 367 ? 19.554 -3.508 -19.758 1.00 92.44 367 HIS A N 1
ATOM 2879 C CA . HIS A 1 367 ? 20.012 -4.763 -20.354 1.00 92.44 367 HIS A CA 1
ATOM 2880 C C . HIS A 1 367 ? 20.583 -4.573 -21.769 1.00 92.44 367 HIS A C 1
ATOM 2882 O O . HIS A 1 367 ? 21.435 -5.347 -22.208 1.00 92.44 367 HIS A O 1
ATOM 2888 N N . PHE A 1 368 ? 20.138 -3.550 -22.498 1.00 93.44 368 PHE A N 1
ATOM 2889 C CA . PHE A 1 368 ? 20.571 -3.302 -23.866 1.00 93.44 368 PHE A CA 1
ATOM 2890 C C . PHE A 1 368 ? 22.078 -3.030 -23.958 1.00 93.44 368 PHE A C 1
ATOM 2892 O O . PHE A 1 368 ? 22.703 -2.419 -23.082 1.00 93.44 368 PHE A O 1
ATOM 2899 N N . ARG A 1 369 ? 22.671 -3.509 -25.050 1.00 89.44 369 ARG A N 1
ATOM 2900 C CA . ARG A 1 369 ? 24.057 -3.245 -25.416 1.00 89.44 369 ARG A CA 1
ATOM 2901 C C . ARG A 1 369 ? 24.091 -2.780 -26.862 1.00 89.44 369 ARG A C 1
ATOM 2903 O O . ARG A 1 369 ? 23.533 -3.443 -27.735 1.00 89.44 369 ARG A O 1
ATOM 2910 N N . ARG A 1 370 ? 24.735 -1.644 -27.105 1.00 88.06 370 ARG A N 1
ATOM 2911 C CA . ARG A 1 370 ? 24.923 -1.113 -28.457 1.00 88.06 370 ARG A CA 1
ATOM 2912 C C . ARG A 1 370 ? 26.139 -1.772 -29.123 1.00 88.06 370 ARG A C 1
ATOM 2914 O O . ARG A 1 370 ? 27.070 -2.165 -28.411 1.00 88.06 370 ARG A O 1
ATOM 2921 N N . PRO A 1 371 ? 26.157 -1.882 -30.461 1.00 87.06 371 PRO A N 1
ATOM 2922 C CA . PRO A 1 371 ? 27.346 -2.327 -31.179 1.00 87.06 371 PRO A CA 1
ATOM 2923 C C . PRO A 1 371 ? 28.472 -1.295 -31.069 1.00 87.06 371 PRO A C 1
ATOM 2925 O O . PRO A 1 371 ? 28.220 -0.094 -30.922 1.00 87.06 371 PRO A O 1
ATOM 2928 N N . ASP A 1 372 ? 29.707 -1.776 -31.170 1.00 85.56 372 ASP A N 1
ATOM 2929 C CA . ASP A 1 372 ? 30.880 -0.913 -31.240 1.00 85.56 372 ASP A CA 1
ATOM 2930 C C . ASP A 1 372 ? 31.038 -0.323 -32.651 1.00 85.56 372 ASP A C 1
ATOM 2932 O O . ASP A 1 372 ? 30.597 -0.908 -33.650 1.00 85.56 372 ASP A O 1
ATOM 2936 N N . PHE A 1 373 ? 31.645 0.855 -32.745 1.00 85.38 373 PHE A N 1
ATOM 2937 C CA . PHE A 1 373 ? 31.795 1.576 -34.005 1.00 85.38 373 PHE A CA 1
ATOM 2938 C C . PHE A 1 373 ? 33.184 2.196 -34.121 1.00 85.38 373 PHE A C 1
ATOM 2940 O O . PHE A 1 373 ? 33.718 2.784 -33.183 1.00 85.38 373 PHE A O 1
ATOM 2947 N N . THR A 1 374 ? 33.755 2.109 -35.316 1.00 86.06 374 THR A N 1
ATOM 2948 C CA . THR A 1 374 ? 35.019 2.755 -35.663 1.00 86.06 374 THR A CA 1
ATOM 2949 C C . THR A 1 374 ? 34.759 3.871 -36.668 1.00 86.06 374 THR A C 1
ATOM 2951 O O . THR A 1 374 ? 33.984 3.722 -37.614 1.00 86.06 374 THR A O 1
ATOM 2954 N N . VAL A 1 375 ? 35.376 5.031 -36.432 1.00 85.94 375 VAL A N 1
ATOM 2955 C CA . VAL A 1 375 ? 35.197 6.225 -37.268 1.00 85.94 375 VAL A CA 1
ATOM 2956 C C . VAL A 1 375 ? 36.464 6.453 -38.086 1.00 85.94 375 VAL A C 1
ATOM 2958 O O . VAL A 1 375 ? 37.510 6.798 -37.535 1.00 85.94 375 VAL A O 1
ATOM 2961 N N . ALA A 1 376 ? 36.371 6.288 -39.407 1.00 84.94 376 ALA A N 1
ATOM 2962 C CA . ALA A 1 376 ? 37.443 6.590 -40.354 1.00 84.94 376 ALA A CA 1
ATOM 2963 C C . ALA A 1 376 ? 37.088 7.867 -41.134 1.00 84.94 376 ALA A C 1
ATOM 2965 O O . ALA A 1 376 ? 36.553 7.838 -42.242 1.00 84.94 376 ALA A O 1
ATOM 2966 N N . GLY A 1 377 ? 37.356 9.027 -40.532 1.00 81.19 377 GLY A N 1
ATOM 2967 C CA . GLY A 1 377 ? 36.998 10.321 -41.116 1.00 81.19 377 GLY A CA 1
ATOM 2968 C C . GLY A 1 377 ? 35.486 10.564 -41.091 1.00 81.19 377 GLY A C 1
ATOM 2969 O O . GLY A 1 377 ? 34.957 10.948 -40.052 1.00 81.19 377 GLY A O 1
ATOM 2970 N N . LYS A 1 378 ? 34.811 10.379 -42.234 1.00 76.00 378 LYS A N 1
ATOM 2971 C CA . LYS A 1 378 ? 33.345 10.521 -42.371 1.00 76.00 378 LYS A CA 1
ATOM 2972 C C . LYS A 1 378 ? 32.601 9.190 -42.490 1.00 76.00 378 LYS A C 1
ATOM 2974 O O . LYS A 1 378 ? 31.383 9.171 -42.328 1.00 76.00 378 LYS A O 1
ATOM 2979 N N . ASP A 1 379 ? 33.318 8.100 -42.745 1.00 79.12 379 ASP A N 1
ATOM 2980 C CA . ASP A 1 379 ? 32.720 6.777 -42.877 1.00 79.12 379 ASP A CA 1
ATOM 2981 C C . ASP A 1 379 ? 32.726 6.074 -41.512 1.00 79.12 379 ASP A C 1
ATOM 2983 O O . ASP A 1 379 ? 33.745 6.036 -40.813 1.00 79.12 379 ASP A O 1
ATOM 2987 N N . VAL A 1 380 ? 31.562 5.549 -41.116 1.00 82.31 380 VAL A N 1
ATOM 2988 C CA . VAL A 1 380 ? 31.353 4.834 -39.849 1.00 82.31 380 VAL A CA 1
ATOM 2989 C C . VAL A 1 380 ? 31.197 3.349 -40.149 1.00 82.31 380 VAL A C 1
ATOM 2991 O O . VAL A 1 380 ? 30.244 2.947 -40.820 1.00 82.31 380 VAL A O 1
ATOM 2994 N N . THR A 1 381 ? 32.113 2.532 -39.636 1.00 82.81 381 THR A N 1
ATOM 2995 C CA . THR A 1 381 ? 32.044 1.069 -39.718 1.00 82.81 381 THR A CA 1
ATOM 2996 C C . THR A 1 381 ? 31.528 0.502 -38.401 1.00 82.81 381 THR A C 1
ATOM 2998 O O . THR A 1 381 ? 32.110 0.729 -37.343 1.00 82.81 381 THR A O 1
ATOM 3001 N N . ILE A 1 382 ? 30.405 -0.216 -38.465 1.00 82.75 382 ILE A N 1
ATOM 3002 C CA . ILE A 1 382 ? 29.767 -0.847 -37.304 1.00 82.75 382 ILE A CA 1
ATOM 3003 C C . ILE A 1 382 ? 30.299 -2.268 -37.191 1.00 82.75 382 ILE A C 1
ATOM 3005 O O . ILE A 1 382 ? 30.195 -3.040 -38.148 1.00 82.75 382 ILE A O 1
ATOM 3009 N N . HIS A 1 383 ? 30.825 -2.619 -36.025 1.00 82.94 383 HIS A N 1
ATOM 3010 C CA . HIS A 1 383 ? 31.216 -3.989 -35.742 1.00 82.94 383 HIS A CA 1
ATOM 3011 C C . HIS A 1 383 ? 29.985 -4.766 -35.254 1.00 82.94 383 HIS A C 1
ATOM 3013 O O . HIS A 1 383 ? 29.319 -4.324 -34.310 1.00 82.94 383 HIS A O 1
ATOM 3019 N N . PRO A 1 384 ? 29.624 -5.891 -35.898 1.00 75.81 384 PRO A N 1
ATOM 3020 C CA . PRO A 1 384 ? 28.536 -6.728 -35.417 1.00 75.81 384 PRO A CA 1
ATOM 3021 C C . PRO A 1 384 ? 28.852 -7.258 -34.011 1.00 75.81 384 PRO A C 1
ATOM 3023 O O . PRO A 1 384 ? 30.011 -7.405 -33.628 1.00 75.81 384 PRO A O 1
ATOM 3026 N N . ILE A 1 385 ? 27.798 -7.552 -33.246 1.00 72.62 385 ILE A N 1
ATOM 3027 C CA . ILE A 1 385 ? 27.872 -7.958 -31.828 1.00 72.62 385 ILE A CA 1
ATOM 3028 C C . ILE A 1 385 ? 28.729 -9.225 -31.627 1.00 72.62 385 ILE A C 1
ATOM 3030 O O . ILE A 1 385 ? 29.264 -9.430 -30.545 1.00 72.62 385 ILE A O 1
ATOM 3034 N N . ASP A 1 386 ? 28.886 -10.044 -32.669 1.00 70.94 386 ASP A N 1
ATOM 3035 C CA . ASP A 1 386 ? 29.687 -11.273 -32.640 1.00 70.94 386 ASP A CA 1
ATOM 3036 C C . ASP A 1 386 ? 31.204 -11.017 -32.763 1.00 70.94 386 ASP A C 1
ATOM 3038 O O . ASP A 1 386 ? 32.006 -11.847 -32.338 1.00 70.94 386 ASP A O 1
ATOM 3042 N N . GLU A 1 387 ? 31.607 -9.884 -33.351 1.00 68.88 387 GLU A N 1
ATOM 3043 C CA . GLU A 1 387 ? 33.013 -9.530 -33.610 1.00 68.88 387 GLU A CA 1
ATOM 3044 C C . GLU A 1 387 ? 33.554 -8.478 -32.628 1.00 68.88 387 GLU A C 1
ATOM 3046 O O . GLU A 1 387 ? 34.764 -8.410 -32.403 1.00 68.88 387 GLU A O 1
ATOM 3051 N N . GLY A 1 388 ? 32.674 -7.653 -32.051 1.00 65.62 388 GLY A N 1
ATOM 3052 C CA . GLY A 1 388 ? 33.022 -6.578 -31.120 1.00 65.62 388 GLY A CA 1
ATOM 3053 C C . GLY A 1 388 ? 32.485 -6.803 -29.707 1.00 65.62 388 GLY A C 1
ATOM 3054 O O . GLY A 1 388 ? 31.497 -7.500 -29.503 1.00 65.62 388 GLY A O 1
ATOM 3055 N N . ASN A 1 389 ? 33.105 -6.158 -28.716 1.00 74.62 389 ASN A N 1
ATOM 3056 C CA . ASN A 1 389 ? 32.584 -6.164 -27.350 1.00 74.62 389 ASN A CA 1
ATOM 3057 C C . ASN A 1 389 ? 31.346 -5.253 -27.270 1.00 74.62 389 ASN A C 1
ATOM 3059 O O . ASN A 1 389 ? 31.468 -4.047 -27.495 1.00 74.62 389 ASN A O 1
ATOM 3063 N N . PRO A 1 390 ? 30.157 -5.780 -26.937 1.00 78.50 390 PRO A N 1
ATOM 3064 C CA . PRO A 1 390 ? 28.941 -4.981 -26.916 1.00 78.50 390 PRO A CA 1
ATOM 3065 C C . PRO A 1 390 ? 28.964 -3.990 -25.739 1.00 78.50 390 PRO A C 1
ATOM 3067 O O . PRO A 1 390 ? 29.180 -4.368 -24.585 1.00 78.50 390 PRO A O 1
ATOM 3070 N N . VAL A 1 391 ? 28.740 -2.703 -26.023 1.00 86.69 391 VAL A N 1
ATOM 3071 C CA . VAL A 1 391 ? 28.920 -1.604 -25.058 1.00 86.69 391 VAL A CA 1
ATOM 3072 C C . VAL A 1 391 ? 27.596 -1.308 -24.335 1.00 86.69 391 VAL A C 1
ATOM 3074 O O . VAL A 1 391 ? 26.570 -1.139 -25.000 1.00 86.69 391 VAL A O 1
ATOM 3077 N N . PRO A 1 392 ? 27.560 -1.234 -22.991 1.00 90.00 392 PRO A N 1
ATOM 3078 C CA . PRO A 1 392 ? 26.362 -0.822 -22.260 1.00 90.00 392 PRO A CA 1
ATOM 3079 C C . PRO A 1 392 ? 25.993 0.637 -22.514 1.00 90.00 392 PRO A C 1
ATOM 3081 O O . PRO A 1 392 ? 26.841 1.468 -22.832 1.00 90.00 392 PRO A O 1
ATOM 3084 N N . LEU A 1 393 ? 24.706 0.947 -22.358 1.00 90.12 393 LEU A N 1
ATOM 3085 C CA . LEU A 1 393 ? 24.255 2.333 -22.324 1.00 90.12 393 LEU A CA 1
ATOM 3086 C C . LEU A 1 393 ? 24.674 2.993 -21.012 1.00 90.12 393 LEU A C 1
ATOM 3088 O O . LEU A 1 393 ? 24.574 2.390 -19.944 1.00 90.12 393 LEU A O 1
ATOM 3092 N N . CYS A 1 394 ? 25.081 4.255 -21.100 1.00 90.44 394 CYS A N 1
ATOM 3093 C CA . CYS A 1 394 ? 25.305 5.097 -19.936 1.00 90.44 394 CYS A CA 1
ATOM 3094 C C . CYS A 1 394 ? 23.947 5.567 -19.396 1.00 90.44 394 CYS A C 1
ATOM 3096 O O . CYS A 1 394 ? 23.243 6.344 -20.044 1.00 90.44 394 CYS A O 1
ATOM 3098 N N . ILE A 1 395 ? 23.568 5.061 -18.224 1.00 92.19 395 ILE A N 1
ATOM 3099 C CA . ILE A 1 395 ? 22.335 5.424 -17.519 1.00 92.19 395 ILE A CA 1
ATOM 3100 C C . ILE A 1 395 ? 22.743 6.189 -16.265 1.00 92.19 395 ILE A C 1
ATOM 3102 O O . ILE A 1 395 ? 23.505 5.670 -15.453 1.00 92.19 395 ILE A O 1
ATOM 3106 N N . PHE A 1 396 ? 22.265 7.423 -16.121 1.00 91.56 396 PHE A N 1
ATOM 3107 C CA . PHE A 1 396 ? 22.610 8.281 -14.987 1.00 91.56 396 PHE A CA 1
ATOM 3108 C C . PHE A 1 396 ? 21.883 7.868 -13.716 1.00 91.56 396 PHE A C 1
ATOM 3110 O O . PHE A 1 396 ? 22.436 7.961 -12.625 1.00 91.56 396 PHE A O 1
ATOM 3117 N N . HIS A 1 397 ? 20.621 7.471 -13.853 1.00 92.12 397 HIS A N 1
ATOM 3118 C CA . HIS A 1 397 ? 19.751 7.222 -12.720 1.00 92.12 397 HIS A CA 1
ATOM 3119 C C . HIS A 1 397 ? 18.566 6.329 -13.097 1.00 92.12 397 HIS A C 1
ATOM 3121 O O . HIS A 1 397 ? 18.322 6.070 -14.279 1.00 92.12 397 HIS A O 1
ATOM 3127 N N . HIS A 1 398 ? 17.829 5.841 -12.095 1.00 94.06 398 HIS A N 1
ATOM 3128 C CA . HIS A 1 398 ? 16.796 4.825 -12.283 1.00 94.06 398 HIS A CA 1
ATOM 3129 C C . HIS A 1 398 ? 15.404 5.336 -11.884 1.00 94.06 398 HIS A C 1
ATOM 3131 O O . HIS A 1 398 ? 14.978 5.123 -10.747 1.00 94.06 398 HIS A O 1
ATOM 3137 N N . PRO A 1 399 ? 14.676 5.997 -12.804 1.00 94.50 399 PRO A N 1
ATOM 3138 C CA . PRO A 1 399 ? 13.329 6.468 -12.530 1.00 94.50 399 PRO A CA 1
ATOM 3139 C C . PRO A 1 399 ? 12.311 5.336 -12.694 1.00 94.50 399 PRO A C 1
ATOM 3141 O O . PRO A 1 399 ? 12.249 4.685 -13.739 1.00 94.50 399 PRO A O 1
ATOM 3144 N N . LEU A 1 400 ? 11.477 5.124 -11.678 1.00 95.44 400 LEU A N 1
ATOM 3145 C CA . LEU A 1 400 ? 10.361 4.178 -11.723 1.00 95.44 400 LEU A CA 1
ATOM 3146 C C . LEU A 1 400 ? 9.068 4.861 -11.276 1.00 95.44 400 LEU A C 1
ATOM 3148 O O . LEU A 1 400 ? 9.076 5.725 -10.399 1.00 95.44 400 LEU A O 1
ATOM 3152 N N . ALA A 1 401 ? 7.958 4.455 -11.892 1.00 94.44 401 ALA A N 1
ATOM 3153 C CA . ALA A 1 401 ? 6.619 4.918 -11.553 1.00 94.44 401 ALA A CA 1
ATOM 3154 C C . ALA A 1 401 ? 5.948 3.986 -10.541 1.00 94.44 401 ALA A C 1
ATOM 3156 O O . ALA A 1 401 ? 6.139 2.769 -10.591 1.00 94.44 401 ALA A O 1
ATOM 3157 N N . VAL A 1 402 ? 5.176 4.588 -9.638 1.00 95.44 402 VAL A N 1
ATOM 3158 C CA . VAL A 1 402 ? 4.327 3.906 -8.665 1.00 95.44 402 VAL A CA 1
ATOM 3159 C C . VAL A 1 402 ? 2.916 4.477 -8.739 1.00 95.44 402 VAL A C 1
ATOM 3161 O O . VAL A 1 402 ? 2.718 5.693 -8.640 1.00 95.44 402 VAL A O 1
ATOM 3164 N N . THR A 1 403 ? 1.935 3.590 -8.876 1.00 95.12 403 THR A N 1
ATOM 3165 C CA . THR A 1 403 ? 0.524 3.945 -9.029 1.00 95.12 403 THR A CA 1
ATOM 3166 C C . THR A 1 403 ? -0.286 3.635 -7.769 1.00 95.12 403 THR A C 1
ATOM 3168 O O . THR A 1 403 ? -0.298 2.511 -7.255 1.00 95.12 403 THR A O 1
ATOM 3171 N N . TYR A 1 404 ? -1.042 4.636 -7.321 1.00 93.88 404 TYR A N 1
ATOM 3172 C CA . TYR A 1 404 ? -2.013 4.574 -6.235 1.00 93.88 404 TYR A CA 1
ATOM 3173 C C . TYR A 1 404 ? -3.432 4.784 -6.774 1.00 93.88 404 TYR A C 1
ATOM 3175 O O . TYR A 1 404 ? -3.677 5.717 -7.535 1.00 93.88 404 TYR A O 1
ATOM 3183 N N . ALA A 1 405 ? -4.390 3.965 -6.350 1.00 91.44 405 ALA A N 1
ATOM 3184 C CA . ALA A 1 405 ? -5.818 4.189 -6.573 1.00 91.44 405 ALA A CA 1
ATOM 3185 C C . ALA A 1 405 ? -6.479 4.708 -5.297 1.00 91.44 405 ALA A C 1
ATOM 3187 O O . ALA A 1 405 ? -6.175 4.228 -4.202 1.00 91.44 405 ALA A O 1
ATOM 3188 N N . PHE A 1 406 ? -7.415 5.645 -5.434 1.00 89.69 406 PHE A N 1
ATOM 3189 C CA . PHE A 1 406 ? -8.183 6.148 -4.300 1.00 89.69 406 PHE A CA 1
ATOM 3190 C C . PHE A 1 406 ? -9.640 5.715 -4.336 1.00 89.69 406 PHE A C 1
ATOM 3192 O O . PHE A 1 406 ? -10.266 5.624 -5.393 1.00 89.69 406 PHE A O 1
ATOM 3199 N N . PHE A 1 407 ? -10.179 5.525 -3.136 1.00 84.25 407 PHE A N 1
ATOM 3200 C CA . PHE A 1 407 ? -11.564 5.152 -2.889 1.00 84.25 407 PHE A CA 1
ATOM 3201 C C . PHE A 1 407 ? -12.176 6.040 -1.807 1.00 84.25 407 PHE A C 1
ATOM 3203 O O . PHE A 1 407 ? -11.469 6.586 -0.948 1.00 84.25 407 PHE A O 1
ATOM 3210 N N . ASN A 1 408 ? -13.506 6.118 -1.812 1.00 81.38 408 ASN A N 1
ATOM 3211 C CA . ASN A 1 408 ? -14.307 6.921 -0.892 1.00 81.38 408 ASN A CA 1
ATOM 3212 C C . ASN A 1 408 ? -13.887 8.406 -0.898 1.00 81.38 408 ASN A C 1
ATOM 3214 O O . ASN A 1 408 ? -13.630 8.982 0.162 1.00 81.38 408 ASN A O 1
ATOM 3218 N N . ASN A 1 409 ? -13.780 9.017 -2.078 1.00 78.44 409 ASN A N 1
ATOM 3219 C CA . ASN A 1 409 ? -13.408 10.421 -2.261 1.00 78.44 409 ASN A CA 1
ATOM 3220 C C . ASN A 1 409 ? -12.062 10.791 -1.599 1.00 78.44 409 ASN A C 1
ATOM 3222 O O . ASN A 1 409 ? -11.954 11.775 -0.869 1.00 78.44 409 ASN A O 1
ATOM 3226 N N . GLY A 1 410 ? -11.036 9.959 -1.807 1.00 70.38 410 GLY A N 1
ATOM 3227 C CA . GLY A 1 410 ? -9.669 10.225 -1.338 1.00 70.38 410 GLY A CA 1
ATOM 3228 C C . GLY A 1 410 ? -9.352 9.742 0.083 1.00 70.38 410 GLY A C 1
ATOM 3229 O O . GLY A 1 410 ? -8.186 9.783 0.490 1.00 70.38 410 GLY A O 1
ATOM 3230 N N . LYS A 1 411 ? -10.333 9.219 0.835 1.00 73.88 411 LYS A N 1
ATOM 3231 C CA . LYS A 1 411 ? -10.116 8.719 2.209 1.00 73.88 411 LYS A CA 1
ATOM 3232 C C . LYS A 1 411 ? -9.255 7.463 2.267 1.00 73.88 411 LYS A C 1
ATOM 3234 O O . LYS A 1 411 ? -8.423 7.347 3.157 1.00 73.88 411 LYS A O 1
ATOM 3239 N N . GLN A 1 412 ? -9.356 6.566 1.289 1.00 80.75 412 GLN A N 1
ATOM 3240 C CA . GLN A 1 412 ? -8.546 5.340 1.229 1.00 80.75 412 GLN A CA 1
ATOM 3241 C C . GLN A 1 412 ? -7.651 5.362 -0.006 1.00 80.75 412 GLN A C 1
ATOM 3243 O O . GLN A 1 412 ? -8.102 5.760 -1.075 1.00 80.75 412 GLN A O 1
ATOM 3248 N N . ALA A 1 413 ? -6.384 4.979 0.160 1.00 85.75 413 ALA A N 1
ATOM 3249 C CA . ALA A 1 413 ? -5.419 4.840 -0.929 1.00 85.75 413 ALA A CA 1
ATOM 3250 C C . ALA A 1 413 ? -4.915 3.395 -0.965 1.00 85.75 413 ALA A C 1
ATOM 3252 O O . ALA A 1 413 ? -4.641 2.812 0.084 1.00 85.75 413 ALA A O 1
ATOM 3253 N N . ILE A 1 414 ? -4.820 2.828 -2.162 1.00 89.69 414 ILE A N 1
ATOM 3254 C CA . ILE A 1 414 ? -4.362 1.461 -2.403 1.00 89.69 414 ILE A CA 1
ATOM 3255 C C . ILE A 1 414 ? -3.240 1.502 -3.436 1.00 89.69 414 ILE A C 1
ATOM 3257 O O . ILE A 1 414 ? -3.345 2.196 -4.443 1.00 89.69 414 ILE A O 1
ATOM 3261 N N . LEU A 1 415 ? -2.176 0.751 -3.186 1.00 91.50 415 LEU A N 1
ATOM 3262 C CA . LEU A 1 415 ? -1.028 0.577 -4.068 1.00 91.50 415 LEU A CA 1
ATOM 3263 C C . LEU A 1 415 ? -1.264 -0.560 -5.069 1.00 91.50 415 LEU A C 1
ATOM 3265 O O . LEU A 1 415 ? -1.833 -1.595 -4.707 1.00 91.50 415 LEU A O 1
ATOM 3269 N N . ASP A 1 416 ? -0.767 -0.403 -6.298 1.00 91.75 416 ASP A N 1
ATOM 3270 C CA . ASP A 1 416 ? -0.832 -1.430 -7.350 1.00 91.75 416 ASP A CA 1
ATOM 3271 C C . ASP A 1 416 ? -2.261 -1.986 -7.549 1.00 91.75 416 ASP A C 1
ATOM 3273 O O . ASP A 1 416 ? -2.545 -3.148 -7.218 1.00 91.75 416 ASP A O 1
ATOM 3277 N N . PRO A 1 417 ? -3.200 -1.151 -8.027 1.00 90.75 417 PRO A N 1
ATOM 3278 C CA . PRO A 1 417 ? -4.593 -1.547 -8.191 1.00 90.75 417 PRO A CA 1
ATOM 3279 C C . PRO A 1 417 ? -4.768 -2.585 -9.310 1.00 90.75 417 PRO A C 1
ATOM 3281 O O . PRO A 1 417 ? -4.184 -2.486 -10.392 1.00 90.75 417 PRO A O 1
ATOM 3284 N N . THR A 1 418 ? -5.610 -3.583 -9.053 1.00 90.12 418 THR A N 1
ATOM 3285 C CA . THR A 1 418 ? -6.079 -4.549 -10.062 1.00 90.12 418 THR A CA 1
ATOM 3286 C C . THR A 1 418 ? -7.008 -3.883 -11.078 1.00 90.12 418 THR A C 1
ATOM 3288 O O . THR A 1 418 ? -7.535 -2.803 -10.819 1.00 90.12 418 THR A O 1
ATOM 3291 N N . TYR A 1 419 ? -7.265 -4.532 -12.216 1.00 89.38 419 TYR A N 1
ATOM 3292 C CA . TYR A 1 419 ? -8.168 -4.004 -13.248 1.00 89.38 419 TYR A CA 1
ATOM 3293 C C . TYR A 1 419 ? -9.548 -3.626 -12.685 1.00 89.38 419 TYR A C 1
ATOM 3295 O O . TYR A 1 419 ? -10.077 -2.555 -12.972 1.00 89.38 419 TYR A O 1
ATOM 3303 N N . LEU A 1 420 ? -10.111 -4.480 -11.821 1.00 87.81 420 LEU A N 1
ATOM 3304 C CA . LEU A 1 420 ? -11.385 -4.202 -11.155 1.00 87.81 420 LEU A CA 1
ATOM 3305 C C . LEU A 1 420 ? -11.274 -2.994 -10.219 1.00 87.81 420 LEU A C 1
ATOM 3307 O O . LEU A 1 420 ? -12.122 -2.112 -10.257 1.00 87.81 420 LEU A O 1
ATOM 3311 N N . GLU A 1 421 ? -10.227 -2.927 -9.399 1.00 87.50 421 GLU A N 1
ATOM 3312 C CA . GLU A 1 421 ? -10.011 -1.801 -8.485 1.00 87.50 421 GLU A CA 1
ATOM 3313 C C . GLU A 1 421 ? -9.809 -0.479 -9.240 1.00 87.50 421 GLU A C 1
ATOM 3315 O O . GLU A 1 421 ? -10.355 0.535 -8.818 1.00 87.50 421 GLU A O 1
ATOM 3320 N N . GLN A 1 422 ? -9.100 -0.483 -10.373 1.00 87.81 422 GLN A N 1
ATOM 3321 C CA . GLN A 1 422 ? -8.960 0.691 -11.242 1.00 87.81 422 GLN A CA 1
ATOM 3322 C C . GLN A 1 422 ? -10.292 1.109 -11.869 1.00 87.81 422 GLN A C 1
ATOM 3324 O O . GLN A 1 422 ? -10.585 2.296 -11.942 1.00 87.81 422 GLN A O 1
ATOM 3329 N N . ALA A 1 423 ? -11.125 0.156 -12.292 1.00 87.19 423 ALA A N 1
ATOM 3330 C CA . ALA A 1 423 ? -12.428 0.468 -12.877 1.00 87.19 423 ALA A CA 1
ATOM 3331 C C . ALA A 1 423 ? -13.406 1.106 -11.870 1.00 87.19 423 ALA A C 1
ATOM 3333 O O . ALA A 1 423 ? -14.300 1.849 -12.272 1.00 87.19 423 ALA A O 1
ATOM 3334 N N . PHE A 1 424 ? -13.249 0.812 -10.574 1.00 86.81 424 PHE A N 1
ATOM 3335 C CA . PHE A 1 424 ? -14.103 1.322 -9.495 1.00 86.81 424 PHE A CA 1
ATOM 3336 C C . PHE A 1 424 ? -13.474 2.458 -8.675 1.00 86.81 424 PHE A C 1
ATOM 3338 O O . PHE A 1 424 ? -14.091 2.898 -7.703 1.00 86.81 424 PHE A O 1
ATOM 3345 N N . CYS A 1 425 ? -12.265 2.918 -9.003 1.00 86.75 425 CYS A N 1
ATOM 3346 C CA . CYS A 1 425 ? -11.625 3.978 -8.231 1.00 86.75 425 CYS A CA 1
ATOM 3347 C C . CYS A 1 425 ? -12.243 5.351 -8.535 1.00 86.75 425 CYS A C 1
ATOM 3349 O O . CYS A 1 425 ? -12.677 5.634 -9.652 1.00 86.75 425 CYS A O 1
ATOM 3351 N N . ASP A 1 426 ? -12.237 6.238 -7.535 1.00 87.81 426 ASP A N 1
ATOM 3352 C CA . ASP A 1 426 ? -12.635 7.644 -7.724 1.00 87.81 426 ASP A CA 1
ATOM 3353 C C . ASP A 1 426 ? -11.557 8.420 -8.512 1.00 87.81 426 ASP A C 1
ATOM 3355 O O . ASP A 1 426 ? -11.797 9.484 -9.095 1.00 87.81 426 ASP A O 1
ATOM 3359 N N . GLY A 1 427 ? -10.346 7.859 -8.538 1.00 89.88 427 GLY A N 1
ATOM 3360 C CA . GLY A 1 427 ? -9.251 8.254 -9.406 1.00 89.88 427 GLY A CA 1
ATOM 3361 C C . GLY A 1 427 ? -7.916 7.638 -8.988 1.00 89.88 427 GLY A C 1
ATOM 3362 O O . GLY A 1 427 ? -7.837 6.785 -8.097 1.00 89.88 427 GLY A O 1
ATOM 3363 N N . GLN A 1 428 ? -6.856 8.102 -9.637 1.00 92.12 428 GLN A N 1
ATOM 3364 C CA . GLN A 1 428 ? -5.532 7.493 -9.594 1.00 92.12 428 GLN A CA 1
ATOM 3365 C C . GLN A 1 428 ? -4.441 8.551 -9.445 1.00 92.12 428 GLN A C 1
ATOM 3367 O O . GLN A 1 428 ? -4.522 9.621 -10.040 1.00 92.12 428 GLN A O 1
ATOM 3372 N N . LEU A 1 429 ? -3.402 8.246 -8.679 1.00 93.25 429 LEU A N 1
ATOM 3373 C CA . LEU A 1 429 ? -2.184 9.039 -8.586 1.00 93.25 429 LEU A CA 1
ATOM 3374 C C . LEU A 1 429 ? -1.010 8.186 -9.040 1.00 93.25 429 LEU A C 1
ATOM 3376 O O . LEU A 1 429 ? -0.738 7.145 -8.453 1.00 93.25 429 LEU A O 1
ATOM 3380 N N . VAL A 1 430 ? -0.296 8.661 -10.050 1.00 94.75 430 VAL A N 1
ATOM 3381 C CA . VAL A 1 430 ? 0.963 8.085 -10.510 1.00 94.75 430 VAL A CA 1
ATOM 3382 C C . VAL A 1 430 ? 2.083 9.033 -10.113 1.00 94.75 430 VAL A C 1
ATOM 3384 O O . VAL A 1 430 ? 2.071 10.212 -10.489 1.00 94.75 430 VAL A O 1
ATOM 3387 N N . VAL A 1 431 ? 3.049 8.511 -9.366 1.00 95.56 431 VAL A N 1
ATOM 3388 C CA . VAL A 1 431 ? 4.253 9.238 -8.963 1.00 95.56 431 VAL A CA 1
ATOM 3389 C C . VAL A 1 431 ? 5.463 8.491 -9.505 1.00 95.56 431 VAL A C 1
ATOM 3391 O O . VAL A 1 431 ? 5.710 7.346 -9.137 1.00 95.56 431 VAL A O 1
ATOM 3394 N N . GLY A 1 432 ? 6.217 9.133 -10.390 1.00 94.69 432 GLY A N 1
ATOM 3395 C CA . GLY A 1 432 ? 7.529 8.670 -10.823 1.00 94.69 432 GLY A CA 1
ATOM 3396 C C . GLY A 1 432 ? 8.608 9.324 -9.992 1.00 94.69 432 GLY A C 1
ATOM 3397 O O . GLY A 1 432 ? 8.676 10.551 -9.939 1.00 94.69 432 GLY A O 1
ATOM 3398 N N . MET A 1 433 ? 9.456 8.516 -9.369 1.00 94.75 433 MET A N 1
ATOM 3399 C CA . MET A 1 433 ? 10.594 8.992 -8.592 1.00 94.75 433 MET A CA 1
ATOM 3400 C C . MET A 1 433 ? 11.876 8.303 -9.024 1.00 94.75 433 MET A C 1
ATOM 3402 O O . MET A 1 433 ? 11.873 7.181 -9.531 1.00 94.75 433 MET A O 1
ATOM 3406 N N . ASN A 1 434 ? 12.975 9.000 -8.786 1.00 92.38 434 ASN A N 1
ATOM 3407 C CA . ASN A 1 434 ? 14.321 8.495 -8.955 1.00 92.38 434 ASN A CA 1
ATOM 3408 C C . ASN A 1 434 ? 14.902 7.981 -7.622 1.00 92.38 434 ASN A C 1
ATOM 3410 O O . ASN A 1 434 ? 14.402 8.309 -6.543 1.00 92.38 434 ASN A O 1
ATOM 3414 N N . THR A 1 435 ? 16.015 7.247 -7.674 1.00 89.31 435 THR A N 1
ATOM 3415 C CA . THR A 1 435 ? 16.783 6.818 -6.488 1.00 89.31 435 THR A CA 1
ATOM 3416 C C . THR A 1 435 ? 17.314 7.992 -5.659 1.00 89.31 435 THR A C 1
ATOM 3418 O O . THR A 1 435 ? 17.536 7.845 -4.460 1.00 89.31 435 THR A O 1
ATOM 3421 N N . TYR A 1 436 ? 17.444 9.178 -6.260 1.00 91.50 436 TYR A N 1
ATOM 3422 C CA . TYR A 1 436 ? 17.822 10.425 -5.582 1.00 91.50 436 TYR A CA 1
ATOM 3423 C C . TYR A 1 436 ? 16.644 11.183 -4.945 1.00 91.50 436 TYR A C 1
ATOM 3425 O O . TYR A 1 436 ? 16.806 12.327 -4.534 1.00 91.50 436 TYR A O 1
ATOM 3433 N N . LYS A 1 437 ? 15.452 10.570 -4.854 1.00 91.56 437 LYS A N 1
ATOM 3434 C CA . LYS A 1 437 ? 14.222 11.187 -4.309 1.00 91.56 437 LYS A CA 1
ATOM 3435 C C . LYS A 1 437 ? 13.694 12.383 -5.126 1.00 91.56 437 LYS A C 1
ATOM 3437 O O . LYS A 1 437 ? 12.823 13.124 -4.681 1.00 91.56 437 LYS A O 1
ATOM 3442 N N . GLU A 1 438 ? 14.166 12.546 -6.354 1.00 92.94 438 GLU A N 1
ATOM 3443 C CA . GLU A 1 438 ? 13.637 13.530 -7.299 1.00 92.94 438 GLU A CA 1
ATOM 3444 C C . GLU A 1 438 ? 12.362 12.994 -7.957 1.00 92.94 438 GLU A C 1
ATOM 3446 O O . GLU A 1 438 ? 12.303 11.829 -8.359 1.00 92.94 438 GLU A O 1
ATOM 3451 N N . ILE A 1 439 ? 11.337 13.840 -8.077 1.00 93.38 439 ILE A N 1
ATOM 3452 C CA . ILE A 1 439 ? 10.084 13.487 -8.753 1.00 93.38 439 ILE A CA 1
ATOM 3453 C C . ILE A 1 439 ? 10.272 13.694 -10.255 1.00 93.38 439 ILE A C 1
ATOM 3455 O O . ILE A 1 439 ? 10.459 14.817 -10.717 1.00 93.38 439 ILE A O 1
ATOM 3459 N N . CYS A 1 440 ? 10.188 12.609 -11.016 1.00 89.25 440 CYS A N 1
ATOM 3460 C CA . CYS A 1 440 ? 10.247 12.626 -12.474 1.00 89.25 440 CYS A CA 1
ATOM 3461 C C . CYS A 1 440 ? 8.868 12.875 -13.079 1.00 89.25 440 CYS A C 1
ATOM 3463 O O . CYS A 1 440 ? 8.723 13.669 -14.006 1.00 89.25 440 CYS A O 1
ATOM 3465 N N . THR A 1 441 ? 7.844 12.188 -12.564 1.00 91.62 441 THR A N 1
ATOM 3466 C CA . THR A 1 441 ? 6.478 12.305 -13.079 1.00 91.62 441 THR A CA 1
ATOM 3467 C C . THR A 1 441 ? 5.474 12.454 -11.965 1.00 91.62 441 THR A C 1
ATOM 3469 O O . THR A 1 441 ? 5.567 11.843 -10.904 1.00 91.62 441 THR A O 1
ATOM 3472 N N . TRP A 1 442 ? 4.482 13.283 -12.244 1.00 91.81 442 TRP A N 1
ATOM 3473 C CA . TRP A 1 442 ? 3.337 13.474 -11.387 1.00 91.81 442 TRP A CA 1
ATOM 3474 C C . TRP A 1 442 ? 2.092 13.469 -12.251 1.00 91.81 442 TRP A C 1
ATOM 3476 O O . TRP A 1 442 ? 1.967 14.274 -13.180 1.00 91.81 442 TRP A O 1
ATOM 3486 N N . HIS A 1 443 ? 1.168 12.568 -11.958 1.00 92.69 443 HIS A N 1
ATOM 3487 C CA . HIS A 1 443 ? -0.098 12.524 -12.659 1.00 92.69 443 HIS A CA 1
ATOM 3488 C C . HIS A 1 443 ? -1.219 12.159 -11.700 1.00 92.69 443 HIS A C 1
ATOM 3490 O O . HIS A 1 443 ? -1.242 11.070 -11.138 1.00 92.69 443 HIS A O 1
ATOM 3496 N N . LEU A 1 444 ? -2.157 13.087 -11.536 1.00 91.00 444 LEU A N 1
ATOM 3497 C CA . LEU A 1 444 ? -3.379 12.877 -10.782 1.00 91.00 444 LEU A CA 1
ATOM 3498 C C . LEU A 1 444 ? -4.543 12.787 -11.770 1.00 91.00 444 LEU A C 1
ATOM 3500 O O . LEU A 1 444 ? -4.902 13.780 -12.403 1.00 91.00 444 LEU A O 1
ATOM 3504 N N . GLY A 1 445 ? -5.103 11.592 -11.897 1.00 86.12 445 GLY A N 1
ATOM 3505 C CA . GLY A 1 445 ? -6.285 11.298 -12.693 1.00 86.12 445 GLY A CA 1
ATOM 3506 C C . GLY A 1 445 ? -7.539 11.182 -11.825 1.00 86.12 445 GLY A C 1
ATOM 3507 O O . GLY A 1 445 ? -7.484 10.753 -10.672 1.00 86.12 445 GLY A O 1
ATOM 3508 N N . GLY A 1 446 ? -8.692 11.526 -12.400 1.00 82.94 446 GLY A N 1
ATOM 3509 C CA . GLY A 1 446 ? -10.001 11.446 -11.744 1.00 82.94 446 GLY A CA 1
ATOM 3510 C C . GLY A 1 446 ? -10.478 12.763 -11.127 1.00 82.94 446 GLY A C 1
ATOM 3511 O O . GLY A 1 446 ? -9.896 13.827 -11.338 1.00 82.94 446 GLY A O 1
ATOM 3512 N N . ARG A 1 447 ? -11.595 12.700 -10.396 1.00 77.62 447 ARG A N 1
ATOM 3513 C CA . ARG A 1 447 ? -12.239 13.862 -9.760 1.00 77.62 447 ARG A CA 1
ATOM 3514 C C . ARG A 1 447 ? -12.341 13.617 -8.261 1.00 77.62 447 ARG A C 1
ATOM 3516 O O . ARG A 1 447 ? -13.387 13.207 -7.774 1.00 77.62 447 ARG A O 1
ATOM 3523 N N . MET A 1 448 ? -11.253 13.864 -7.540 1.00 81.25 448 MET A N 1
ATOM 3524 C CA . MET A 1 448 ? -11.205 13.675 -6.091 1.00 81.25 448 MET A CA 1
ATOM 3525 C C . MET A 1 448 ? -10.486 14.820 -5.385 1.00 81.25 448 MET A C 1
ATOM 3527 O O . MET A 1 448 ? -9.629 15.488 -5.966 1.00 81.25 448 MET A O 1
ATOM 3531 N N . SER A 1 449 ? -10.791 14.987 -4.103 1.00 81.25 449 SER A N 1
ATOM 3532 C CA . SER A 1 449 ? -10.036 15.835 -3.182 1.00 81.25 449 SER A CA 1
ATOM 3533 C C . SER A 1 449 ? -9.056 14.990 -2.365 1.00 81.25 449 SER A C 1
ATOM 3535 O O . SER A 1 449 ? -9.471 14.036 -1.711 1.00 81.25 449 SER A O 1
ATOM 3537 N N . ILE A 1 450 ? -7.771 15.353 -2.365 1.00 82.69 450 ILE A N 1
ATOM 3538 C CA . ILE A 1 450 ? -6.730 14.696 -1.557 1.00 82.69 450 ILE A CA 1
ATOM 3539 C C . ILE A 1 450 ? -6.166 15.715 -0.567 1.00 82.69 450 ILE A C 1
ATOM 3541 O O . ILE A 1 450 ? -5.841 16.839 -0.950 1.00 82.69 450 ILE A O 1
ATOM 3545 N N . SER A 1 451 ? -6.019 15.325 0.703 1.00 84.50 451 SER A N 1
ATOM 3546 C CA . SER A 1 451 ? -5.362 16.167 1.704 1.00 84.50 451 SER A CA 1
ATOM 3547 C C . SER A 1 451 ? -3.854 16.260 1.447 1.00 84.50 451 SER A C 1
ATOM 3549 O O . SER A 1 451 ? -3.190 15.277 1.105 1.00 84.50 451 SER A O 1
ATOM 3551 N N . LYS A 1 452 ? -3.278 17.451 1.647 1.00 86.88 452 LYS A N 1
ATOM 3552 C CA . LYS A 1 452 ? -1.844 17.701 1.423 1.00 86.88 452 LYS A CA 1
ATOM 3553 C C . LYS A 1 452 ? -0.954 16.772 2.257 1.00 86.88 452 LYS A C 1
ATOM 3555 O O . LYS A 1 452 ? 0.019 16.235 1.739 1.00 86.88 452 LYS A O 1
ATOM 3560 N N . ALA A 1 453 ? -1.307 16.550 3.524 1.00 85.19 453 ALA A N 1
ATOM 3561 C CA . ALA A 1 453 ? -0.556 15.672 4.421 1.00 85.19 453 ALA A CA 1
ATOM 3562 C C . ALA A 1 453 ? -0.486 14.232 3.887 1.00 85.19 453 ALA A C 1
ATOM 3564 O O . ALA A 1 453 ? 0.581 13.622 3.871 1.00 85.19 453 ALA A O 1
ATOM 3565 N N . LYS A 1 454 ? -1.605 13.708 3.376 1.00 82.81 454 LYS A N 1
ATOM 3566 C CA . LYS A 1 454 ? -1.661 12.361 2.804 1.00 82.81 454 LYS A CA 1
ATOM 3567 C C . LYS A 1 454 ? -0.819 12.238 1.541 1.00 82.81 454 LYS A C 1
ATOM 3569 O O . LYS A 1 454 ? -0.137 11.238 1.352 1.00 82.81 454 LYS A O 1
ATOM 3574 N N . LEU A 1 455 ? -0.837 13.267 0.704 1.00 89.31 455 LEU A N 1
ATOM 3575 C CA . LEU A 1 455 ? -0.037 13.322 -0.512 1.00 89.31 455 LEU A CA 1
ATOM 3576 C C . LEU A 1 455 ? 1.468 13.259 -0.206 1.00 89.31 455 LEU A C 1
ATOM 3578 O O . LEU A 1 455 ? 2.172 12.466 -0.823 1.00 89.31 455 LEU A O 1
ATOM 3582 N N . ILE A 1 456 ? 1.933 14.004 0.802 1.00 89.50 456 ILE A N 1
ATOM 3583 C CA . ILE A 1 456 ? 3.332 13.963 1.261 1.00 89.50 456 ILE A CA 1
ATOM 3584 C C . ILE A 1 456 ? 3.695 12.563 1.785 1.00 89.50 456 ILE A C 1
ATOM 3586 O O . ILE A 1 456 ? 4.696 11.981 1.364 1.00 89.50 456 ILE A O 1
ATOM 3590 N N . ARG A 1 457 ? 2.833 11.960 2.617 1.00 89.19 457 ARG A N 1
ATOM 3591 C CA . ARG A 1 457 ? 3.038 10.585 3.114 1.00 89.19 457 ARG A CA 1
ATOM 3592 C C . ARG A 1 457 ? 3.162 9.573 1.968 1.00 89.19 457 ARG A C 1
ATOM 3594 O O . ARG A 1 457 ? 4.056 8.732 1.986 1.00 89.19 457 ARG A O 1
ATOM 3601 N N . LEU A 1 458 ? 2.299 9.665 0.951 1.00 89.44 458 LEU A N 1
ATOM 3602 C CA . LEU A 1 458 ? 2.358 8.793 -0.229 1.00 89.44 458 LEU A CA 1
ATOM 3603 C C . LEU A 1 458 ? 3.667 8.975 -1.008 1.00 89.44 458 LEU A C 1
ATOM 3605 O O . LEU A 1 458 ? 4.239 7.983 -1.457 1.00 89.44 458 LEU A O 1
ATOM 3609 N N . THR A 1 459 ? 4.176 10.204 -1.134 1.00 92.19 459 THR A N 1
ATOM 3610 C CA . THR A 1 459 ? 5.463 10.450 -1.806 1.00 92.19 459 THR A CA 1
ATOM 3611 C C . THR A 1 459 ? 6.656 9.875 -1.049 1.00 92.19 459 THR A C 1
ATOM 3613 O O . THR A 1 459 ? 7.529 9.268 -1.668 1.00 92.19 459 THR A O 1
ATOM 3616 N N . ASP A 1 460 ? 6.685 9.975 0.281 1.00 91.31 460 ASP A N 1
ATOM 3617 C CA . ASP A 1 460 ? 7.758 9.366 1.075 1.00 91.31 460 ASP A CA 1
ATOM 3618 C C . ASP A 1 460 ? 7.712 7.833 1.005 1.00 91.31 460 ASP A C 1
ATOM 3620 O O . ASP A 1 460 ? 8.746 7.178 0.855 1.00 91.31 460 ASP A O 1
ATOM 3624 N N . MET A 1 461 ? 6.510 7.248 1.011 1.00 90.81 461 MET A N 1
ATOM 3625 C CA . MET A 1 461 ? 6.348 5.811 0.777 1.00 90.81 461 MET A CA 1
ATOM 3626 C C . MET A 1 461 ? 6.790 5.406 -0.634 1.00 90.81 461 MET A C 1
ATOM 3628 O O . MET A 1 461 ? 7.469 4.388 -0.786 1.00 90.81 461 MET A O 1
ATOM 3632 N N . THR A 1 462 ? 6.473 6.212 -1.652 1.00 94.12 462 THR A N 1
ATOM 3633 C CA . THR A 1 462 ? 6.891 5.976 -3.045 1.00 94.12 462 THR A CA 1
ATOM 3634 C C . THR A 1 462 ? 8.406 5.820 -3.141 1.00 94.12 462 THR A C 1
ATOM 3636 O O . THR A 1 462 ? 8.883 4.885 -3.777 1.00 94.12 462 THR A O 1
ATOM 3639 N N . TYR A 1 463 ? 9.173 6.670 -2.455 1.00 94.62 463 TYR A N 1
ATOM 3640 C CA . TYR A 1 463 ? 10.634 6.590 -2.444 1.00 94.62 463 TYR A CA 1
ATOM 3641 C C . TYR A 1 463 ? 11.157 5.235 -1.928 1.00 94.62 463 TYR A C 1
ATOM 3643 O O . TYR A 1 463 ? 12.017 4.607 -2.558 1.00 94.62 463 TYR A O 1
ATOM 3651 N N . SER A 1 464 ? 10.600 4.743 -0.815 1.00 93.12 464 SER A N 1
ATOM 3652 C CA . SER A 1 464 ? 10.983 3.440 -0.242 1.00 93.12 464 SER A CA 1
ATOM 3653 C C . SER A 1 464 ? 10.666 2.268 -1.185 1.00 93.12 464 SER A C 1
ATOM 3655 O O . SER A 1 464 ? 11.452 1.325 -1.333 1.00 93.12 464 SER A O 1
ATOM 3657 N N . ILE A 1 465 ? 9.537 2.369 -1.888 1.00 93.25 465 ILE A N 1
ATOM 3658 C CA . ILE A 1 465 ? 9.080 1.394 -2.875 1.00 93.25 465 ILE A CA 1
ATOM 3659 C C . ILE A 1 465 ? 9.990 1.397 -4.102 1.00 93.25 465 ILE A C 1
ATOM 3661 O O . ILE A 1 465 ? 10.468 0.338 -4.505 1.00 93.25 465 ILE A O 1
ATOM 3665 N N . VAL A 1 466 ? 10.258 2.570 -4.679 1.00 94.81 466 VAL A N 1
ATOM 3666 C CA . VAL A 1 466 ? 11.099 2.713 -5.875 1.00 94.81 466 VAL A CA 1
ATOM 3667 C C . VAL A 1 466 ? 12.489 2.153 -5.612 1.00 94.81 466 VAL A C 1
ATOM 3669 O O . VAL A 1 466 ? 12.977 1.352 -6.403 1.00 94.81 466 VAL A O 1
ATOM 3672 N N . THR A 1 467 ? 13.085 2.470 -4.463 1.00 93.88 467 THR A N 1
ATOM 3673 C CA . THR A 1 467 ? 14.389 1.918 -4.064 1.00 93.88 467 THR A CA 1
ATOM 3674 C C . THR A 1 467 ? 14.360 0.386 -4.022 1.00 93.88 467 THR A C 1
ATOM 3676 O O . THR A 1 467 ? 15.267 -0.282 -4.517 1.00 93.88 467 THR A O 1
ATOM 3679 N N . SER A 1 468 ? 13.280 -0.195 -3.495 1.00 93.31 468 SER A N 1
ATOM 3680 C CA . SER A 1 468 ? 13.095 -1.650 -3.450 1.00 93.31 468 SER A CA 1
ATOM 3681 C C . SER A 1 468 ? 12.943 -2.269 -4.847 1.00 93.31 468 SER A C 1
ATOM 3683 O O . SER A 1 468 ? 13.508 -3.333 -5.109 1.00 93.31 468 SER A O 1
ATOM 3685 N N . LEU A 1 469 ? 12.224 -1.603 -5.757 1.00 94.25 469 LEU A N 1
ATOM 3686 C CA . LEU A 1 469 ? 12.051 -2.044 -7.145 1.00 94.25 469 LEU A CA 1
ATOM 3687 C C . LEU A 1 469 ? 13.352 -1.947 -7.954 1.00 94.25 469 LEU A C 1
ATOM 3689 O O . LEU A 1 469 ? 13.663 -2.871 -8.705 1.00 94.25 469 LEU A O 1
ATOM 3693 N N . VAL A 1 470 ? 14.138 -0.881 -7.772 1.00 94.62 470 VAL A N 1
ATOM 3694 C CA . VAL A 1 470 ? 15.460 -0.737 -8.406 1.00 94.62 470 VAL A CA 1
ATOM 3695 C C . VAL A 1 470 ? 16.402 -1.837 -7.922 1.00 94.62 470 VAL A C 1
ATOM 3697 O O . VAL A 1 470 ? 16.990 -2.535 -8.744 1.00 94.62 470 VAL A O 1
ATOM 3700 N N . ASN A 1 471 ? 16.449 -2.099 -6.613 1.00 95.00 471 ASN A N 1
ATOM 3701 C CA . ASN A 1 471 ? 17.240 -3.201 -6.056 1.00 95.00 471 ASN A CA 1
ATOM 3702 C C . ASN A 1 471 ? 16.822 -4.570 -6.622 1.00 95.00 471 ASN A C 1
ATOM 3704 O O . ASN A 1 471 ? 17.656 -5.456 -6.812 1.00 95.00 471 ASN A O 1
ATOM 3708 N N . LEU A 1 472 ? 15.525 -4.779 -6.875 1.00 93.44 472 LEU A N 1
ATOM 3709 C CA . LEU A 1 472 ? 15.023 -5.997 -7.516 1.00 93.44 472 LEU A CA 1
ATOM 3710 C C . LEU A 1 472 ? 15.509 -6.087 -8.968 1.00 93.44 472 LEU A C 1
ATOM 3712 O O . LEU A 1 472 ? 15.983 -7.143 -9.389 1.00 93.44 472 LEU A O 1
ATOM 3716 N N . MET A 1 473 ? 15.432 -4.986 -9.713 1.00 94.81 473 MET A N 1
ATOM 3717 C CA . MET A 1 473 ? 15.901 -4.900 -11.095 1.00 94.81 473 MET A CA 1
ATOM 3718 C C . MET A 1 473 ? 17.408 -5.162 -11.212 1.00 94.81 473 MET A C 1
ATOM 3720 O O . MET A 1 473 ? 17.817 -5.970 -12.044 1.00 94.81 473 MET A O 1
ATOM 3724 N N . GLU A 1 474 ? 18.230 -4.545 -10.364 1.00 94.12 474 GLU A N 1
ATOM 3725 C CA . GLU A 1 474 ? 19.683 -4.760 -10.340 1.00 94.12 474 GLU A CA 1
ATOM 3726 C C . GLU A 1 474 ? 20.037 -6.220 -10.036 1.00 94.12 474 GLU A C 1
ATOM 3728 O O . GLU A 1 474 ? 20.867 -6.812 -10.726 1.00 94.12 474 GLU A O 1
ATOM 3733 N N . LYS A 1 475 ? 19.343 -6.844 -9.073 1.00 94.62 475 LYS A N 1
ATOM 3734 C CA . LYS A 1 475 ? 19.492 -8.280 -8.777 1.00 94.62 475 LYS A CA 1
ATOM 3735 C C . LYS A 1 475 ? 19.088 -9.171 -9.951 1.00 94.62 475 LYS A C 1
ATOM 3737 O O . LYS A 1 475 ? 19.656 -10.246 -10.123 1.00 94.62 475 LYS A O 1
ATOM 3742 N N . ALA A 1 476 ? 18.082 -8.779 -10.729 1.00 91.81 476 ALA A N 1
ATOM 3743 C CA . ALA A 1 476 ? 17.695 -9.523 -11.922 1.00 91.81 476 ALA A CA 1
ATOM 3744 C C . ALA A 1 476 ? 18.769 -9.401 -13.017 1.00 91.81 476 ALA A C 1
ATOM 3746 O O . ALA A 1 476 ? 19.114 -10.402 -13.643 1.00 91.81 476 ALA A O 1
ATOM 3747 N N . LEU A 1 477 ? 19.330 -8.203 -13.211 1.00 91.62 477 LEU A N 1
ATOM 3748 C CA . LEU A 1 477 ? 20.398 -7.945 -14.183 1.00 91.62 477 LEU A CA 1
ATOM 3749 C C . LEU A 1 477 ? 21.697 -8.683 -13.831 1.00 91.62 477 LEU A C 1
ATOM 3751 O O . LEU A 1 477 ? 22.335 -9.242 -14.722 1.00 91.62 477 LEU A O 1
ATOM 3755 N N . SER A 1 478 ? 22.084 -8.722 -12.551 1.00 92.56 478 SER A N 1
ATOM 3756 C CA . SER A 1 478 ? 23.288 -9.443 -12.120 1.00 92.56 478 SER A CA 1
ATOM 3757 C C . SER A 1 478 ? 23.158 -10.950 -12.351 1.00 92.56 478 SER A C 1
ATOM 3759 O O . SER A 1 478 ? 24.069 -11.571 -12.893 1.00 92.56 478 SER A O 1
ATOM 3761 N N . LYS A 1 479 ? 21.993 -11.527 -12.032 1.00 89.25 479 LYS A N 1
ATOM 3762 C CA . LYS A 1 479 ? 21.694 -12.941 -12.303 1.00 89.25 479 LYS A CA 1
ATOM 3763 C C . LYS A 1 479 ? 21.731 -13.271 -13.790 1.00 89.25 479 LYS A C 1
ATOM 3765 O O . LYS A 1 479 ? 22.264 -14.307 -14.166 1.00 89.25 479 LYS A O 1
ATOM 3770 N N . ASP A 1 480 ? 21.180 -12.406 -14.637 1.00 88.25 480 ASP A N 1
ATOM 3771 C CA . ASP A 1 480 ? 21.230 -12.610 -16.087 1.00 88.25 480 ASP A CA 1
ATOM 3772 C C . ASP A 1 480 ? 22.669 -12.563 -16.619 1.00 88.25 480 ASP A C 1
ATOM 3774 O O . ASP A 1 480 ? 23.056 -13.395 -17.439 1.00 88.25 480 ASP A O 1
ATOM 3778 N N . ALA A 1 481 ? 23.500 -11.657 -16.094 1.00 87.75 481 ALA A N 1
ATOM 3779 C CA . ALA A 1 481 ? 24.917 -11.599 -16.438 1.00 87.75 481 ALA A CA 1
ATOM 3780 C C . ALA A 1 481 ? 25.669 -12.883 -16.036 1.00 87.75 481 ALA A C 1
ATOM 3782 O O . ALA A 1 481 ? 26.472 -13.385 -16.821 1.00 87.75 481 ALA A O 1
ATOM 3783 N N . GLU A 1 482 ? 25.380 -13.447 -14.858 1.00 89.50 482 GLU A N 1
ATOM 3784 C CA . GLU A 1 482 ? 25.934 -14.734 -14.406 1.00 89.50 482 GLU A CA 1
ATOM 3785 C C . GLU A 1 482 ? 25.489 -15.900 -15.304 1.00 89.50 482 GLU A C 1
ATOM 3787 O O . GLU A 1 482 ? 26.312 -16.721 -15.716 1.00 89.50 482 GLU A O 1
ATOM 3792 N N . ILE A 1 483 ? 24.201 -15.949 -15.660 1.00 85.69 483 ILE A N 1
ATOM 3793 C CA . ILE A 1 483 ? 23.635 -16.973 -16.549 1.00 85.69 483 ILE A CA 1
ATOM 3794 C C . ILE A 1 483 ? 24.315 -16.914 -17.924 1.00 85.69 483 ILE A C 1
ATOM 3796 O O . ILE A 1 483 ? 24.826 -17.928 -18.405 1.00 85.69 483 ILE A O 1
ATOM 3800 N N . ARG A 1 484 ? 24.451 -15.720 -18.510 1.00 83.94 484 ARG A N 1
ATOM 3801 C CA . ARG A 1 484 ? 25.157 -15.539 -19.789 1.00 83.94 484 ARG A CA 1
ATOM 3802 C C . ARG A 1 484 ? 26.645 -15.865 -19.699 1.00 83.94 484 ARG A C 1
ATOM 3804 O O . ARG A 1 484 ? 27.184 -16.437 -20.642 1.00 83.94 484 ARG A O 1
ATOM 3811 N N . ALA A 1 485 ? 27.303 -15.556 -18.580 1.00 85.31 485 ALA A N 1
ATOM 3812 C CA . ALA A 1 485 ? 28.701 -15.929 -18.354 1.00 85.31 485 ALA A CA 1
ATOM 3813 C C . ALA A 1 485 ? 28.889 -17.454 -18.281 1.00 85.31 485 ALA A C 1
ATOM 3815 O O . ALA A 1 485 ? 29.918 -17.970 -18.716 1.00 85.31 485 ALA A O 1
ATOM 3816 N N . SER A 1 486 ? 27.885 -18.182 -17.783 1.00 85.00 486 SER A N 1
ATOM 3817 C CA . SER A 1 486 ? 27.877 -19.651 -17.770 1.00 85.00 486 SER A CA 1
ATOM 3818 C C . SER A 1 486 ? 27.607 -20.290 -19.144 1.00 85.00 486 SER A C 1
ATOM 3820 O O . SER A 1 486 ? 27.794 -21.495 -19.303 1.00 85.00 486 SER A O 1
ATOM 3822 N N . GLY A 1 487 ? 27.221 -19.492 -20.149 1.00 76.19 487 GLY A N 1
ATOM 3823 C CA . GLY A 1 487 ? 26.983 -19.929 -21.528 1.00 76.19 487 GLY A CA 1
ATOM 3824 C C . GLY A 1 487 ? 25.576 -20.468 -21.807 1.00 76.19 487 GLY A C 1
ATOM 3825 O O . GLY A 1 487 ? 25.295 -20.842 -22.946 1.00 76.19 487 GLY A O 1
ATOM 3826 N N . ASP A 1 488 ? 24.686 -20.492 -20.813 1.00 72.56 488 ASP A N 1
ATOM 3827 C CA . ASP A 1 488 ? 23.276 -20.834 -21.007 1.00 72.56 488 ASP A CA 1
ATOM 3828 C C . ASP A 1 488 ? 22.492 -19.551 -21.311 1.00 72.56 488 ASP A C 1
ATOM 3830 O O . ASP A 1 488 ? 22.498 -18.613 -20.518 1.00 72.56 488 ASP A O 1
ATOM 3834 N N . VAL A 1 489 ? 21.855 -19.461 -22.481 1.00 68.19 489 VAL A N 1
ATOM 3835 C CA . VAL A 1 489 ? 21.063 -18.279 -22.854 1.00 68.19 489 VAL A CA 1
ATOM 3836 C C . VAL A 1 489 ? 19.587 -18.656 -22.772 1.00 68.19 489 VAL A C 1
ATOM 3838 O O . VAL A 1 489 ? 19.077 -19.325 -23.679 1.00 68.19 489 VAL A O 1
ATOM 3841 N N . PRO A 1 490 ? 18.874 -18.264 -21.702 1.00 64.56 490 PRO A N 1
ATOM 3842 C CA . PRO A 1 490 ? 17.490 -18.657 -21.525 1.00 64.56 490 PRO A CA 1
ATOM 3843 C C . PRO A 1 490 ? 16.633 -18.070 -22.652 1.00 64.56 490 PRO A C 1
ATOM 3845 O O . PRO A 1 490 ? 16.585 -16.864 -22.899 1.00 64.56 490 PRO A O 1
ATOM 3848 N N . GLY A 1 491 ? 15.952 -18.956 -23.376 1.00 62.34 491 GLY A N 1
ATOM 3849 C CA . GLY A 1 491 ? 14.987 -18.563 -24.391 1.00 62.34 491 GLY A CA 1
ATOM 3850 C C . GLY A 1 491 ? 13.751 -17.918 -23.768 1.00 62.34 491 GLY A C 1
ATOM 3851 O O . GLY A 1 491 ? 13.263 -18.370 -22.739 1.00 62.34 491 GLY A O 1
ATOM 3852 N N . LEU A 1 492 ? 13.141 -16.938 -24.441 1.00 62.12 492 LEU A N 1
ATOM 3853 C CA . LEU A 1 492 ? 11.883 -16.330 -23.973 1.00 62.12 492 LEU A CA 1
ATOM 3854 C C . LEU A 1 492 ? 10.779 -17.389 -23.724 1.00 62.12 492 LEU A C 1
ATOM 3856 O O . LEU A 1 492 ? 9.949 -17.261 -22.830 1.00 62.12 492 LEU A O 1
ATOM 3860 N N . LEU A 1 493 ? 10.808 -18.492 -24.478 1.00 56.75 493 LEU A N 1
ATOM 3861 C CA . LEU A 1 493 ? 9.881 -19.622 -24.361 1.00 56.75 493 LEU A CA 1
ATOM 3862 C C . LEU A 1 493 ? 10.068 -20.498 -23.110 1.00 56.75 493 LEU A C 1
ATOM 3864 O O . LEU A 1 493 ? 9.097 -21.138 -22.698 1.00 56.75 493 LEU A O 1
ATOM 3868 N N . SER A 1 494 ? 11.263 -20.567 -22.508 1.00 55.72 494 SER A N 1
ATOM 3869 C CA . SER A 1 494 ? 11.436 -21.284 -21.231 1.00 55.72 494 SER A CA 1
ATOM 3870 C C . SER A 1 494 ? 10.837 -20.491 -20.069 1.00 55.72 494 SER A C 1
ATOM 3872 O O . SER A 1 494 ? 10.311 -21.089 -19.136 1.00 55.72 494 SER A O 1
ATOM 3874 N N . ILE A 1 495 ? 10.824 -19.164 -20.199 1.00 55.69 495 ILE A N 1
ATOM 3875 C CA . ILE A 1 495 ? 10.361 -18.191 -19.206 1.00 55.69 495 ILE A CA 1
ATOM 3876 C C . ILE A 1 495 ? 8.832 -17.991 -19.235 1.00 55.69 495 ILE A C 1
ATOM 3878 O O . ILE A 1 495 ? 8.201 -17.827 -18.196 1.00 55.69 495 ILE A O 1
ATOM 3882 N N . VAL A 1 496 ? 8.204 -18.017 -20.417 1.00 55.78 496 VAL A N 1
ATOM 3883 C CA . VAL A 1 496 ? 6.759 -17.731 -20.588 1.00 55.78 496 VAL A CA 1
ATOM 388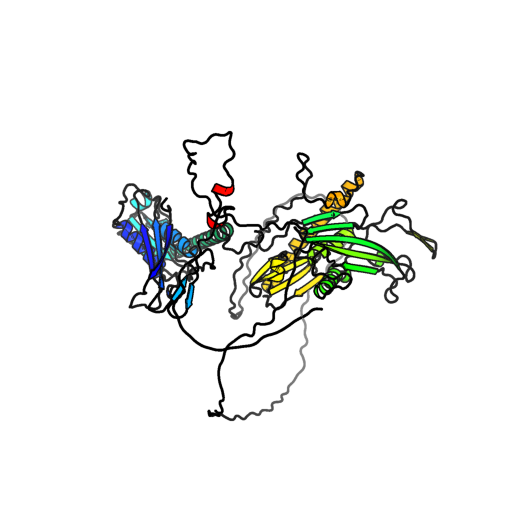4 C C . VAL A 1 496 ? 5.851 -18.906 -20.176 1.00 55.78 496 VAL A C 1
ATOM 3886 O O . VAL A 1 496 ? 4.627 -18.747 -20.081 1.00 55.78 496 VAL A O 1
ATOM 3889 N N . ARG A 1 497 ? 6.404 -20.097 -19.897 1.00 46.53 497 ARG A N 1
ATOM 3890 C CA . ARG A 1 497 ? 5.585 -21.238 -19.462 1.00 46.53 497 ARG A CA 1
ATOM 3891 C C . ARG A 1 497 ? 4.931 -20.927 -18.106 1.00 46.53 497 ARG A C 1
ATOM 3893 O O . ARG A 1 497 ? 5.645 -20.665 -17.144 1.00 46.53 497 ARG A O 1
ATOM 3900 N N . PRO A 1 498 ? 3.590 -21.005 -17.981 1.00 40.28 498 PRO A N 1
ATOM 3901 C CA . PRO A 1 498 ? 2.973 -21.043 -16.660 1.00 40.28 498 PRO A CA 1
ATOM 3902 C C . PRO A 1 498 ? 3.523 -22.257 -15.894 1.00 40.28 498 PRO A C 1
ATOM 3904 O O . PRO A 1 498 ? 3.910 -23.234 -16.548 1.00 40.28 498 PRO A O 1
ATOM 3907 N N . PRO A 1 499 ? 3.552 -22.236 -14.548 1.00 38.16 499 PRO A N 1
ATOM 3908 C CA . PRO A 1 499 ? 4.060 -23.350 -13.756 1.00 38.16 499 PRO A CA 1
ATOM 3909 C C . PRO A 1 499 ? 3.254 -24.610 -14.085 1.00 38.16 499 PRO A C 1
ATOM 3911 O O . PRO A 1 499 ? 2.139 -24.821 -13.607 1.00 38.16 499 PRO A O 1
ATOM 3914 N N . ALA A 1 500 ? 3.798 -25.441 -14.966 1.00 33.16 500 ALA A N 1
ATOM 3915 C CA . ALA A 1 500 ? 3.292 -26.772 -15.216 1.00 33.16 500 ALA A CA 1
ATOM 3916 C C . ALA A 1 500 ? 3.804 -27.652 -14.079 1.00 33.16 500 ALA A C 1
ATOM 3918 O O . ALA A 1 500 ? 4.994 -27.609 -13.771 1.00 33.16 500 ALA A O 1
ATOM 3919 N N . LEU A 1 501 ? 2.919 -28.457 -13.477 1.00 38.19 501 LEU A N 1
ATOM 3920 C CA . LEU A 1 501 ? 3.298 -29.524 -12.552 1.00 38.19 501 LEU A CA 1
ATOM 3921 C C . LEU A 1 501 ? 4.454 -30.337 -13.157 1.00 38.19 501 LEU A C 1
ATOM 3923 O O . LEU A 1 501 ? 4.237 -31.181 -14.027 1.00 38.19 501 LEU A O 1
ATOM 3927 N N . LYS A 1 502 ? 5.676 -30.100 -12.685 1.00 29.48 502 LYS A N 1
ATOM 3928 C CA . LYS A 1 502 ? 6.816 -30.980 -12.908 1.00 29.48 502 LYS A CA 1
ATOM 3929 C C . LYS A 1 502 ? 7.251 -31.525 -11.561 1.00 29.48 502 LYS A C 1
ATOM 3931 O O . LYS A 1 502 ? 7.601 -30.795 -10.641 1.00 29.48 502 LYS A O 1
ATOM 3936 N N . SER A 1 503 ? 7.174 -32.842 -11.455 1.00 34.09 503 SER A N 1
ATOM 3937 C CA . SER A 1 503 ? 7.782 -33.624 -10.395 1.00 34.09 503 SER A CA 1
ATOM 3938 C C . SER A 1 503 ? 9.295 -33.390 -10.383 1.00 34.09 503 SER A C 1
ATOM 3940 O O . SER A 1 503 ? 9.973 -33.789 -11.324 1.00 34.09 503 SER A O 1
ATOM 3942 N N . GLY A 1 504 ? 9.801 -32.793 -9.304 1.00 34.94 504 GLY A N 1
ATOM 3943 C CA . GLY A 1 504 ? 11.181 -32.961 -8.847 1.00 34.94 504 GLY A CA 1
ATOM 3944 C C . GLY A 1 504 ? 12.279 -32.295 -9.679 1.00 34.94 504 GLY A C 1
ATOM 3945 O O . GLY A 1 504 ? 13.087 -32.993 -10.275 1.00 34.94 504 GLY A O 1
ATOM 3946 N N . SER A 1 505 ? 12.377 -30.968 -9.622 1.00 27.23 505 SER A N 1
ATOM 3947 C CA . SER A 1 505 ? 13.653 -30.238 -9.693 1.00 27.23 505 SER A CA 1
ATOM 3948 C C . SER A 1 505 ? 13.416 -28.809 -9.204 1.00 27.23 505 SER A C 1
ATOM 3950 O O . SER A 1 505 ? 12.554 -28.113 -9.731 1.00 27.23 505 SER A O 1
ATOM 3952 N N . VAL A 1 506 ? 14.123 -28.420 -8.145 1.00 32.91 506 VAL A N 1
ATOM 3953 C CA . VAL A 1 506 ? 14.035 -27.105 -7.501 1.00 32.91 506 VAL A CA 1
ATOM 3954 C C . VAL A 1 506 ? 14.667 -26.069 -8.431 1.00 32.91 506 VAL A C 1
ATOM 3956 O O . VAL A 1 506 ? 15.888 -25.989 -8.513 1.00 32.91 506 VAL A O 1
ATOM 3959 N N . GLU A 1 507 ? 13.845 -25.300 -9.141 1.00 30.30 507 GLU A N 1
ATOM 3960 C CA . GLU A 1 507 ? 14.248 -24.012 -9.711 1.00 30.30 507 GLU A CA 1
ATOM 3961 C C . GLU A 1 507 ? 13.944 -22.942 -8.658 1.00 30.30 507 GLU A C 1
ATOM 3963 O O . GLU A 1 507 ? 12.852 -22.898 -8.090 1.00 30.30 507 GLU A O 1
ATOM 3968 N N . SER A 1 508 ? 14.950 -22.140 -8.312 1.00 30.64 508 SER A N 1
ATOM 3969 C CA . SER A 1 508 ? 14.841 -21.097 -7.296 1.00 30.64 508 SER A CA 1
ATOM 3970 C C . SER A 1 508 ? 14.061 -19.907 -7.851 1.00 30.64 508 SER A C 1
ATOM 3972 O O . SER A 1 508 ? 14.650 -18.933 -8.330 1.00 30.64 508 SER A O 1
ATOM 3974 N N . ASP A 1 509 ? 12.738 -19.998 -7.778 1.00 33.47 509 ASP A N 1
ATOM 3975 C CA . ASP A 1 509 ? 11.854 -18.847 -7.877 1.00 33.47 509 ASP A CA 1
ATOM 3976 C C . ASP A 1 509 ? 12.300 -17.803 -6.841 1.00 33.47 509 ASP A C 1
ATOM 3978 O O . ASP A 1 509 ? 12.393 -18.078 -5.642 1.00 33.47 509 ASP A O 1
ATOM 3982 N N . LEU A 1 510 ? 12.611 -16.587 -7.295 1.00 38.94 510 LEU A N 1
ATOM 3983 C CA . LEU A 1 510 ? 12.724 -15.436 -6.403 1.00 38.94 510 LEU A CA 1
ATOM 3984 C C . LEU A 1 510 ? 11.312 -15.062 -5.943 1.00 38.94 510 LEU A C 1
ATOM 3986 O O . LEU A 1 510 ? 10.661 -14.175 -6.492 1.00 38.94 510 LEU A O 1
ATOM 3990 N N . ASP A 1 511 ? 10.826 -15.786 -4.945 1.00 32.53 511 ASP A N 1
ATOM 3991 C CA . ASP A 1 511 ? 9.599 -15.460 -4.242 1.00 32.53 511 ASP A CA 1
ATOM 3992 C C . ASP A 1 511 ? 9.851 -14.278 -3.303 1.00 32.53 511 ASP A C 1
ATOM 3994 O O . ASP A 1 511 ? 10.500 -14.405 -2.266 1.00 32.53 511 ASP A O 1
ATOM 3998 N N . MET A 1 512 ? 9.287 -13.116 -3.637 1.00 40.62 512 MET A N 1
ATOM 3999 C CA . MET A 1 512 ? 9.061 -12.051 -2.662 1.00 40.62 512 MET A CA 1
ATOM 4000 C C . MET A 1 512 ? 7.722 -12.284 -1.961 1.00 40.62 512 MET A C 1
ATOM 4002 O O . MET A 1 512 ? 6.760 -11.542 -2.141 1.00 40.62 512 MET A O 1
ATOM 4006 N N . ALA A 1 513 ? 7.644 -13.349 -1.167 1.00 32.00 513 ALA A N 1
ATOM 4007 C CA . ALA A 1 513 ? 6.607 -13.458 -0.154 1.00 32.00 513 ALA A CA 1
ATOM 4008 C C . ALA A 1 513 ? 7.048 -12.624 1.057 1.00 32.00 513 ALA A C 1
ATOM 4010 O O . ALA A 1 513 ? 7.795 -13.097 1.909 1.00 32.00 513 ALA A O 1
ATOM 4011 N N . GLY A 1 514 ? 6.586 -11.374 1.113 1.00 32.62 514 GLY A N 1
ATOM 4012 C CA . GLY A 1 514 ? 6.635 -10.562 2.327 1.00 32.62 514 GLY A CA 1
ATOM 4013 C C . GLY A 1 514 ? 7.630 -9.408 2.305 1.00 32.62 514 GLY A C 1
ATOM 4014 O O . GLY A 1 514 ? 8.592 -9.408 3.064 1.00 32.62 514 GLY A O 1
ATOM 4015 N N . LEU A 1 515 ? 7.312 -8.352 1.556 1.00 34.00 515 LEU A N 1
ATOM 4016 C CA . LEU A 1 515 ? 7.581 -7.008 2.066 1.00 34.00 515 LEU A CA 1
ATOM 4017 C C . LEU A 1 515 ? 6.347 -6.584 2.873 1.00 34.00 515 LEU A C 1
ATOM 4019 O O . LEU A 1 515 ? 5.429 -5.954 2.359 1.00 34.00 515 LEU A O 1
ATOM 4023 N N . LYS A 1 516 ? 6.298 -6.967 4.154 1.00 30.41 516 LYS A N 1
ATOM 4024 C CA . LYS A 1 516 ? 5.475 -6.220 5.107 1.00 30.41 516 LYS A CA 1
ATOM 4025 C C . LYS A 1 516 ? 6.237 -4.936 5.384 1.00 30.41 516 LYS A C 1
ATOM 4027 O O . LYS A 1 516 ? 7.156 -4.938 6.197 1.00 30.41 516 LYS A O 1
ATOM 4032 N N . ILE A 1 517 ? 5.884 -3.865 4.684 1.00 34.75 517 ILE A N 1
ATOM 4033 C CA . ILE A 1 517 ? 6.256 -2.524 5.124 1.00 34.75 517 ILE A CA 1
ATOM 4034 C C . ILE A 1 517 ? 5.529 -2.332 6.459 1.00 34.75 517 ILE A C 1
ATOM 4036 O O . ILE A 1 517 ? 4.324 -2.099 6.495 1.00 34.75 517 ILE A O 1
ATOM 4040 N N . GLN A 1 518 ? 6.235 -2.551 7.569 1.00 27.28 518 GLN A N 1
ATOM 4041 C CA . GLN A 1 518 ? 5.761 -2.128 8.877 1.00 27.28 518 GLN A CA 1
ATOM 4042 C C . GLN A 1 518 ? 5.901 -0.613 8.912 1.00 27.28 518 GLN A C 1
ATOM 4044 O O . GLN A 1 518 ? 6.990 -0.086 9.115 1.00 27.28 518 GLN A O 1
ATOM 4049 N N . MET A 1 519 ? 4.797 0.079 8.668 1.00 29.16 519 MET A N 1
ATOM 4050 C CA . MET A 1 519 ? 4.665 1.474 9.041 1.00 29.16 519 MET A CA 1
ATOM 4051 C C . MET A 1 519 ? 3.534 1.568 10.052 1.00 29.16 519 MET A C 1
ATOM 4053 O O . MET A 1 519 ? 2.362 1.413 9.720 1.00 29.16 519 MET A O 1
ATOM 4057 N N . GLU A 1 520 ? 3.924 1.772 11.309 1.00 26.84 520 GLU A N 1
ATOM 4058 C CA . GLU A 1 520 ? 3.063 2.334 12.342 1.00 26.84 520 GLU A CA 1
ATOM 4059 C C . GLU A 1 520 ? 2.733 3.767 11.908 1.00 26.84 520 GLU A C 1
ATOM 4061 O O . GLU A 1 520 ? 3.480 4.709 12.150 1.00 26.84 520 GLU A O 1
ATOM 4066 N N . GLY A 1 521 ? 1.650 3.908 11.154 1.00 26.02 521 GLY A N 1
ATOM 4067 C CA . GLY A 1 521 ? 1.110 5.187 10.729 1.00 26.02 521 GLY A CA 1
ATOM 4068 C C . GLY A 1 521 ? -0.387 5.133 10.934 1.00 26.02 521 GLY A C 1
ATOM 4069 O O . GLY A 1 521 ? -1.103 4.574 10.111 1.00 26.02 521 GLY A O 1
ATOM 4070 N N . GLU A 1 522 ? -0.832 5.645 12.075 1.00 28.77 522 GLU A N 1
ATOM 4071 C CA . GLU A 1 522 ? -2.238 5.790 12.418 1.00 28.77 522 GLU A CA 1
ATOM 4072 C C . GLU A 1 522 ? -2.971 6.559 11.303 1.00 28.77 522 GLU A C 1
ATOM 4074 O O . GLU A 1 522 ? -2.685 7.731 11.045 1.00 28.77 522 GLU A O 1
ATOM 4079 N N . ASP A 1 523 ? -3.950 5.920 10.660 1.00 25.33 523 ASP A N 1
ATOM 4080 C CA . ASP A 1 523 ? -5.031 6.628 9.972 1.00 25.33 523 ASP A CA 1
ATOM 4081 C C . ASP A 1 523 ? -5.947 7.224 11.057 1.00 25.33 523 ASP A C 1
ATOM 4083 O O . ASP A 1 523 ? -7.030 6.715 11.342 1.00 25.33 523 ASP A O 1
ATOM 4087 N N . LYS A 1 524 ? -5.475 8.277 11.733 1.00 28.84 524 LYS A N 1
ATOM 4088 C CA . LYS A 1 524 ? -6.354 9.189 12.465 1.00 28.84 524 LYS A CA 1
ATOM 4089 C C . LYS A 1 524 ? -6.968 10.127 11.434 1.00 28.84 524 LYS A C 1
ATOM 4091 O O . LYS A 1 524 ? -6.278 10.950 10.833 1.00 28.84 524 LYS A O 1
ATOM 4096 N N . ASP A 1 525 ? -8.259 9.938 11.191 1.00 26.64 525 ASP A N 1
ATOM 4097 C CA . ASP A 1 525 ? -9.102 10.904 10.501 1.00 26.64 525 ASP A CA 1
ATOM 4098 C C . ASP A 1 525 ? -9.148 12.182 11.363 1.00 26.64 525 ASP A C 1
ATOM 4100 O O . ASP A 1 525 ? -9.924 12.275 12.309 1.00 26.64 525 ASP A O 1
ATOM 4104 N N . GLU A 1 526 ? -8.271 13.149 11.086 1.00 27.56 526 GLU A N 1
ATOM 4105 C CA . GLU A 1 526 ? -8.360 14.486 11.678 1.00 27.56 526 GLU A CA 1
ATOM 4106 C C . GLU A 1 526 ? -9.453 15.274 10.945 1.00 27.56 526 GLU A C 1
ATOM 4108 O O . GLU A 1 526 ? -9.271 15.767 9.826 1.00 27.56 526 GLU A O 1
ATOM 4113 N N . GLU A 1 527 ? -10.623 15.351 11.578 1.00 26.31 527 GLU A N 1
ATOM 4114 C CA . GLU A 1 527 ? -11.598 16.406 11.326 1.00 26.31 527 GLU A CA 1
ATOM 4115 C C . GLU A 1 527 ? -10.991 17.730 11.807 1.00 26.31 527 GLU A C 1
ATOM 4117 O O . GLU A 1 527 ? -10.481 17.833 12.919 1.00 26.31 527 GLU A O 1
ATOM 4122 N N . GLY A 1 528 ? -10.960 18.720 10.915 1.00 23.39 528 GLY A N 1
ATOM 4123 C CA . GLY A 1 528 ? -10.282 19.983 11.162 1.00 23.39 528 GLY A CA 1
ATOM 4124 C C . GLY A 1 528 ? -11.015 20.861 12.169 1.00 23.39 528 GLY A C 1
ATOM 4125 O O . GLY A 1 528 ? -12.186 21.175 11.975 1.00 23.39 528 GLY A O 1
ATOM 4126 N N . GLU A 1 529 ? -10.268 21.361 13.148 1.00 23.73 529 GLU A N 1
ATOM 4127 C CA . GLU A 1 529 ? -10.550 22.625 13.818 1.00 23.73 529 GLU A CA 1
ATOM 4128 C C . GLU A 1 529 ? -9.316 23.526 13.703 1.00 23.73 529 GLU A C 1
ATOM 4130 O O . GLU A 1 529 ? -8.175 23.113 13.908 1.00 23.73 529 GLU A O 1
ATOM 4135 N N . VAL A 1 530 ? -9.572 24.753 13.257 1.00 26.59 530 VAL A N 1
ATOM 4136 C CA . VAL A 1 530 ? -8.607 25.843 13.147 1.00 26.59 530 VAL A CA 1
ATOM 4137 C C . VAL A 1 530 ? -8.641 26.573 14.478 1.00 26.59 530 VAL A C 1
ATOM 4139 O O . VAL A 1 530 ? -9.651 27.208 14.758 1.00 26.59 530 VAL A O 1
ATOM 4142 N N . GLU A 1 531 ? -7.558 26.536 15.252 1.00 24.59 531 GLU A N 1
ATOM 4143 C CA . GLU A 1 531 ? -7.327 27.507 16.324 1.00 24.59 531 GLU A CA 1
ATOM 4144 C C . GLU A 1 531 ? -5.871 27.990 16.347 1.00 24.59 531 GLU A C 1
ATOM 4146 O O . GLU A 1 531 ? -4.943 27.344 15.857 1.00 24.59 531 GLU A O 1
ATOM 4151 N N . GLU A 1 532 ? -5.748 29.224 16.814 1.00 23.78 532 GLU A N 1
ATOM 4152 C CA . GLU A 1 532 ? -4.683 30.192 16.601 1.00 23.78 532 GLU A CA 1
ATOM 4153 C C . GLU A 1 532 ? -3.381 29.845 17.340 1.00 23.78 532 GLU A C 1
ATOM 4155 O O . GLU A 1 532 ? -3.376 29.313 18.447 1.00 23.78 532 GLU A O 1
ATOM 4160 N N . ILE A 1 533 ? -2.246 30.193 16.725 1.00 22.50 533 ILE A N 1
ATOM 4161 C CA . ILE A 1 533 ? -0.928 30.124 17.360 1.00 22.50 533 ILE A CA 1
ATOM 4162 C C . ILE A 1 533 ? -0.729 31.411 18.164 1.00 22.50 533 ILE A C 1
ATOM 4164 O O . ILE A 1 533 ? -0.441 32.460 17.586 1.00 22.50 533 ILE A O 1
ATOM 4168 N N . GLU A 1 534 ? -0.821 31.319 19.490 1.00 23.27 534 GLU A N 1
ATOM 4169 C CA . GLU A 1 534 ? -0.191 32.283 20.392 1.00 23.27 534 GLU A CA 1
ATOM 4170 C C . GLU A 1 534 ? 1.246 31.851 20.717 1.00 23.27 534 GLU A C 1
ATOM 4172 O O . GLU A 1 534 ? 1.544 30.715 21.087 1.00 23.27 534 GLU A O 1
ATOM 4177 N N . SER A 1 535 ? 2.150 32.806 20.540 1.00 21.77 535 SER A N 1
ATOM 4178 C CA . SER A 1 535 ? 3.573 32.760 20.854 1.00 21.77 535 SER A CA 1
ATOM 4179 C C . SER A 1 535 ? 3.840 32.814 22.359 1.00 21.77 535 SER A C 1
ATOM 4181 O O . SER A 1 535 ? 3.316 33.718 23.005 1.00 21.77 535 SER A O 1
ATOM 4183 N N . ALA A 1 536 ? 4.770 32.003 22.881 1.00 23.19 536 ALA A N 1
ATOM 4184 C CA . ALA A 1 536 ? 5.646 32.424 23.983 1.00 23.19 536 ALA A CA 1
ATOM 4185 C C . ALA A 1 536 ? 6.810 31.453 24.267 1.00 23.19 536 ALA A C 1
ATOM 4187 O O . ALA A 1 536 ? 6.609 30.272 24.515 1.00 23.19 536 ALA A O 1
ATOM 4188 N N . ALA A 1 537 ? 7.991 32.073 24.348 1.00 24.02 537 ALA A N 1
ATOM 4189 C CA . ALA A 1 537 ? 9.052 31.887 25.340 1.00 24.02 537 ALA A CA 1
ATOM 4190 C C . ALA A 1 537 ? 10.005 30.671 25.290 1.00 24.02 537 ALA A C 1
ATOM 4192 O O . ALA A 1 537 ? 9.664 29.518 25.518 1.00 24.02 537 ALA A O 1
ATOM 4193 N N . VAL A 1 538 ? 11.259 31.072 25.073 1.00 22.78 538 VAL A N 1
ATOM 4194 C CA . VAL A 1 538 ? 12.565 30.464 25.344 1.00 22.78 538 VAL A CA 1
ATOM 4195 C C . VAL A 1 538 ? 12.723 30.063 26.815 1.00 22.78 538 VAL A C 1
ATOM 4197 O O . VAL A 1 538 ? 12.413 30.883 27.671 1.00 22.78 538 VAL A O 1
ATOM 4200 N N . GLU A 1 539 ? 13.335 28.905 27.082 1.00 23.75 539 GLU A N 1
ATOM 4201 C CA . GLU A 1 539 ? 14.325 28.737 28.161 1.00 23.75 539 GLU A CA 1
ATOM 4202 C C . GLU A 1 539 ? 15.436 27.772 27.704 1.00 23.75 539 GLU A C 1
ATOM 4204 O O . GLU A 1 539 ? 15.175 26.672 27.216 1.00 23.75 539 GLU A O 1
ATOM 4209 N N . GLU A 1 540 ? 16.678 28.245 27.821 1.00 20.89 540 GLU A N 1
ATOM 4210 C CA . GLU A 1 540 ? 17.928 27.486 27.731 1.00 20.89 540 GLU A CA 1
ATOM 4211 C C . GLU A 1 540 ? 18.213 26.808 29.080 1.00 20.89 540 GLU A C 1
ATOM 4213 O O . GLU A 1 540 ? 17.966 27.428 30.113 1.00 20.89 540 GLU A O 1
ATOM 4218 N N . ALA A 1 541 ? 18.809 25.609 29.082 1.00 24.00 541 ALA A N 1
ATOM 4219 C CA . ALA A 1 541 ? 19.730 25.178 30.142 1.00 24.00 541 ALA A CA 1
ATOM 4220 C C . ALA A 1 541 ? 20.539 23.921 29.749 1.00 24.00 541 ALA A C 1
ATOM 4222 O O . ALA A 1 541 ? 19.990 22.830 29.627 1.00 24.00 541 ALA A O 1
ATOM 4223 N N . GLU A 1 542 ? 21.845 24.160 29.612 1.00 23.06 542 GLU A N 1
ATOM 4224 C CA . GLU A 1 542 ? 22.981 23.460 30.241 1.00 23.06 542 GLU A CA 1
ATOM 4225 C C . GLU A 1 542 ? 23.464 22.076 29.756 1.00 23.06 542 GLU A C 1
ATOM 4227 O O . GLU A 1 542 ? 22.752 21.075 29.702 1.00 23.06 542 GLU A O 1
ATOM 4232 N N . ASP A 1 543 ? 24.769 22.094 29.463 1.00 20.59 543 ASP A N 1
ATOM 4233 C CA . ASP A 1 543 ? 25.697 21.032 29.091 1.00 20.59 543 ASP A CA 1
ATOM 4234 C C . ASP A 1 543 ? 26.017 20.064 30.247 1.00 20.59 543 ASP A C 1
ATOM 4236 O O . ASP A 1 543 ? 26.182 20.489 31.387 1.00 20.59 543 ASP A O 1
ATOM 4240 N N . GLU A 1 544 ? 26.282 18.793 29.924 1.00 24.05 544 GLU A N 1
ATOM 4241 C CA . GLU A 1 544 ? 27.293 17.988 30.627 1.00 24.05 544 GLU A CA 1
ATOM 4242 C C . GLU A 1 544 ? 28.076 17.132 29.614 1.00 24.05 544 GLU A C 1
ATOM 4244 O O . GLU A 1 544 ? 27.539 16.235 28.959 1.00 24.05 544 GLU A O 1
ATOM 4249 N N . GLU A 1 545 ? 29.373 17.425 29.495 1.00 22.64 545 GLU A N 1
ATOM 4250 C CA . GLU A 1 545 ? 30.378 16.593 28.833 1.00 22.64 545 GLU A CA 1
ATOM 4251 C C . GLU A 1 545 ? 30.799 15.421 29.737 1.00 22.64 545 GLU A C 1
ATOM 4253 O O . GLU A 1 545 ? 30.960 15.570 30.949 1.00 22.64 545 GLU A O 1
ATOM 4258 N N . SER A 1 546 ? 31.102 14.267 29.138 1.00 23.19 546 SER A N 1
ATOM 4259 C CA . SER A 1 546 ? 32.173 13.399 29.645 1.00 23.19 546 SER A CA 1
ATOM 4260 C C . SER A 1 546 ? 32.847 12.646 28.497 1.00 23.19 546 SER A C 1
ATOM 4262 O O . SER A 1 546 ? 32.228 11.876 27.763 1.00 23.19 546 SER A O 1
ATOM 4264 N N . GLU A 1 547 ? 34.139 12.919 28.342 1.00 22.50 547 GLU A N 1
ATOM 4265 C CA . GLU A 1 547 ? 35.080 12.253 27.446 1.00 22.50 547 GLU A CA 1
ATOM 4266 C C . GLU A 1 547 ? 35.580 10.920 28.037 1.00 22.50 547 GLU A C 1
ATOM 4268 O O . GLU A 1 547 ? 35.687 10.758 29.254 1.00 22.50 547 GLU A O 1
ATOM 4273 N N . SER A 1 548 ? 35.968 9.973 27.176 1.00 22.48 548 SER A N 1
ATOM 4274 C CA . SER A 1 548 ? 37.339 9.414 27.154 1.00 22.48 548 SER A CA 1
ATOM 4275 C C . SER A 1 548 ? 37.528 8.408 26.000 1.00 22.48 548 SER A C 1
ATOM 4277 O O . SER A 1 548 ? 36.873 7.372 25.959 1.00 22.48 548 SER A O 1
ATOM 4279 N N . GLU A 1 549 ? 38.370 8.807 25.033 1.00 24.70 549 GLU A N 1
ATOM 4280 C CA . GLU A 1 549 ? 39.623 8.168 24.548 1.00 24.70 549 GLU A CA 1
ATOM 4281 C C . GLU A 1 549 ? 39.665 6.618 24.354 1.00 24.70 549 GLU A C 1
ATOM 4283 O O . GLU A 1 549 ? 39.124 5.865 25.149 1.00 24.70 549 GLU A O 1
ATOM 4288 N N . SER A 1 550 ? 40.335 6.009 23.361 1.00 23.06 550 SER A N 1
ATOM 4289 C CA . SER A 1 550 ? 41.573 6.395 22.673 1.00 23.06 550 SER A CA 1
ATOM 4290 C C . SER A 1 550 ? 41.850 5.595 21.367 1.00 23.06 550 SER A C 1
ATOM 4292 O O . SER A 1 550 ? 41.294 4.523 21.131 1.00 23.06 550 SER A O 1
ATOM 4294 N N . GLU A 1 551 ? 42.809 6.138 20.597 1.00 23.81 551 GLU A N 1
ATOM 4295 C CA . GLU A 1 551 ? 43.824 5.483 19.732 1.00 23.81 551 GLU A CA 1
ATOM 4296 C C . GLU A 1 551 ? 43.650 5.358 18.194 1.00 23.81 551 GLU A C 1
ATOM 4298 O O . GLU A 1 551 ? 43.290 4.338 17.612 1.00 23.81 551 GLU A O 1
ATOM 4303 N N . SER A 1 552 ? 43.994 6.494 17.573 1.00 22.75 552 SER A N 1
ATOM 4304 C CA . SER A 1 552 ? 44.856 6.791 16.409 1.00 22.75 552 SER A CA 1
ATOM 4305 C C . SER A 1 552 ? 45.654 5.708 15.646 1.00 22.75 552 SER A C 1
ATOM 4307 O O . SER A 1 552 ? 46.280 4.811 16.201 1.00 22.75 552 SER A O 1
ATOM 4309 N N . SER A 1 553 ? 45.833 5.981 14.341 1.00 24.20 553 SER A N 1
ATOM 4310 C CA . SER A 1 553 ? 47.169 6.054 13.719 1.00 24.20 553 SER A CA 1
ATOM 4311 C C . SER A 1 553 ? 47.174 7.027 12.526 1.00 24.20 553 SER A C 1
ATOM 4313 O O . SER A 1 553 ? 46.368 6.897 11.605 1.00 24.20 553 SER A O 1
ATOM 4315 N N . GLU A 1 554 ? 48.089 7.990 12.587 1.00 26.48 554 GLU A N 1
ATOM 4316 C CA . GLU A 1 554 ? 48.315 9.156 11.720 1.00 26.48 554 GLU A CA 1
ATOM 4317 C C . GLU A 1 554 ? 49.058 8.833 10.408 1.00 26.48 554 GLU A C 1
ATOM 4319 O O . GLU A 1 554 ? 49.820 7.870 10.362 1.00 26.48 554 GLU A O 1
ATOM 4324 N N . VAL A 1 555 ? 48.941 9.723 9.404 1.00 24.33 555 VAL A N 1
ATOM 4325 C CA . VAL A 1 555 ? 50.093 10.371 8.727 1.00 24.33 555 VAL A CA 1
ATOM 4326 C C . VAL A 1 555 ? 49.694 11.806 8.325 1.00 24.33 555 VAL A C 1
ATOM 4328 O O . VAL A 1 555 ? 48.733 12.003 7.583 1.00 24.33 555 VAL A O 1
ATOM 4331 N N . GLU A 1 556 ? 50.453 12.791 8.813 1.00 24.09 556 GLU A N 1
ATOM 4332 C CA . GLU A 1 556 ? 50.342 14.241 8.570 1.00 24.09 556 GLU A CA 1
ATOM 4333 C C . GLU A 1 556 ? 51.185 14.748 7.376 1.00 24.09 556 GLU A C 1
ATOM 4335 O O . GLU A 1 556 ? 52.225 14.173 7.055 1.00 24.09 556 GLU A O 1
ATOM 4340 N N . MET A 1 557 ? 50.776 15.876 6.768 1.00 24.47 557 MET A N 1
ATOM 4341 C CA . MET A 1 557 ? 51.448 17.207 6.803 1.00 24.47 557 MET A CA 1
ATOM 4342 C C . MET A 1 557 ? 50.901 18.111 5.668 1.00 24.47 557 MET A C 1
ATOM 4344 O O . MET A 1 557 ? 51.023 17.767 4.497 1.00 24.47 557 MET A O 1
ATOM 4348 N N . VAL A 1 558 ? 50.079 19.137 5.947 1.00 24.95 558 VAL A N 1
ATOM 4349 C CA . VAL A 1 558 ? 50.364 20.532 6.392 1.00 24.95 558 VAL A CA 1
ATOM 4350 C C . VAL A 1 558 ? 50.765 21.491 5.255 1.00 24.95 558 VAL A C 1
ATOM 4352 O O . VAL A 1 558 ? 51.859 21.388 4.716 1.00 24.95 558 VAL A O 1
ATOM 4355 N N . THR A 1 559 ? 49.915 22.504 5.015 1.00 22.41 559 THR A N 1
ATOM 4356 C CA . THR A 1 559 ? 50.304 23.931 4.931 1.00 22.41 559 THR A CA 1
ATOM 4357 C C . THR A 1 559 ? 49.140 24.818 5.395 1.00 22.41 559 THR A C 1
ATOM 4359 O O . THR A 1 559 ? 48.015 24.672 4.920 1.00 22.41 559 THR A O 1
ATOM 4362 N N . GLU A 1 560 ? 49.442 25.717 6.329 1.00 25.28 560 GLU A N 1
ATOM 4363 C CA . GLU A 1 560 ? 48.576 26.682 7.020 1.00 25.28 560 GLU A CA 1
ATOM 4364 C C . GLU A 1 560 ? 48.274 27.940 6.173 1.00 25.28 560 GLU A C 1
ATOM 4366 O O . GLU A 1 560 ? 49.009 28.233 5.232 1.00 25.28 560 GLU A O 1
ATOM 4371 N N . ILE A 1 561 ? 47.239 28.717 6.543 1.00 26.44 561 ILE A N 1
ATOM 4372 C CA . ILE A 1 561 ? 47.337 30.131 6.992 1.00 26.44 561 ILE A CA 1
ATOM 4373 C C . ILE A 1 561 ? 45.933 30.692 7.336 1.00 26.44 561 ILE A C 1
ATOM 4375 O O . ILE A 1 561 ? 45.054 30.789 6.488 1.00 26.44 561 ILE A O 1
ATOM 4379 N N . SER A 1 562 ? 45.816 31.093 8.609 1.00 24.62 562 SER A N 1
ATOM 4380 C CA . SER A 1 562 ? 45.111 32.239 9.220 1.00 24.62 562 SER A CA 1
ATOM 4381 C C . SER A 1 562 ? 43.607 32.484 9.035 1.00 24.62 562 SER A C 1
ATOM 4383 O O . SER A 1 562 ? 43.102 32.801 7.963 1.00 24.62 562 SER A O 1
ATOM 4385 N N . ALA A 1 563 ? 42.945 32.517 10.193 1.00 23.22 563 ALA A N 1
ATOM 4386 C CA . ALA A 1 563 ? 41.643 33.103 10.453 1.00 23.22 563 ALA A CA 1
ATOM 4387 C C . ALA A 1 563 ? 41.716 34.636 10.546 1.00 23.22 563 ALA A C 1
ATOM 4389 O O . ALA A 1 563 ? 42.510 35.174 11.311 1.00 23.22 563 ALA A O 1
ATOM 4390 N N . GLU A 1 564 ? 40.815 35.321 9.850 1.00 23.02 564 GLU A N 1
ATOM 4391 C CA . GLU A 1 564 ? 40.358 36.677 10.157 1.00 23.02 564 GLU A CA 1
ATOM 4392 C C . GLU A 1 564 ? 38.957 36.843 9.533 1.00 23.02 564 GLU A C 1
ATOM 4394 O O . GLU A 1 564 ? 38.651 36.221 8.522 1.00 23.02 564 GLU A O 1
ATOM 4399 N N . GLU A 1 565 ? 38.091 37.640 10.167 1.00 25.52 565 GLU A N 1
ATOM 4400 C CA . GLU A 1 565 ? 36.750 38.046 9.686 1.00 25.52 565 GLU A CA 1
ATOM 4401 C C . GLU A 1 565 ? 35.531 37.147 9.981 1.00 25.52 565 GLU A C 1
ATOM 4403 O O . GLU A 1 565 ? 34.603 37.001 9.188 1.00 25.52 565 GLU A O 1
ATOM 4408 N N . LYS A 1 566 ? 35.405 36.710 11.238 1.00 23.06 566 LYS A N 1
ATOM 4409 C CA . LYS A 1 566 ? 34.087 36.699 11.904 1.00 23.06 566 LYS A CA 1
ATOM 4410 C C . LYS A 1 566 ? 34.152 37.499 13.198 1.00 23.06 566 LYS A C 1
ATOM 4412 O O . LYS A 1 566 ? 34.364 36.934 14.263 1.00 23.06 566 LYS A O 1
ATOM 4417 N N . ARG A 1 567 ? 33.987 38.821 13.081 1.00 21.80 567 ARG A N 1
ATOM 4418 C CA . ARG A 1 567 ? 33.483 39.749 14.116 1.00 21.80 567 ARG A CA 1
ATOM 4419 C C . ARG A 1 567 ? 33.470 41.168 13.543 1.00 21.80 567 ARG A C 1
ATOM 4421 O O . ARG A 1 567 ? 34.503 41.825 13.529 1.00 21.80 567 ARG A O 1
ATOM 4428 N N . LYS A 1 568 ? 32.295 41.641 13.126 1.00 22.86 568 LYS A N 1
ATOM 4429 C CA . LYS A 1 568 ? 31.718 42.922 13.568 1.00 22.86 568 LYS A CA 1
ATOM 4430 C C . LYS A 1 568 ? 30.352 43.136 12.923 1.00 22.86 568 LYS A C 1
ATOM 4432 O O . LYS A 1 568 ? 30.209 43.251 11.714 1.00 22.86 568 LYS A O 1
ATOM 4437 N N . LEU A 1 569 ? 29.365 43.150 13.805 1.00 22.33 569 LEU A N 1
ATOM 4438 C CA . LEU A 1 569 ? 28.057 43.744 13.626 1.00 22.33 569 LEU A CA 1
ATOM 4439 C C . LEU A 1 569 ? 28.201 45.279 13.716 1.00 22.33 569 LEU A C 1
ATOM 4441 O O . LEU A 1 569 ? 29.028 45.748 14.496 1.00 22.33 569 LEU A O 1
ATOM 4445 N N . ALA A 1 570 ? 27.309 45.984 13.012 1.00 23.52 570 ALA A N 1
ATOM 4446 C CA . ALA A 1 570 ? 26.843 47.360 13.239 1.00 23.52 570 ALA A CA 1
ATOM 4447 C C . ALA A 1 570 ? 27.789 48.538 12.916 1.00 23.52 570 ALA A C 1
ATOM 4449 O O . ALA A 1 570 ? 28.809 48.729 13.563 1.00 23.52 570 ALA A O 1
ATOM 4450 N N . GLU A 1 571 ? 27.380 49.383 11.964 1.00 23.41 571 GLU A N 1
ATOM 4451 C CA . GLU A 1 571 ? 26.823 50.729 12.219 1.00 23.41 571 GLU A CA 1
ATOM 4452 C C . GLU A 1 571 ? 26.250 51.286 10.892 1.00 23.41 571 GLU A C 1
ATOM 4454 O O . GLU A 1 571 ? 26.887 51.177 9.852 1.00 23.41 571 GLU A O 1
ATOM 4459 N N . VAL A 1 572 ? 24.940 51.567 10.835 1.00 24.30 572 VAL A N 1
ATOM 4460 C CA . VAL A 1 572 ? 24.315 52.911 10.918 1.00 24.30 572 VAL A CA 1
ATOM 4461 C C . VAL A 1 572 ? 24.214 53.570 9.536 1.00 24.30 572 VAL A C 1
ATOM 4463 O O . VAL A 1 572 ? 25.219 53.872 8.917 1.00 24.30 572 VAL A O 1
ATOM 4466 N N . GLU A 1 573 ? 22.985 53.757 9.042 1.00 24.06 573 GLU A N 1
ATOM 4467 C CA . GLU A 1 573 ? 22.392 55.092 8.852 1.00 24.06 573 GLU A CA 1
ATOM 4468 C C . GLU A 1 573 ? 20.909 54.984 8.449 1.00 24.06 573 GLU A C 1
ATOM 4470 O O . GLU A 1 573 ? 20.530 54.431 7.419 1.00 24.06 573 GLU A O 1
ATOM 4475 N N . LEU A 1 574 ? 20.074 55.523 9.338 1.00 26.27 574 LEU A N 1
ATOM 4476 C CA . LEU A 1 574 ? 18.707 55.977 9.106 1.00 26.27 574 LEU A CA 1
ATOM 4477 C C . LEU A 1 574 ? 18.737 57.258 8.265 1.00 26.27 574 LEU A C 1
ATOM 4479 O O . LEU A 1 574 ? 19.503 58.161 8.590 1.00 26.27 574 LEU A O 1
ATOM 4483 N N . SER A 1 575 ? 17.833 57.403 7.297 1.00 23.70 575 SER A N 1
ATOM 4484 C CA . SER A 1 575 ? 17.151 58.681 7.017 1.00 23.70 575 SER A CA 1
ATOM 4485 C C . SER A 1 575 ? 16.073 58.525 5.938 1.00 23.70 575 SER A C 1
ATOM 4487 O O . SER A 1 575 ? 16.265 57.787 4.975 1.00 23.70 575 SER A O 1
ATOM 4489 N N . GLY A 1 576 ? 14.968 59.267 6.086 1.00 24.47 576 GLY A N 1
ATOM 4490 C CA . GLY A 1 576 ? 14.216 59.779 4.934 1.00 24.47 576 GLY A CA 1
ATOM 4491 C C . GLY A 1 576 ? 12.728 59.434 4.827 1.00 24.47 576 GLY A C 1
ATOM 4492 O O . GLY A 1 576 ? 12.358 58.661 3.957 1.00 24.47 576 GLY A O 1
ATOM 4493 N N . ASP A 1 577 ? 11.924 60.055 5.692 1.00 22.88 577 ASP A N 1
ATOM 4494 C CA . ASP A 1 577 ? 10.744 60.889 5.389 1.00 22.88 577 ASP A CA 1
ATOM 4495 C C . ASP A 1 577 ? 9.493 60.423 4.601 1.00 22.88 577 ASP A C 1
ATOM 4497 O O . ASP A 1 577 ? 9.534 59.936 3.477 1.00 22.88 577 ASP A O 1
ATOM 4501 N N . SER A 1 578 ? 8.376 60.815 5.241 1.00 28.06 578 SER A N 1
ATOM 4502 C CA . SER A 1 578 ? 7.150 61.474 4.749 1.00 28.06 578 SER A CA 1
ATOM 4503 C C . SER A 1 578 ? 6.065 60.689 3.995 1.00 28.06 578 SER A C 1
ATOM 4505 O O . SER A 1 578 ? 6.290 60.199 2.895 1.00 28.06 578 SER A O 1
ATOM 4507 N N . GLU A 1 579 ? 4.882 60.638 4.638 1.00 28.34 579 GLU A N 1
ATOM 4508 C CA . GLU A 1 579 ? 3.574 61.225 4.231 1.00 28.34 579 GLU A CA 1
ATOM 4509 C C . GLU A 1 579 ? 3.201 61.158 2.718 1.00 28.34 579 GLU A C 1
ATOM 4511 O O . GLU A 1 579 ? 4.018 61.451 1.858 1.00 28.34 579 GLU A O 1
ATOM 4516 N N . GLU A 1 580 ? 2.003 60.769 2.258 1.00 29.97 580 GLU A N 1
ATOM 4517 C CA . GLU A 1 580 ? 0.659 61.288 2.563 1.00 29.97 580 GLU A CA 1
ATOM 4518 C C . GLU A 1 580 ? -0.466 60.360 2.022 1.00 29.97 580 GLU A C 1
ATOM 4520 O O . GLU A 1 580 ? -0.248 59.379 1.310 1.00 29.97 580 GLU A O 1
ATOM 4525 N N . GLU A 1 581 ? -1.681 60.726 2.423 1.00 26.00 581 GLU A N 1
ATOM 4526 C CA . GLU A 1 581 ? -3.005 60.123 2.288 1.00 26.00 581 GLU A CA 1
ATOM 4527 C C . GLU A 1 581 ? -3.619 60.194 0.873 1.00 26.00 581 GLU A C 1
ATOM 4529 O O . GLU A 1 581 ? -3.322 61.097 0.102 1.00 26.00 581 GLU A O 1
ATOM 4534 N N . GLU A 1 582 ? -4.620 59.348 0.593 1.00 25.23 582 GLU A N 1
ATOM 4535 C CA . GLU A 1 582 ? -5.894 59.863 0.065 1.00 25.23 582 GLU A CA 1
ATOM 4536 C C . GLU A 1 582 ? -7.067 58.921 0.385 1.00 25.23 582 GLU A C 1
ATOM 4538 O O . GLU A 1 582 ? -7.063 57.716 0.122 1.00 25.23 582 GLU A O 1
ATOM 4543 N N . THR A 1 583 ? -8.093 59.515 0.987 1.00 23.05 583 THR A N 1
ATOM 4544 C CA . THR A 1 583 ? -9.408 58.953 1.284 1.00 23.05 583 THR A CA 1
ATOM 4545 C C . THR A 1 583 ? -10.404 59.472 0.251 1.00 23.05 583 THR A C 1
ATOM 4547 O O . THR A 1 583 ? -10.436 60.672 0.020 1.00 23.05 583 THR A O 1
ATOM 4550 N N . VAL A 1 584 ? -11.298 58.630 -0.288 1.00 24.53 584 VAL A N 1
ATOM 4551 C CA . VAL A 1 584 ? -12.653 59.065 -0.691 1.00 24.53 584 VAL A CA 1
ATOM 4552 C C . VAL A 1 584 ? -13.660 57.933 -0.462 1.00 24.53 584 VAL A C 1
ATOM 4554 O O . VAL A 1 584 ? -13.547 56.828 -0.988 1.00 24.53 584 VAL A O 1
ATOM 4557 N N . GLN A 1 585 ? -14.661 58.260 0.352 1.00 22.83 585 GLN A N 1
ATOM 4558 C CA . GLN A 1 585 ? -15.885 57.523 0.651 1.00 22.83 585 GLN A CA 1
ATOM 4559 C C . GLN A 1 585 ? -16.926 57.692 -0.476 1.00 22.83 585 GLN A C 1
ATOM 4561 O O . GLN A 1 585 ? -17.007 58.764 -1.065 1.00 22.83 585 GLN A O 1
ATOM 4566 N N . LEU A 1 586 ? -17.825 56.721 -0.681 1.00 24.06 586 LEU A N 1
ATOM 4567 C CA . LEU A 1 586 ? -19.242 56.818 -0.270 1.00 24.06 586 LEU A CA 1
ATOM 4568 C C . LEU A 1 586 ? -20.113 55.696 -0.856 1.00 24.06 586 LEU A C 1
ATOM 4570 O O . LEU A 1 586 ? -19.790 55.029 -1.831 1.00 24.06 586 LEU A O 1
ATOM 4574 N N . GLN A 1 587 ? -21.208 55.484 -0.137 1.00 23.08 587 GLN A N 1
ATOM 4575 C CA . GLN A 1 587 ? -22.015 54.283 -0.001 1.00 23.08 587 GLN A CA 1
ATOM 4576 C C . GLN A 1 587 ? -23.266 54.268 -0.897 1.00 23.08 587 GLN A C 1
ATOM 4578 O O . GLN A 1 587 ? -23.720 55.310 -1.362 1.00 23.08 587 GLN A O 1
ATOM 4583 N N . SER A 1 588 ? -23.928 53.100 -0.866 1.00 27.58 588 SER A N 1
ATOM 4584 C CA . SER A 1 588 ? -25.396 52.912 -0.805 1.00 27.58 588 SER A CA 1
ATOM 4585 C C . SER A 1 588 ? -26.167 53.096 -2.131 1.00 27.58 588 SER A C 1
ATOM 4587 O O . SER A 1 588 ? -25.727 53.811 -3.013 1.00 27.58 588 SER A O 1
ATOM 4589 N N . GLU A 1 589 ? -27.273 52.404 -2.421 1.00 24.80 589 GLU A N 1
ATOM 4590 C CA . GLU A 1 589 ? -28.382 51.988 -1.561 1.00 24.80 589 GLU A CA 1
ATOM 4591 C C . GLU A 1 589 ? -29.082 50.693 -2.021 1.00 24.80 589 GLU A C 1
ATOM 4593 O O . GLU A 1 589 ? -28.950 50.198 -3.137 1.00 24.80 589 GLU A O 1
ATOM 4598 N N . MET A 1 590 ? -29.859 50.192 -1.064 1.00 24.98 590 MET A N 1
ATOM 4599 C CA . MET A 1 590 ? -30.828 49.103 -1.060 1.00 24.98 590 MET A CA 1
ATOM 4600 C C . MET A 1 590 ? -31.993 49.285 -2.054 1.00 24.98 590 MET A C 1
ATOM 4602 O O . MET A 1 590 ? -32.298 50.398 -2.463 1.00 24.98 590 MET A O 1
ATOM 4606 N N . THR A 1 591 ? -32.763 48.214 -2.306 1.00 25.03 591 THR A N 1
ATOM 4607 C CA . THR A 1 591 ? -34.216 48.169 -1.988 1.00 25.03 591 THR A CA 1
ATOM 4608 C C . THR A 1 591 ? -34.857 46.787 -2.238 1.00 25.03 591 THR A C 1
ATOM 4610 O O . THR A 1 591 ? -34.898 46.270 -3.346 1.00 25.03 591 THR A O 1
ATOM 4613 N N . SER A 1 592 ? -35.354 46.209 -1.135 1.00 24.86 592 SER A N 1
ATOM 4614 C CA . SER A 1 592 ? -36.660 45.545 -0.912 1.00 24.86 592 SER A CA 1
ATOM 4615 C C . SER A 1 592 ? -37.334 44.653 -1.983 1.00 24.86 592 SER A C 1
ATOM 4617 O O . SER A 1 592 ? -37.885 45.140 -2.960 1.00 24.86 592 SER A O 1
ATOM 4619 N N . GLY A 1 593 ? -37.508 43.366 -1.651 1.00 22.52 593 GLY A N 1
ATOM 4620 C CA . GLY A 1 593 ? -38.728 42.861 -0.989 1.00 22.52 593 GLY A CA 1
ATOM 4621 C C . GLY A 1 593 ? -40.051 42.680 -1.770 1.00 22.52 593 GLY A C 1
ATOM 4622 O O . GLY A 1 593 ? -40.720 43.648 -2.110 1.00 22.52 593 GLY A O 1
ATOM 4623 N N . THR A 1 594 ? -40.550 41.431 -1.711 1.00 24.30 594 THR A N 1
ATOM 4624 C CA . THR A 1 594 ? -41.970 40.987 -1.584 1.00 24.30 594 THR A CA 1
ATOM 4625 C C . THR A 1 594 ? -42.785 40.662 -2.855 1.00 24.30 594 THR A C 1
ATOM 4627 O O . THR A 1 594 ? -43.150 41.550 -3.610 1.00 24.30 594 THR A O 1
ATOM 4630 N N . THR A 1 595 ? -43.203 39.392 -3.018 1.00 24.34 595 THR A N 1
ATOM 4631 C CA . THR A 1 595 ? -44.607 38.875 -2.949 1.00 24.34 595 THR A CA 1
ATOM 4632 C C . THR A 1 595 ? -44.842 37.586 -3.765 1.00 24.34 595 THR A C 1
ATOM 4634 O O . THR A 1 595 ? -44.318 37.392 -4.856 1.00 24.34 595 THR A O 1
ATOM 4637 N N . TRP A 1 596 ? -45.671 36.697 -3.202 1.00 22.08 596 TRP A N 1
ATOM 4638 C CA . TRP A 1 596 ? -46.338 35.562 -3.854 1.00 22.08 596 TRP A CA 1
ATOM 4639 C C . TRP A 1 596 ? -47.435 36.019 -4.835 1.00 22.08 596 TRP A C 1
ATOM 4641 O O . TRP A 1 596 ? -48.227 36.874 -4.453 1.00 22.08 596 TRP A O 1
ATOM 4651 N N . ALA A 1 597 ? -47.587 35.347 -5.991 1.00 24.72 597 ALA A N 1
ATOM 4652 C CA . ALA A 1 597 ? -48.875 34.837 -6.508 1.00 24.72 597 ALA A CA 1
ATOM 4653 C C . ALA A 1 597 ? -48.760 34.133 -7.884 1.00 24.72 597 ALA A C 1
ATOM 4655 O O . ALA A 1 597 ? -48.279 34.694 -8.859 1.00 24.72 597 ALA A O 1
ATOM 4656 N N . ASN A 1 598 ? -49.283 32.903 -7.919 1.00 26.41 598 ASN A N 1
ATOM 4657 C CA . ASN A 1 598 ? -50.014 32.199 -8.984 1.00 26.41 598 ASN A CA 1
ATOM 4658 C C . ASN A 1 598 ? -49.995 32.718 -10.439 1.00 26.41 598 ASN A C 1
ATOM 4660 O O . ASN A 1 598 ? -50.579 33.752 -10.744 1.00 26.41 598 ASN A O 1
ATOM 4664 N N . HIS A 1 599 ? -49.664 31.804 -11.360 1.00 25.61 599 HIS A N 1
ATOM 4665 C CA . HIS A 1 599 ? -50.567 31.487 -12.471 1.00 25.61 599 HIS A CA 1
ATOM 4666 C C . HIS A 1 599 ? -50.643 29.968 -12.697 1.00 25.61 599 HIS A C 1
ATOM 4668 O O . HIS A 1 599 ? -49.644 29.255 -12.719 1.00 25.61 599 HIS A O 1
ATOM 4674 N N . LYS A 1 600 ? -51.882 29.489 -12.817 1.00 23.17 600 LYS A N 1
ATOM 4675 C CA . LYS A 1 600 ? -52.334 28.108 -13.019 1.00 23.17 600 LYS A CA 1
ATOM 4676 C C . LYS A 1 600 ? -53.224 28.108 -14.273 1.00 23.17 600 LYS A C 1
ATOM 4678 O O . LYS A 1 600 ? -53.826 29.139 -14.560 1.00 23.17 600 LYS A O 1
ATOM 4683 N N . LEU A 1 601 ? -53.390 26.921 -14.875 1.00 26.61 601 LEU 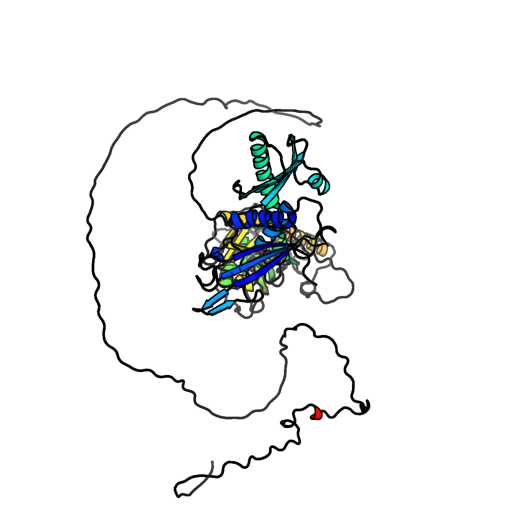A N 1
ATOM 4684 C CA . LEU A 1 601 ? -54.279 26.508 -15.988 1.00 26.61 601 LEU A CA 1
ATOM 4685 C C . LEU A 1 601 ? -53.681 26.626 -17.411 1.00 26.61 601 LEU A C 1
ATOM 4687 O O . LEU A 1 601 ? -53.103 27.645 -17.743 1.00 26.61 601 LEU A O 1
ATOM 4691 N N . GLN A 1 602 ? -53.795 25.621 -18.296 1.00 24.39 602 GLN A N 1
ATOM 4692 C CA . GLN A 1 602 ? -54.860 24.610 -18.445 1.00 24.39 602 GLN A CA 1
ATOM 4693 C C . GLN A 1 602 ? -54.383 23.162 -18.695 1.00 24.39 602 GLN A C 1
ATOM 4695 O O . GLN A 1 602 ? -53.257 22.896 -19.094 1.00 24.39 602 GLN A O 1
ATOM 4700 N N . ARG A 1 603 ? -55.323 22.250 -18.411 1.00 21.91 603 ARG A N 1
ATOM 4701 C CA . ARG A 1 603 ? -55.322 20.785 -18.530 1.00 21.91 603 ARG A CA 1
ATOM 4702 C C . ARG A 1 603 ? -55.720 20.304 -19.931 1.00 21.91 603 ARG A C 1
ATOM 4704 O O . ARG A 1 603 ? -56.499 20.974 -20.598 1.00 21.91 603 ARG A O 1
ATOM 4711 N N . GLY A 1 604 ? -55.361 19.050 -20.204 1.00 22.67 604 GLY A N 1
ATOM 4712 C CA . GLY A 1 604 ? -56.049 18.089 -21.079 1.00 22.67 604 GLY A CA 1
ATOM 4713 C C . GLY A 1 604 ? -55.015 17.157 -21.718 1.00 22.67 604 GLY A C 1
ATOM 4714 O O . GLY A 1 604 ? -54.037 17.657 -22.248 1.00 22.67 604 GLY A O 1
ATOM 4715 N N . SER A 1 605 ? -55.088 15.831 -21.697 1.00 23.38 605 SER A N 1
ATOM 4716 C CA . SER A 1 605 ? -56.061 14.871 -21.177 1.00 23.38 605 SER A CA 1
ATOM 4717 C C . SER A 1 605 ? -55.445 13.474 -21.363 1.00 23.38 605 SER A C 1
ATOM 4719 O O . SER A 1 605 ? -54.747 13.240 -22.344 1.00 23.38 605 SER A O 1
ATOM 4721 N N . ASP A 1 606 ? -55.776 12.592 -20.432 1.00 24.69 606 ASP A N 1
ATOM 4722 C CA . ASP A 1 606 ? -55.945 11.148 -20.586 1.00 24.69 606 ASP A CA 1
ATOM 4723 C C . ASP A 1 606 ? -54.739 10.197 -20.697 1.00 24.69 606 ASP A C 1
ATOM 4725 O O . ASP A 1 606 ? -53.828 10.284 -21.516 1.00 24.69 606 ASP A O 1
ATOM 4729 N N . GLU A 1 607 ? -54.840 9.236 -19.783 1.00 24.41 607 GLU A N 1
ATOM 4730 C CA . GLU A 1 607 ? -54.171 7.959 -19.642 1.00 24.41 607 GLU A CA 1
ATOM 4731 C C . GLU A 1 607 ? -54.197 7.132 -20.941 1.00 24.41 607 GLU A C 1
ATOM 4733 O O . GLU A 1 607 ? -55.094 7.267 -21.768 1.00 24.41 607 GLU A O 1
ATOM 4738 N N . VAL A 1 608 ? -53.263 6.189 -21.074 1.00 25.66 608 VAL A N 1
ATOM 4739 C CA . VAL A 1 608 ? -53.543 4.741 -21.144 1.00 25.66 608 VAL A CA 1
ATOM 4740 C C . VAL A 1 608 ? -52.326 4.002 -21.716 1.00 25.66 608 VAL A C 1
ATOM 4742 O O . VAL A 1 608 ? -51.691 4.377 -22.693 1.00 25.66 608 VAL A O 1
ATOM 4745 N N . SER A 1 609 ? -52.047 2.911 -21.016 1.00 24.27 609 SER A N 1
ATOM 4746 C CA . SER A 1 609 ? -51.199 1.757 -21.284 1.00 24.27 609 SER A CA 1
ATOM 4747 C C . SER A 1 609 ? -50.985 1.278 -22.730 1.00 24.27 609 SER A C 1
ATOM 4749 O O . SER A 1 609 ? -51.824 1.454 -23.604 1.00 24.27 609 SER A O 1
ATOM 4751 N N . CYS A 1 610 ? -49.988 0.394 -22.802 1.00 23.45 610 CYS A N 1
ATOM 4752 C CA . CYS A 1 610 ? -49.867 -0.800 -23.643 1.00 23.45 610 CYS A CA 1
ATOM 4753 C C . CYS A 1 610 ? -48.864 -0.729 -24.794 1.00 23.45 610 CYS A C 1
ATOM 4755 O O . CYS A 1 610 ? -48.874 0.136 -25.661 1.00 23.45 610 CYS A O 1
ATOM 4757 N N . TRP A 1 611 ? -48.002 -1.742 -24.750 1.00 25.88 611 TRP A N 1
ATOM 4758 C CA . TRP A 1 611 ? -47.080 -2.184 -25.778 1.00 25.88 611 TRP A CA 1
ATOM 4759 C C . TRP A 1 611 ? -47.777 -2.376 -27.129 1.00 25.88 611 TRP A C 1
ATOM 4761 O O . TRP A 1 611 ? -48.951 -2.752 -27.158 1.00 25.88 611 TRP A O 1
ATOM 4771 N N . PRO A 1 612 ? -47.005 -2.380 -28.223 1.00 27.06 612 PRO A N 1
ATOM 4772 C CA . PRO A 1 612 ? -47.309 -3.226 -29.355 1.00 27.06 612 PRO A CA 1
ATOM 4773 C C . PRO A 1 612 ? -46.270 -4.345 -29.484 1.00 27.06 612 PRO A C 1
ATOM 4775 O O . PRO A 1 612 ? -45.068 -4.121 -29.614 1.00 27.06 612 PRO A O 1
ATOM 4778 N N . ALA A 1 613 ? -46.781 -5.572 -29.480 1.00 27.66 613 ALA A N 1
ATOM 4779 C CA . ALA A 1 613 ? -46.178 -6.699 -30.171 1.00 27.66 613 ALA A CA 1
ATOM 4780 C C . ALA A 1 613 ? -46.795 -6.823 -31.578 1.00 27.66 613 ALA A C 1
ATOM 4782 O O . ALA A 1 613 ? -47.896 -6.323 -31.812 1.00 27.66 613 ALA A O 1
ATOM 4783 N N . SER A 1 614 ? -46.106 -7.584 -32.438 1.00 26.33 614 SER A N 1
ATOM 4784 C CA . SER A 1 614 ? -46.456 -8.125 -33.774 1.00 26.33 614 SER A CA 1
ATOM 4785 C C . SER A 1 614 ? -45.491 -7.597 -34.846 1.00 26.33 614 SER A C 1
ATOM 4787 O O . SER A 1 614 ? -45.128 -6.431 -34.820 1.00 26.33 614 SER A O 1
ATOM 4789 N N . VAL A 1 615 ? -44.929 -8.396 -35.760 1.00 28.23 615 VAL A N 1
ATOM 4790 C CA . VAL A 1 615 ? -45.441 -9.539 -36.552 1.00 28.23 615 VAL A CA 1
ATOM 4791 C C . VAL A 1 615 ? -44.213 -10.418 -36.923 1.00 28.23 615 VAL A C 1
ATOM 4793 O O . VAL A 1 615 ? -43.194 -9.867 -37.317 1.00 28.23 615 VAL A O 1
ATOM 4796 N N . ALA A 1 616 ? -44.099 -11.697 -36.535 1.00 27.08 616 ALA A N 1
ATOM 4797 C CA . ALA A 1 616 ? -44.532 -12.956 -37.187 1.00 27.08 616 ALA A CA 1
ATOM 4798 C C . ALA A 1 616 ? -43.924 -13.283 -38.580 1.00 27.08 616 ALA A C 1
ATOM 4800 O O . ALA A 1 616 ? -44.117 -12.520 -39.519 1.00 27.08 616 ALA A O 1
ATOM 4801 N N . GLY A 1 617 ? -43.306 -14.477 -38.732 1.00 26.25 617 GLY A N 1
ATOM 4802 C CA . GLY A 1 617 ? -43.126 -15.123 -40.052 1.00 26.25 617 GLY A CA 1
ATOM 4803 C C . GLY A 1 617 ? -41.995 -16.155 -40.283 1.00 26.25 617 GLY A C 1
ATOM 4804 O O . GLY A 1 617 ? -41.079 -15.848 -41.025 1.00 26.25 617 GLY A O 1
ATOM 4805 N N . LEU A 1 618 ? -42.139 -17.374 -39.728 1.00 26.56 618 LEU A N 1
ATOM 4806 C CA . LEU A 1 618 ? -41.923 -18.724 -40.331 1.00 26.56 618 LEU A CA 1
ATOM 4807 C C . LEU A 1 618 ? -40.538 -19.259 -40.826 1.00 26.56 618 LEU A C 1
ATOM 4809 O O . LEU A 1 618 ? -40.038 -18.898 -41.882 1.00 26.56 618 LEU A O 1
ATOM 4813 N N . ASP A 1 619 ? -40.085 -20.283 -40.075 1.00 25.38 619 ASP A N 1
ATOM 4814 C CA . ASP A 1 619 ? -39.728 -21.684 -40.427 1.00 25.38 619 ASP A CA 1
ATOM 4815 C C . ASP A 1 619 ? -38.404 -22.169 -41.092 1.00 25.38 619 ASP A C 1
ATOM 4817 O O . ASP A 1 619 ? -38.064 -21.845 -42.223 1.00 25.38 619 ASP A O 1
ATOM 4821 N N . ALA A 1 620 ? -37.819 -23.165 -40.381 1.00 26.77 620 ALA A N 1
ATOM 4822 C CA . ALA A 1 620 ? -37.201 -24.439 -40.833 1.00 26.77 620 ALA A CA 1
ATOM 4823 C C . ALA A 1 620 ? -35.655 -24.662 -40.824 1.00 26.77 620 ALA A C 1
ATOM 4825 O O . ALA A 1 620 ? -34.984 -24.652 -41.845 1.00 26.77 620 ALA A O 1
ATOM 4826 N N . VAL A 1 621 ? -35.143 -24.944 -39.613 1.00 27.00 621 VAL A N 1
ATOM 4827 C CA . VAL A 1 621 ? -34.298 -26.061 -39.078 1.00 27.00 621 VAL A CA 1
ATOM 4828 C C . VAL A 1 621 ? -33.377 -26.957 -39.973 1.00 27.00 621 VAL A C 1
ATOM 4830 O O . VAL A 1 621 ? -33.808 -27.519 -40.973 1.00 27.00 621 VAL A O 1
ATOM 4833 N N . ILE A 1 622 ? -32.208 -27.290 -39.367 1.00 28.11 622 ILE A N 1
ATOM 4834 C CA . ILE A 1 622 ? -31.394 -28.554 -39.322 1.00 28.11 622 ILE A CA 1
ATOM 4835 C C . ILE A 1 622 ? -30.045 -28.464 -40.073 1.00 28.11 622 ILE A C 1
ATOM 4837 O O . ILE A 1 622 ? -30.037 -28.159 -41.252 1.00 28.11 622 ILE A O 1
ATOM 4841 N N . ALA A 1 623 ? -28.861 -28.837 -39.562 1.00 26.06 623 ALA A N 1
ATOM 4842 C CA . ALA A 1 623 ? -28.253 -29.077 -38.241 1.00 26.06 623 ALA A CA 1
ATOM 4843 C C . ALA A 1 623 ? -26.791 -29.521 -38.498 1.00 26.06 623 ALA A C 1
ATOM 4845 O O . ALA A 1 623 ? -26.589 -30.338 -39.387 1.00 26.06 623 ALA A O 1
ATOM 4846 N N . THR A 1 624 ? -25.817 -29.089 -37.682 1.00 24.55 624 THR A N 1
ATOM 4847 C CA . THR A 1 624 ? -24.813 -29.973 -37.038 1.00 24.55 624 THR A CA 1
ATOM 4848 C C . THR A 1 624 ? -24.043 -29.220 -35.939 1.00 24.55 624 THR A C 1
ATOM 4850 O O . THR A 1 624 ? -23.616 -28.088 -36.108 1.00 24.55 624 THR A O 1
ATOM 4853 N N . THR A 1 625 ? -23.969 -29.892 -34.794 1.00 28.14 625 THR A N 1
ATOM 4854 C CA . THR A 1 625 ? -23.515 -29.593 -33.415 1.00 28.14 625 THR A CA 1
ATOM 4855 C C . THR A 1 625 ? -21.977 -29.685 -33.209 1.00 28.14 625 THR A C 1
ATOM 4857 O O . THR A 1 625 ? -21.313 -29.978 -34.200 1.00 28.14 625 THR A O 1
ATOM 4860 N N . PRO A 1 626 ? -21.379 -29.727 -31.978 1.00 32.97 626 PRO A N 1
ATOM 4861 C CA . PRO A 1 626 ? -21.707 -29.180 -30.626 1.00 32.97 626 PRO A CA 1
ATOM 4862 C C . PRO A 1 626 ? -20.503 -28.600 -29.803 1.00 32.97 626 PRO A C 1
ATOM 4864 O O . PRO A 1 626 ? -19.367 -29.017 -29.986 1.00 32.97 626 PRO A O 1
ATOM 4867 N N . GLY A 1 627 ? -20.815 -27.839 -28.733 1.00 26.08 627 GLY A N 1
ATOM 4868 C CA . GLY A 1 627 ? -20.127 -27.843 -27.409 1.00 26.08 627 GLY A CA 1
ATOM 4869 C C . GLY A 1 627 ? -18.816 -27.038 -27.283 1.00 26.08 627 GLY A C 1
ATOM 4870 O O . GLY A 1 627 ? -18.043 -26.986 -28.220 1.00 26.08 627 GLY A O 1
ATOM 4871 N N . LEU A 1 628 ? -18.454 -26.385 -26.172 1.00 27.20 628 LEU A N 1
ATOM 4872 C CA . LEU A 1 628 ? -18.787 -26.532 -24.751 1.00 27.20 628 LEU A CA 1
ATOM 4873 C C . LEU A 1 628 ? -18.511 -25.190 -24.035 1.00 27.20 628 LEU A C 1
ATOM 4875 O O . LEU A 1 628 ? -17.406 -24.677 -24.159 1.00 27.20 628 LEU A O 1
ATOM 4879 N N . ASP A 1 629 ? -19.433 -24.730 -23.186 1.00 24.91 629 ASP A N 1
ATOM 4880 C CA . ASP A 1 629 ? -19.129 -23.816 -22.078 1.00 24.91 629 ASP A CA 1
ATOM 4881 C C . ASP A 1 629 ? -19.542 -24.472 -20.755 1.00 24.91 629 ASP A C 1
ATOM 4883 O O . ASP A 1 629 ? -20.676 -24.926 -20.570 1.00 24.91 629 ASP A O 1
ATOM 4887 N N . LEU A 1 630 ? -18.578 -24.548 -19.836 1.00 31.02 630 LEU A N 1
ATOM 4888 C CA . LEU A 1 630 ? -18.713 -25.031 -18.465 1.00 31.02 630 LEU A CA 1
ATOM 4889 C C . LEU A 1 630 ? -18.898 -23.832 -17.528 1.00 31.02 630 LEU A C 1
ATOM 4891 O O . LEU A 1 630 ? -17.981 -23.047 -17.302 1.00 31.02 630 LEU A O 1
ATOM 4895 N N . ILE A 1 631 ? -20.079 -23.738 -16.917 1.00 31.95 631 ILE A N 1
ATOM 4896 C CA . ILE A 1 631 ? -20.391 -22.798 -15.834 1.00 31.95 631 ILE A CA 1
ATOM 4897 C C . ILE A 1 631 ? -19.791 -23.309 -14.514 1.00 31.95 631 ILE A C 1
ATOM 4899 O O . ILE A 1 631 ? -20.117 -24.404 -14.043 1.00 31.95 631 ILE A O 1
ATOM 4903 N N . LYS A 1 632 ? -18.974 -22.469 -13.861 1.00 25.64 632 LYS A N 1
ATOM 4904 C CA . LYS A 1 632 ? -18.667 -22.559 -12.425 1.00 25.64 632 LYS A CA 1
ATOM 4905 C C . LYS A 1 632 ? -19.969 -22.413 -11.639 1.00 25.64 632 LYS A C 1
ATOM 4907 O O . LYS A 1 632 ? -20.604 -21.365 -11.691 1.00 25.64 632 LYS A O 1
ATOM 4912 N N . ASN A 1 633 ? -20.335 -23.432 -10.862 1.00 27.09 633 ASN A N 1
ATOM 4913 C CA . ASN A 1 633 ? -21.427 -23.328 -9.902 1.00 27.09 633 ASN A CA 1
ATOM 4914 C C . ASN A 1 633 ? -20.984 -23.670 -8.477 1.00 27.09 633 ASN A C 1
ATOM 4916 O O . ASN A 1 633 ? -20.312 -24.667 -8.208 1.00 27.09 633 ASN A O 1
ATOM 4920 N N . LYS A 1 634 ? -21.420 -22.781 -7.584 1.00 27.77 634 LYS A N 1
ATOM 4921 C CA . LYS A 1 634 ? -21.309 -22.766 -6.125 1.00 27.77 634 LYS A CA 1
ATOM 4922 C C . LYS A 1 634 ? -21.622 -24.129 -5.491 1.00 27.77 634 LYS A C 1
ATOM 4924 O O . LYS A 1 634 ? -22.594 -24.789 -5.855 1.00 27.77 634 LYS A O 1
ATOM 4929 N N . ARG A 1 635 ? -20.882 -24.496 -4.437 1.00 28.94 635 ARG A N 1
ATOM 4930 C CA . ARG A 1 635 ? -21.260 -25.581 -3.514 1.00 28.94 635 ARG A CA 1
ATOM 4931 C C . ARG A 1 635 ? -21.670 -25.034 -2.147 1.00 28.94 635 ARG A C 1
ATOM 4933 O O . ARG A 1 635 ? -20.857 -24.475 -1.421 1.00 28.94 635 ARG A O 1
ATOM 4940 N N . LYS A 1 636 ? -22.939 -25.279 -1.800 1.00 29.78 636 LYS A N 1
ATOM 4941 C CA . LYS A 1 636 ? -23.507 -25.250 -0.442 1.00 29.78 636 LYS A CA 1
ATOM 4942 C C . LYS A 1 636 ? -23.033 -26.469 0.379 1.00 29.78 636 LYS A C 1
ATOM 4944 O O . LYS A 1 636 ? -22.664 -27.504 -0.177 1.00 29.78 636 LYS A O 1
ATOM 4949 N N . ARG A 1 637 ? -23.058 -26.321 1.710 1.00 30.66 637 ARG A N 1
ATOM 4950 C CA . ARG A 1 637 ? -22.609 -27.273 2.751 1.00 30.66 637 ARG A CA 1
ATOM 4951 C C . ARG A 1 637 ? -23.321 -28.646 2.730 1.00 30.66 637 ARG A C 1
ATOM 4953 O O . ARG A 1 637 ? -24.470 -28.765 2.319 1.00 30.66 637 ARG A O 1
ATOM 4960 N N . LYS A 1 638 ? -22.610 -29.676 3.222 1.00 29.00 638 LYS A N 1
ATOM 4961 C CA . LYS A 1 638 ? -22.981 -31.112 3.265 1.00 29.00 638 LYS A CA 1
ATOM 4962 C C . LYS A 1 638 ? -24.043 -31.452 4.336 1.00 29.00 638 LYS A C 1
ATOM 4964 O O . LYS A 1 638 ? -23.846 -31.073 5.489 1.00 29.00 638 LYS A O 1
ATOM 4969 N N . PRO A 1 639 ? -25.051 -32.294 4.033 1.00 32.06 639 PRO A N 1
ATOM 4970 C CA . PRO A 1 639 ? -25.825 -33.028 5.036 1.00 32.06 639 PRO A CA 1
ATOM 4971 C C . PRO A 1 639 ? -25.267 -34.450 5.290 1.00 32.06 639 PRO A C 1
ATOM 4973 O O . PRO A 1 639 ? -24.559 -35.028 4.464 1.00 32.06 639 PRO A O 1
ATOM 4976 N N . ARG A 1 640 ? -25.577 -35.007 6.472 1.00 36.81 640 ARG A N 1
ATOM 4977 C CA . ARG A 1 640 ? -25.109 -36.307 7.006 1.00 36.81 640 ARG A CA 1
ATOM 4978 C C . ARG A 1 640 ? -25.464 -37.508 6.105 1.00 36.81 640 ARG A C 1
ATOM 4980 O O . ARG A 1 640 ? -26.581 -37.603 5.603 1.00 36.81 640 ARG A O 1
ATOM 4987 N N . LYS A 1 641 ? -24.532 -38.465 5.964 1.00 36.69 641 LYS A N 1
ATOM 4988 C CA . LYS A 1 641 ? -24.699 -39.713 5.189 1.00 36.69 641 LYS A CA 1
ATOM 4989 C C . LYS A 1 641 ? -25.757 -40.631 5.822 1.00 36.69 641 LYS A C 1
ATOM 4991 O O . LYS A 1 641 ? -25.582 -41.079 6.951 1.00 36.69 641 LYS A O 1
ATOM 4996 N N . ARG A 1 642 ? -26.796 -40.991 5.063 1.00 34.59 642 ARG A N 1
ATOM 4997 C CA . ARG A 1 642 ? -27.566 -42.230 5.276 1.00 34.59 642 ARG A CA 1
ATOM 4998 C C . ARG A 1 642 ? -27.023 -43.295 4.321 1.00 34.59 642 ARG A C 1
ATOM 5000 O O . ARG A 1 642 ? -26.776 -42.996 3.157 1.00 34.59 642 ARG A O 1
ATOM 5007 N N . TRP A 1 643 ? -26.811 -44.514 4.808 1.00 32.50 643 TRP A N 1
ATOM 5008 C CA . TRP A 1 643 ? -26.392 -45.639 3.968 1.00 32.50 643 TRP A CA 1
ATOM 5009 C C . TRP A 1 643 ? -27.588 -46.110 3.129 1.00 32.50 643 TRP A C 1
ATOM 5011 O O . TRP A 1 643 ? -28.640 -46.434 3.684 1.00 32.50 643 TRP A O 1
ATOM 5021 N N . ASN A 1 644 ? -27.450 -46.139 1.803 1.00 38.31 644 ASN A N 1
ATOM 5022 C CA . ASN A 1 644 ? -28.507 -46.619 0.912 1.00 38.31 644 ASN A CA 1
ATOM 5023 C C . ASN A 1 644 ? -28.671 -48.139 1.072 1.00 38.31 644 ASN A C 1
ATOM 5025 O O . ASN A 1 644 ? -27.754 -48.898 0.765 1.00 38.31 644 ASN A O 1
ATOM 5029 N N . ARG A 1 645 ? -29.841 -48.592 1.540 1.00 40.62 645 ARG A N 1
ATOM 5030 C CA . ARG A 1 645 ? -30.254 -49.999 1.429 1.00 40.62 645 ARG A CA 1
ATOM 5031 C C . ARG A 1 645 ? -30.707 -50.257 -0.008 1.00 40.62 645 ARG A C 1
ATOM 5033 O O . ARG A 1 645 ? -31.641 -49.610 -0.477 1.00 40.62 645 ARG A O 1
ATOM 5040 N N . LEU A 1 646 ? -30.057 -51.198 -0.689 1.00 61.00 646 LEU A N 1
ATOM 5041 C CA . LEU A 1 646 ? -30.524 -51.724 -1.973 1.00 61.00 646 LEU A CA 1
ATOM 5042 C C . LEU A 1 646 ? -31.812 -52.556 -1.758 1.00 61.00 646 LEU A C 1
ATOM 5044 O O . LEU A 1 646 ? -31.959 -53.176 -0.700 1.00 61.00 646 LEU A O 1
ATOM 5048 N N . PRO A 1 647 ? -32.766 -52.567 -2.710 1.00 52.62 647 PRO A N 1
ATOM 5049 C CA . PRO A 1 647 ? -33.972 -53.395 -2.623 1.00 52.62 647 PRO A CA 1
ATOM 5050 C C . PRO A 1 647 ? -33.638 -54.893 -2.548 1.00 52.62 647 PRO A C 1
ATOM 5052 O O . PRO A 1 647 ? -32.641 -55.329 -3.111 1.00 52.62 647 PRO A O 1
ATOM 5055 N N . LYS A 1 648 ? -34.506 -55.698 -1.916 1.00 53.16 648 LYS A N 1
ATOM 5056 C CA . LYS A 1 648 ? -34.289 -57.144 -1.680 1.00 53.16 648 LYS A CA 1
ATOM 5057 C C . LYS A 1 648 ? -34.059 -58.004 -2.940 1.00 53.16 648 LYS A C 1
ATOM 5059 O O . LYS A 1 648 ? -33.531 -59.095 -2.798 1.00 53.16 648 LYS A O 1
ATOM 5064 N N . ASN A 1 649 ? -34.398 -57.515 -4.135 1.00 55.31 649 ASN A N 1
ATOM 5065 C CA . ASN A 1 649 ? -34.280 -58.248 -5.403 1.00 55.31 649 ASN A CA 1
ATOM 5066 C C . ASN A 1 649 ? -33.364 -57.501 -6.393 1.00 55.31 649 ASN A C 1
ATOM 5068 O O . ASN A 1 649 ? -33.786 -57.154 -7.495 1.00 55.31 649 ASN A O 1
ATOM 5072 N N . TYR A 1 650 ? -32.148 -57.154 -5.969 1.00 59.16 650 TYR A N 1
ATOM 5073 C CA . TYR A 1 650 ? -31.128 -56.586 -6.852 1.00 59.16 650 TYR A CA 1
ATOM 5074 C C . TYR A 1 650 ? -30.232 -57.707 -7.386 1.00 59.16 650 TYR A C 1
ATOM 5076 O O . TYR A 1 650 ? -29.391 -58.218 -6.649 1.00 59.16 650 TYR A O 1
ATOM 5084 N N . ASP A 1 651 ? -30.410 -58.066 -8.658 1.00 62.09 651 ASP A N 1
ATOM 5085 C CA . ASP A 1 651 ? -29.503 -58.965 -9.373 1.00 62.09 651 ASP A CA 1
ATOM 5086 C C . ASP A 1 651 ? -28.454 -58.147 -10.147 1.00 62.09 651 ASP A C 1
ATOM 5088 O O . ASP A 1 651 ? -28.818 -57.375 -11.036 1.00 62.09 651 ASP A O 1
ATOM 5092 N N . PRO A 1 652 ? -27.146 -58.324 -9.883 1.00 64.19 652 PRO A N 1
ATOM 5093 C CA . PRO A 1 652 ? -26.081 -57.521 -10.494 1.00 64.19 652 PRO A CA 1
ATOM 5094 C C . PRO A 1 652 ? -25.833 -57.815 -11.985 1.00 64.19 652 PRO A C 1
ATOM 5096 O O . PRO A 1 652 ? -24.995 -57.162 -12.599 1.00 64.19 652 PRO A O 1
ATOM 5099 N N . LYS A 1 653 ? -26.531 -58.794 -12.578 1.00 64.88 653 LYS A N 1
ATOM 5100 C CA . LYS A 1 653 ? -26.389 -59.165 -13.998 1.00 64.88 653 LYS A CA 1
ATOM 5101 C C . LYS A 1 653 ? -27.270 -58.358 -14.953 1.00 64.88 653 LYS A C 1
ATOM 5103 O O . LYS A 1 653 ? -26.982 -58.342 -16.144 1.00 64.88 653 LYS A O 1
ATOM 5108 N N . TYR A 1 654 ? -28.321 -57.705 -14.461 1.00 60.47 654 TYR A N 1
ATOM 5109 C CA . TYR A 1 654 ? -29.252 -56.953 -15.301 1.00 60.47 654 TYR A CA 1
ATOM 5110 C C . TYR A 1 654 ? -29.120 -55.457 -15.028 1.00 60.47 654 TYR A C 1
ATOM 5112 O O . TYR A 1 654 ? -29.320 -54.998 -13.905 1.00 60.47 654 TYR A O 1
ATOM 5120 N N . VAL A 1 655 ? -28.800 -54.686 -16.069 1.00 59.22 655 VAL A N 1
ATOM 5121 C CA . VAL A 1 655 ? -28.825 -53.222 -15.999 1.00 59.22 655 VAL A CA 1
ATOM 5122 C C . VAL A 1 655 ? -30.293 -52.786 -15.882 1.00 59.22 655 VAL A C 1
ATOM 5124 O O . VAL A 1 655 ? -31.099 -53.188 -16.722 1.00 59.22 655 VAL A O 1
ATOM 5127 N N . PRO A 1 656 ? -30.686 -52.018 -14.849 1.00 59.41 656 PRO A N 1
ATOM 5128 C CA . PRO A 1 656 ? -32.070 -51.590 -14.689 1.00 59.41 656 PRO A CA 1
ATOM 5129 C C . PRO A 1 656 ? -32.533 -50.730 -15.868 1.00 59.41 656 PRO A C 1
ATOM 5131 O O . PRO A 1 656 ? -31.815 -49.836 -16.308 1.00 59.41 656 PRO A O 1
ATOM 5134 N N . ASP A 1 657 ? -33.753 -50.990 -16.331 1.00 60.75 657 ASP A N 1
ATOM 5135 C CA . ASP A 1 657 ? -34.381 -50.336 -17.481 1.00 60.75 657 ASP A CA 1
ATOM 5136 C C . ASP A 1 657 ? -34.385 -48.790 -17.343 1.00 60.75 657 ASP A C 1
ATOM 5138 O O . ASP A 1 657 ? -34.936 -48.270 -16.357 1.00 60.75 657 ASP A O 1
ATOM 5142 N N . PRO A 1 658 ? -33.779 -48.034 -18.282 1.00 64.75 658 PRO A N 1
ATOM 5143 C CA . PRO A 1 658 ? -33.591 -46.585 -18.157 1.00 64.75 658 PRO A CA 1
ATOM 5144 C C . PRO A 1 658 ? -34.903 -45.784 -18.089 1.00 64.75 658 PRO A C 1
ATOM 5146 O O . PRO A 1 658 ? -34.936 -44.710 -17.485 1.00 64.75 658 PRO A O 1
ATOM 5149 N N . GLU A 1 659 ? -36.020 -46.309 -18.609 1.00 65.56 659 GLU A N 1
ATOM 5150 C CA . GLU A 1 659 ? -37.324 -45.623 -18.566 1.00 65.56 659 GLU A CA 1
ATOM 5151 C C . GLU A 1 659 ? -37.981 -45.599 -17.174 1.00 65.56 659 GLU A C 1
ATOM 5153 O O . GLU A 1 659 ? -38.973 -44.892 -16.940 1.00 65.56 659 GLU A O 1
ATOM 5158 N N . ARG A 1 660 ? -37.446 -46.355 -16.207 1.00 64.38 660 ARG A N 1
ATOM 5159 C CA . ARG A 1 660 ? -38.043 -46.479 -14.870 1.00 64.38 660 ARG A CA 1
ATOM 5160 C C . ARG A 1 660 ? -37.962 -45.186 -14.057 1.00 64.38 660 ARG A C 1
ATOM 5162 O O . ARG A 1 660 ? -38.851 -44.937 -13.236 1.00 64.38 660 ARG A O 1
ATOM 5169 N N . TRP A 1 661 ? -36.926 -44.380 -14.281 1.00 57.97 661 TRP A N 1
ATOM 5170 C CA . TRP A 1 661 ? -36.674 -43.127 -13.556 1.00 57.97 661 TRP A CA 1
ATOM 5171 C C . TRP A 1 661 ? -37.213 -41.886 -14.271 1.00 57.97 661 TRP A C 1
ATOM 5173 O O . TRP A 1 661 ? -37.204 -40.799 -13.699 1.00 57.97 661 TRP A O 1
ATOM 5183 N N . ILE A 1 662 ? -37.757 -42.058 -15.477 1.00 65.56 662 ILE A N 1
ATOM 5184 C CA . ILE A 1 662 ? -38.376 -40.985 -16.249 1.00 65.56 662 ILE A CA 1
ATOM 5185 C C . ILE A 1 662 ? -39.808 -40.737 -15.723 1.00 65.56 662 ILE A C 1
ATOM 5187 O O . ILE A 1 662 ? -40.564 -41.704 -15.490 1.00 65.56 662 ILE A O 1
ATOM 5191 N N . PRO A 1 663 ? -40.219 -39.466 -15.527 1.00 69.94 663 PRO A N 1
ATOM 5192 C CA . PRO A 1 663 ? -41.600 -39.101 -15.231 1.00 69.94 663 PRO A CA 1
ATOM 5193 C C . PRO A 1 663 ? -42.574 -39.775 -16.202 1.00 69.94 663 PRO A C 1
ATOM 5195 O O . PRO A 1 663 ? -42.368 -39.794 -17.409 1.00 69.94 663 PRO A O 1
ATOM 5198 N N . LYS A 1 664 ? -43.684 -40.327 -15.695 1.00 66.31 664 LYS A N 1
ATOM 5199 C CA . LYS A 1 664 ? -44.599 -41.193 -16.472 1.00 66.31 664 LYS A CA 1
ATOM 5200 C C . LYS A 1 664 ? -45.098 -40.586 -17.795 1.00 66.31 664 LYS A C 1
ATOM 5202 O O . LYS A 1 664 ? -45.480 -41.338 -18.681 1.00 66.31 664 LYS A O 1
ATOM 5207 N N . ARG A 1 665 ? -45.124 -39.255 -17.906 1.00 67.50 665 ARG A N 1
ATOM 5208 C CA . ARG A 1 665 ? -45.578 -38.501 -19.086 1.00 67.50 665 ARG A CA 1
ATOM 5209 C C . ARG A 1 665 ? -44.550 -38.464 -20.223 1.00 67.50 665 ARG A C 1
ATOM 5211 O O . ARG A 1 665 ? -44.940 -38.229 -21.357 1.00 67.50 665 ARG A O 1
ATOM 5218 N N . GLU A 1 666 ? -43.281 -38.696 -19.902 1.00 69.75 666 GLU A N 1
ATOM 5219 C CA . GLU A 1 666 ? -42.122 -38.616 -20.803 1.00 69.75 666 GLU A CA 1
ATOM 5220 C C . GLU A 1 666 ? -41.629 -40.003 -21.249 1.00 69.75 666 GLU A C 1
ATOM 5222 O O . GLU A 1 666 ? -40.636 -40.119 -21.955 1.00 69.75 666 GLU A O 1
ATOM 5227 N N . ARG A 1 667 ? -42.319 -41.075 -20.842 1.00 80.56 667 ARG A N 1
ATOM 5228 C CA . ARG A 1 667 ? -41.997 -42.447 -21.259 1.00 80.56 667 ARG A CA 1
ATOM 5229 C C . ARG A 1 667 ? -42.481 -42.699 -22.680 1.00 80.56 667 ARG A C 1
ATOM 5231 O O . ARG A 1 667 ? -43.586 -42.262 -23.020 1.00 80.56 667 ARG A O 1
ATOM 5238 N N . ALA A 1 668 ? -41.741 -43.491 -23.458 1.00 72.12 668 ALA A N 1
ATOM 5239 C CA . ALA A 1 668 ? -42.070 -43.756 -24.861 1.00 72.12 668 ALA A CA 1
ATOM 5240 C C . ALA A 1 668 ? -43.474 -44.373 -25.056 1.00 72.12 668 ALA A C 1
ATOM 5242 O O . ALA A 1 668 ? -44.114 -44.169 -26.085 1.00 72.12 668 ALA A O 1
ATOM 5243 N N . GLY A 1 669 ? -44.002 -45.078 -24.047 1.00 65.12 669 GLY A N 1
ATOM 5244 C CA . GLY A 1 669 ? -45.343 -45.676 -24.070 1.00 65.12 669 GLY A CA 1
ATOM 5245 C C . GLY A 1 669 ? -46.505 -44.783 -23.599 1.00 65.12 669 GLY A C 1
ATOM 5246 O O . GLY A 1 669 ? -47.640 -45.265 -23.517 1.00 65.12 669 GLY A O 1
ATOM 5247 N N . TYR A 1 670 ? -46.280 -43.516 -23.223 1.00 70.06 670 TYR A N 1
ATOM 5248 C CA . TYR A 1 670 ? -47.334 -42.691 -22.618 1.00 70.06 670 TYR A CA 1
ATOM 5249 C C . TYR A 1 670 ? -48.355 -42.171 -23.645 1.00 70.06 670 TYR A C 1
ATOM 5251 O O . TYR A 1 670 ? -48.071 -41.289 -24.451 1.00 70.06 670 TYR A O 1
ATOM 5259 N N . LYS A 1 671 ? -49.604 -42.650 -23.561 1.00 65.44 671 LYS A N 1
ATOM 5260 C CA . LYS A 1 671 ? -50.752 -42.079 -24.287 1.00 65.44 671 LYS A CA 1
ATOM 5261 C C . LYS A 1 671 ? -51.556 -41.134 -23.388 1.00 65.44 671 LYS A C 1
ATOM 5263 O O . LYS A 1 671 ? -52.108 -41.546 -22.366 1.00 65.44 671 LYS A O 1
ATOM 5268 N N . LYS A 1 672 ? -51.657 -39.863 -23.793 1.00 65.44 672 LYS A N 1
ATOM 5269 C CA . LYS A 1 672 ? -52.439 -38.818 -23.108 1.00 65.44 672 LYS A CA 1
ATOM 5270 C C . LYS A 1 672 ? -53.942 -39.110 -23.251 1.00 65.44 672 LYS A C 1
ATOM 5272 O O . LYS A 1 672 ? -54.442 -39.312 -24.356 1.00 65.44 672 LYS A O 1
ATOM 5277 N N . ARG A 1 673 ? -54.674 -39.157 -22.135 1.00 59.34 673 ARG A N 1
ATOM 5278 C CA . ARG A 1 673 ? -56.127 -39.407 -22.115 1.00 59.34 673 ARG A CA 1
ATOM 5279 C C . ARG A 1 673 ? -56.853 -38.156 -22.638 1.00 59.34 673 ARG A C 1
ATOM 5281 O O . ARG A 1 673 ? -56.646 -37.078 -22.096 1.00 59.34 673 ARG A O 1
ATOM 5288 N N . LYS A 1 674 ? -57.659 -38.280 -23.702 1.00 49.50 674 LYS A N 1
ATOM 5289 C CA . LYS A 1 674 ? -58.480 -37.178 -24.247 1.00 49.50 674 LYS A CA 1
ATOM 5290 C C . LYS A 1 674 ? -59.588 -36.819 -23.249 1.00 49.50 674 LYS A C 1
ATOM 5292 O O . LYS A 1 674 ? -60.432 -37.666 -22.951 1.00 49.50 674 LYS A O 1
ATOM 5297 N N . ASP A 1 675 ? -59.588 -35.579 -22.763 1.00 48.38 675 ASP A N 1
ATOM 5298 C CA . ASP A 1 675 ? -60.619 -35.064 -21.864 1.00 48.38 675 ASP A CA 1
ATOM 5299 C C . ASP A 1 675 ? -61.936 -34.832 -22.609 1.00 48.38 675 ASP A C 1
ATOM 5301 O O . ASP A 1 675 ? -62.028 -34.126 -23.612 1.00 48.38 675 ASP A O 1
ATOM 5305 N N . ARG A 1 676 ? -62.983 -35.479 -22.099 1.00 47.66 676 ARG A N 1
ATOM 5306 C CA . ARG A 1 676 ? -64.347 -35.466 -22.624 1.00 47.66 676 ARG A CA 1
ATOM 5307 C C . ARG A 1 676 ? -65.163 -34.466 -21.803 1.00 47.66 676 ARG A C 1
ATOM 5309 O O . ARG A 1 676 ? -65.974 -34.881 -20.983 1.00 47.66 676 ARG A O 1
ATOM 5316 N N . LYS A 1 677 ? -64.913 -33.161 -21.961 1.00 46.97 677 LYS A N 1
ATOM 5317 C CA . LYS A 1 677 ? -65.723 -32.111 -21.310 1.00 46.97 677 LYS A CA 1
ATOM 5318 C C . LYS A 1 677 ? -65.586 -30.741 -21.992 1.00 46.97 677 LYS A C 1
ATOM 5320 O O . LYS A 1 677 ? -64.866 -29.877 -21.524 1.00 46.97 677 LYS A O 1
ATOM 5325 N N . ALA A 1 678 ? -66.301 -30.572 -23.105 1.00 44.25 678 ALA A N 1
ATOM 5326 C CA . ALA A 1 678 ? -66.808 -29.285 -23.600 1.00 44.25 678 ALA A CA 1
ATOM 5327 C C . ALA A 1 678 ? -67.814 -29.554 -24.739 1.00 44.25 678 ALA A C 1
ATOM 5329 O O . ALA A 1 678 ? -67.509 -29.424 -25.921 1.00 44.25 678 ALA A O 1
ATOM 5330 N N . ARG A 1 679 ? -69.016 -30.024 -24.387 1.00 39.97 679 ARG A N 1
ATOM 5331 C CA . ARG A 1 679 ? -70.205 -29.980 -25.255 1.00 39.97 679 ARG A CA 1
ATOM 5332 C C . ARG A 1 679 ? -71.339 -29.370 -24.435 1.00 39.97 679 ARG A C 1
ATOM 5334 O O . ARG A 1 679 ? -71.644 -29.887 -23.365 1.00 39.97 679 ARG A O 1
ATOM 5341 N N . GLY A 1 680 ? -71.925 -28.301 -24.964 1.00 35.31 680 GLY A N 1
ATOM 5342 C CA . GLY A 1 680 ? -72.973 -27.477 -24.354 1.00 35.31 680 GLY A CA 1
ATOM 5343 C C . GLY A 1 680 ? -72.492 -26.031 -24.342 1.00 35.31 680 GLY A C 1
ATOM 5344 O O . GLY A 1 680 ? -71.846 -25.620 -23.392 1.00 35.31 680 GLY A O 1
ATOM 5345 N N . GLY A 1 681 ? -72.526 -25.322 -25.466 1.00 32.62 681 GLY A N 1
ATOM 5346 C CA . GLY A 1 681 ? -73.701 -24.654 -26.051 1.00 32.62 681 GLY A CA 1
ATOM 5347 C C . GLY A 1 681 ? -73.244 -23.199 -26.295 1.00 32.62 681 GLY A C 1
ATOM 5348 O O . GLY A 1 681 ? -72.396 -22.730 -25.553 1.00 32.62 681 GLY A O 1
ATOM 5349 N N . ILE A 1 682 ? -73.614 -22.428 -27.312 1.00 37.66 682 ILE A N 1
ATOM 5350 C CA . ILE A 1 682 ? -74.831 -22.285 -28.114 1.00 37.66 682 ILE A CA 1
ATOM 5351 C C . ILE A 1 682 ? -74.451 -21.409 -29.332 1.00 37.66 682 ILE A C 1
ATOM 5353 O O . ILE A 1 682 ? -73.667 -20.490 -29.145 1.00 37.66 682 ILE A O 1
ATOM 5357 N N . GLY A 1 683 ? -75.042 -21.705 -30.507 1.00 34.38 683 GLY A N 1
ATOM 5358 C CA . GLY A 1 683 ? -75.507 -20.818 -31.607 1.00 34.38 683 GLY A CA 1
ATOM 5359 C C . GLY A 1 683 ? -74.635 -19.644 -32.103 1.00 34.38 683 GLY A C 1
ATOM 5360 O O . GLY A 1 683 ? -73.993 -18.961 -31.334 1.00 34.38 683 GLY A O 1
ATOM 5361 N N . LYS A 1 684 ? -74.620 -19.239 -33.374 1.00 37.78 684 LYS A N 1
ATOM 5362 C CA . LYS A 1 684 ? -75.588 -19.313 -34.480 1.00 37.78 684 LYS A CA 1
ATOM 5363 C C . LYS A 1 684 ? -74.874 -18.839 -35.764 1.00 37.78 684 LYS A C 1
ATOM 5365 O O . LYS A 1 684 ? -74.101 -17.899 -35.662 1.00 37.78 684 LYS A O 1
ATOM 5370 N N . GLY A 1 685 ? -75.277 -19.386 -36.922 1.00 33.56 685 GLY A N 1
ATOM 5371 C CA . GLY A 1 685 ? -75.233 -18.752 -38.263 1.00 33.56 685 GLY A CA 1
ATOM 5372 C C . GLY A 1 685 ? -73.843 -18.531 -38.881 1.00 33.56 685 GLY A C 1
ATOM 5373 O O . GLY A 1 685 ? -72.889 -18.280 -38.171 1.00 33.56 685 GLY A O 1
ATOM 5374 N N . THR A 1 686 ? -73.613 -18.610 -40.192 1.00 36.75 686 THR A N 1
ATOM 5375 C CA . THR A 1 686 ? -74.512 -18.667 -41.355 1.00 36.75 686 THR A CA 1
ATOM 5376 C C . THR A 1 686 ? -73.691 -19.118 -42.578 1.00 36.75 686 THR A C 1
ATOM 5378 O O . THR A 1 686 ? -72.572 -18.666 -42.759 1.00 36.75 686 THR A O 1
ATOM 5381 N N . GLN A 1 687 ? -74.272 -20.049 -43.344 1.00 33.59 687 GLN A N 1
ATOM 5382 C CA . GLN A 1 687 ? -74.230 -20.290 -44.803 1.00 33.59 687 GLN A CA 1
ATOM 5383 C C . GLN A 1 687 ? -73.083 -19.773 -45.707 1.00 33.59 687 GLN A C 1
ATOM 5385 O O . GLN A 1 687 ? -72.886 -18.571 -45.784 1.00 33.59 687 GLN A O 1
ATOM 5390 N N . GLY A 1 688 ? -72.559 -20.703 -46.540 1.00 34.41 688 GLY A N 1
ATOM 5391 C CA . GLY A 1 688 ? -72.139 -20.555 -47.966 1.00 34.41 688 GLY A CA 1
ATOM 5392 C C . GLY A 1 688 ? -70.933 -19.644 -48.246 1.00 34.41 688 GLY A C 1
ATOM 5393 O O . GLY A 1 688 ? -70.821 -18.590 -47.652 1.00 34.41 688 GLY A O 1
ATOM 5394 N N . SER A 1 689 ? -69.948 -19.930 -49.098 1.00 36.41 689 SER A N 1
ATOM 5395 C CA . SER A 1 689 ? -69.818 -20.681 -50.361 1.00 36.41 689 SER A CA 1
ATOM 5396 C C . SER A 1 689 ? -68.348 -21.162 -50.467 1.00 36.41 689 SER A C 1
ATOM 5398 O O . SER A 1 689 ? -67.480 -20.562 -49.842 1.00 36.41 689 SER A O 1
ATOM 5400 N N . ALA A 1 690 ? -68.017 -22.329 -51.046 1.00 33.44 690 ALA A N 1
ATOM 5401 C CA . ALA A 1 690 ? -67.586 -22.522 -52.453 1.00 33.44 690 ALA A CA 1
ATOM 5402 C C . ALA A 1 690 ? -66.699 -21.369 -52.988 1.00 33.44 690 ALA A C 1
ATOM 5404 O O . ALA A 1 690 ? -67.068 -20.215 -52.838 1.00 33.44 690 ALA A O 1
ATOM 5405 N N . GLU A 1 691 ? -65.547 -21.539 -53.637 1.00 32.47 691 GLU A N 1
ATOM 5406 C CA . GLU A 1 691 ? -64.921 -22.648 -54.363 1.00 32.47 691 GLU A CA 1
ATOM 5407 C C . GLU A 1 691 ? -63.474 -22.227 -54.716 1.00 32.47 691 GLU A C 1
ATOM 5409 O O . GLU A 1 691 ? -63.203 -21.036 -54.841 1.00 32.47 691 GLU A O 1
ATOM 5414 N N . GLY A 1 692 ? -62.607 -23.215 -54.981 1.00 34.62 692 GLY A N 1
ATOM 5415 C CA . GLY A 1 692 ? -61.439 -23.112 -55.870 1.00 34.62 692 GLY A CA 1
ATOM 5416 C C . GLY A 1 692 ? -60.190 -22.401 -55.341 1.00 34.62 692 GLY A C 1
ATOM 5417 O O . GLY A 1 692 ? -60.256 -21.524 -54.499 1.00 34.62 692 GLY A O 1
ATOM 5418 N N . SER A 1 693 ? -58.982 -22.661 -55.829 1.00 33.09 693 SER A N 1
ATOM 5419 C CA . SER A 1 693 ? -58.428 -23.661 -56.748 1.00 33.09 693 SER A CA 1
ATOM 5420 C C . SER A 1 693 ? -57.039 -23.120 -57.105 1.00 33.09 693 SER A C 1
ATOM 5422 O O . SER A 1 693 ? -56.931 -21.937 -57.398 1.00 33.09 693 SER A O 1
ATOM 5424 N N . GLN A 1 694 ? -56.047 -24.011 -57.175 1.00 35.91 694 GLN A N 1
ATOM 5425 C CA . GLN A 1 694 ? -54.841 -23.902 -58.011 1.00 35.91 694 GLN A CA 1
ATOM 5426 C C . GLN A 1 694 ? -53.765 -22.877 -57.601 1.00 35.91 694 GLN A C 1
ATOM 5428 O O . GLN A 1 694 ? -54.002 -21.687 -57.481 1.00 35.91 694 GLN A O 1
ATOM 5433 N N . VAL A 1 695 ? -52.579 -23.361 -57.209 1.00 40.94 695 VAL A N 1
ATOM 5434 C CA . VAL A 1 695 ? -51.460 -23.752 -58.101 1.00 40.94 695 VAL A CA 1
ATOM 5435 C C . VAL A 1 695 ? -50.832 -22.513 -58.742 1.00 40.94 695 VAL A C 1
ATOM 5437 O O . VAL A 1 695 ? -51.279 -22.057 -59.789 1.00 40.94 695 VAL A O 1
ATOM 5440 N N . LEU A 1 696 ? -49.787 -21.988 -58.102 1.00 38.78 696 LEU A N 1
ATOM 5441 C CA . LEU A 1 696 ? -48.385 -22.142 -58.510 1.00 38.78 696 LEU A CA 1
ATOM 5442 C C . LEU A 1 696 ? -47.472 -21.826 -57.322 1.00 38.78 696 LEU A C 1
ATOM 5444 O O . LEU A 1 696 ? -47.842 -20.923 -56.538 1.00 38.78 696 LEU A O 1
#